Protein AF-0000000072408585 (afdb_homodimer)

Solvent-accessible surface area (backbone atoms only — not comparable to full-atom values): 32363 Å² total; per-residue (Å²): 136,55,61,88,66,55,47,31,34,15,28,35,22,33,48,77,62,17,25,24,42,47,49,37,44,20,70,66,70,30,42,30,23,38,21,30,89,39,69,67,53,44,51,50,18,51,53,49,41,50,54,55,46,48,51,35,35,75,68,68,64,44,51,70,69,53,48,54,51,32,57,70,34,48,43,76,42,63,40,67,52,75,29,29,46,74,19,42,33,34,41,36,36,56,68,99,38,66,70,56,46,32,52,50,49,53,54,45,65,71,40,28,47,92,81,30,36,39,31,33,40,51,84,68,70,54,48,54,70,46,36,67,81,48,92,62,37,34,41,36,35,26,41,23,60,41,88,50,44,58,71,32,37,26,29,45,31,37,48,37,91,62,31,36,68,66,45,52,50,45,50,45,51,37,42,39,74,66,64,33,48,60,27,57,39,75,40,84,51,74,48,60,62,44,56,40,40,52,47,39,26,45,53,49,52,51,48,41,37,76,72,51,28,31,50,56,47,34,54,22,46,34,36,16,42,46,57,14,48,49,23,41,72,40,19,68,65,54,51,36,28,68,72,25,97,62,22,35,43,39,33,51,61,69,51,59,69,66,57,28,65,36,42,64,68,48,87,75,73,44,62,80,66,87,59,44,43,74,60,45,39,62,30,50,53,50,39,34,64,66,42,59,76,87,44,29,66,46,67,71,41,39,48,53,39,47,52,51,52,46,53,52,54,36,41,76,70,65,72,95,137,56,61,88,68,54,47,32,34,14,26,36,23,32,49,78,61,18,25,23,43,46,49,36,44,18,70,66,71,31,42,29,23,38,20,30,89,41,70,68,52,44,52,51,19,51,52,49,41,50,54,54,46,48,52,35,34,75,66,69,65,44,50,69,69,52,48,53,51,32,57,70,34,49,42,75,42,63,41,66,51,75,30,29,45,72,19,41,34,36,41,37,36,56,68,97,39,66,69,55,46,33,50,51,50,54,52,45,64,71,40,29,47,90,81,30,36,37,31,31,39,53,84,69,68,53,47,54,69,47,37,68,82,47,94,62,38,34,40,37,35,27,40,24,59,39,89,51,44,59,72,33,36,27,28,44,31,37,47,39,93,62,30,36,67,67,46,53,50,44,50,44,52,37,41,40,73,64,63,30,50,60,27,58,38,75,40,86,52,76,47,59,61,44,55,41,39,51,47,40,27,44,52,49,53,51,49,41,37,75,71,51,28,31,49,56,48,35,54,23,48,33,35,17,44,44,56,14,50,49,23,41,74,38,19,68,66,55,52,36,28,67,71,24,96,63,22,34,44,40,33,49,61,69,53,59,69,66,58,28,66,37,43,64,70,47,87,75,74,45,61,77,66,89,60,43,43,74,59,45,38,61,29,49,52,50,38,33,64,66,43,58,78,87,44,28,65,45,66,70,41,39,48,53,38,49,52,52,52,45,52,54,52,36,41,75,69,66,72,97

Structure (mmCIF, N/CA/C/O backbone):
data_AF-0000000072408585-model_v1
#
loop_
_entity.id
_entity.type
_entity.pdbx_description
1 polymer '3-hydroxyacyl-CoA dehydrogenase'
#
loop_
_atom_site.group_PDB
_atom_site.id
_atom_site.type_symbol
_atom_site.label_atom_id
_atom_site.label_alt_id
_atom_site.label_comp_id
_atom_site.label_asym_id
_atom_site.label_entity_id
_atom_site.label_seq_id
_atom_site.pdbx_PDB_ins_code
_atom_site.Cartn_x
_atom_site.Cartn_y
_atom_site.Cartn_z
_atom_site.occupancy
_atom_site.B_iso_or_equiv
_atom_site.auth_seq_id
_atom_site.auth_comp_id
_atom_site.auth_asym_id
_atom_site.auth_atom_id
_atom_site.pdbx_PDB_model_num
ATOM 1 N N . MET A 1 1 ? -6.719 -27.766 -24.609 1 89.81 1 MET A N 1
ATOM 2 C CA . MET A 1 1 ? -7.141 -27.812 -23.203 1 89.81 1 MET A CA 1
ATOM 3 C C . MET A 1 1 ? -7.73 -26.469 -22.781 1 89.81 1 MET A C 1
ATOM 5 O O . MET A 1 1 ? -7.25 -25.406 -23.203 1 89.81 1 MET A O 1
ATOM 9 N N . ASN A 1 2 ? -8.891 -26.5 -22.109 1 94 2 ASN A N 1
ATOM 10 C CA . ASN A 1 2 ? -9.5 -25.312 -21.516 1 94 2 ASN A CA 1
ATOM 11 C C . ASN A 1 2 ? -9.43 -25.344 -20 1 94 2 ASN A C 1
ATOM 13 O O . ASN A 1 2 ? -9.055 -26.359 -19.406 1 94 2 ASN A O 1
ATOM 17 N N . VAL A 1 3 ? -9.664 -24.25 -19.406 1 97.25 3 VAL A N 1
ATOM 18 C CA . VAL A 1 3 ? -9.578 -24.125 -17.953 1 97.25 3 VAL A CA 1
ATOM 19 C C . VAL A 1 3 ? -10.469 -25.172 -17.281 1 97.25 3 VAL A C 1
ATOM 21 O O . VAL A 1 3 ? -10.07 -25.797 -16.297 1 97.25 3 VAL A O 1
ATOM 24 N N . SER A 1 4 ? -11.633 -25.422 -17.875 1 96.25 4 SER A N 1
ATOM 25 C CA . SER A 1 4 ? -12.602 -26.344 -17.297 1 96.25 4 SER A CA 1
ATOM 26 C C . SER A 1 4 ? -12.078 -27.781 -17.328 1 96.25 4 SER A C 1
ATOM 28 O O . SER A 1 4 ? -12.602 -28.641 -16.609 1 96.25 4 SER A O 1
ATOM 30 N N . ASP A 1 5 ? -11.055 -28 -18.156 1 96.56 5 ASP A N 1
ATOM 31 C CA . ASP A 1 5 ? -10.469 -29.344 -18.25 1 96.56 5 ASP A CA 1
ATOM 32 C C . ASP A 1 5 ? -9.523 -29.625 -17.094 1 96.56 5 ASP A C 1
ATOM 34 O O . ASP A 1 5 ? -9.164 -30.766 -16.844 1 96.56 5 ASP A O 1
ATOM 38 N N . ILE A 1 6 ? -9.055 -28.625 -16.406 1 97.94 6 ILE A N 1
ATOM 39 C CA . ILE A 1 6 ? -8.102 -28.781 -15.312 1 97.94 6 ILE A CA 1
ATOM 40 C C . ILE A 1 6 ? -8.844 -29.141 -14.023 1 97.94 6 ILE A C 1
ATOM 42 O O . ILE A 1 6 ? -9.516 -28.297 -13.43 1 97.94 6 ILE A O 1
ATOM 46 N N . LYS A 1 7 ? -8.719 -30.359 -13.641 1 97.56 7 LYS A N 1
ATOM 47 C CA . LYS A 1 7 ? -9.375 -30.859 -12.445 1 97.56 7 LYS A CA 1
ATOM 48 C C . LYS A 1 7 ? -8.359 -31.406 -11.445 1 97.56 7 LYS A C 1
ATOM 50 O O . LYS A 1 7 ? -8.555 -31.312 -10.234 1 97.56 7 LYS A O 1
ATOM 55 N N . ASN A 1 8 ? -7.328 -32 -12.031 1 98.12 8 ASN A N 1
ATOM 56 C CA . ASN A 1 8 ? -6.242 -32.562 -11.242 1 98.12 8 ASN A CA 1
ATOM 57 C C . ASN A 1 8 ? -4.988 -31.703 -11.305 1 98.12 8 ASN A C 1
ATOM 59 O O . ASN A 1 8 ? -4.43 -31.5 -12.383 1 98.12 8 ASN A O 1
ATOM 63 N N . VAL A 1 9 ? -4.559 -31.281 -10.164 1 98.81 9 VAL A N 1
ATOM 64 C CA . VAL A 1 9 ? -3.363 -30.453 -10.078 1 98.81 9 VAL A CA 1
ATOM 65 C C . VAL A 1 9 ? -2.303 -31.156 -9.234 1 98.81 9 VAL A C 1
ATOM 67 O O . VAL A 1 9 ? -2.617 -31.766 -8.211 1 98.81 9 VAL A O 1
ATOM 70 N N . ALA A 1 10 ? -1.124 -31.172 -9.711 1 98.94 10 ALA A N 1
ATOM 71 C CA . ALA A 1 10 ? 0.006 -31.656 -8.93 1 98.94 10 ALA A CA 1
ATOM 72 C C . ALA A 1 10 ? 0.809 -30.5 -8.344 1 98.94 10 ALA A C 1
ATOM 74 O O . ALA A 1 10 ? 1.199 -29.578 -9.062 1 98.94 10 ALA A O 1
ATOM 75 N N . CYS A 1 11 ? 0.993 -30.5 -7.062 1 98.88 11 CYS A N 1
ATOM 76 C CA . CYS A 1 11 ? 1.944 -29.625 -6.395 1 98.88 11 CYS A CA 1
ATOM 77 C C . CYS A 1 11 ? 3.25 -30.344 -6.102 1 98.88 11 CYS A C 1
ATOM 79 O O . CYS A 1 11 ? 3.27 -31.312 -5.34 1 98.88 11 CYS A O 1
ATOM 81 N N . VAL A 1 12 ? 4.277 -29.906 -6.715 1 98.88 12 VAL A N 1
ATOM 82 C CA . VAL A 1 12 ? 5.586 -30.547 -6.547 1 98.88 12 VAL A CA 1
ATOM 83 C C . VAL A 1 12 ? 6.445 -29.703 -5.605 1 98.88 12 VAL A C 1
ATOM 85 O O . VAL A 1 12 ? 6.902 -28.625 -5.965 1 98.88 12 VAL A O 1
ATOM 88 N N . GLY A 1 13 ? 6.797 -30.234 -4.48 1 98.38 13 GLY A N 1
ATOM 89 C CA . GLY A 1 13 ? 7.398 -29.484 -3.389 1 98.38 13 GLY A CA 1
ATOM 90 C C . GLY A 1 13 ? 6.387 -29 -2.363 1 98.38 13 GLY A C 1
ATOM 91 O O . GLY A 1 13 ? 5.52 -28.188 -2.674 1 98.38 13 GLY A O 1
ATOM 92 N N . GLY A 1 14 ? 6.523 -29.484 -1.146 1 97.75 14 GLY A N 1
ATOM 93 C CA . GLY A 1 14 ? 5.52 -29.219 -0.13 1 97.75 14 GLY A CA 1
ATOM 94 C C . GLY A 1 14 ? 6.004 -28.266 0.947 1 97.75 14 GLY A C 1
ATOM 95 O O . GLY A 1 14 ? 5.562 -28.344 2.096 1 97.75 14 GLY A O 1
ATOM 96 N N . GLY A 1 15 ? 6.992 -27.438 0.619 1 96.06 15 GLY A N 1
ATOM 97 C CA . GLY A 1 15 ? 7.418 -26.422 1.554 1 96.06 15 GLY A CA 1
ATOM 98 C C . GLY A 1 15 ? 6.371 -25.344 1.779 1 96.06 15 GLY A C 1
ATOM 99 O O . GLY A 1 15 ? 5.184 -25.562 1.536 1 96.06 15 GLY A O 1
ATOM 100 N N . VAL A 1 16 ? 6.754 -24.172 2.283 1 93.62 16 VAL A N 1
ATOM 101 C CA . VAL A 1 16 ? 5.859 -23.094 2.652 1 93.62 16 VAL A CA 1
ATOM 102 C C . VAL A 1 16 ? 5.004 -22.688 1.45 1 93.62 16 VAL A C 1
ATOM 104 O O . VAL A 1 16 ? 3.777 -22.609 1.551 1 93.62 16 VAL A O 1
ATOM 107 N N . ILE A 1 17 ? 5.629 -22.516 0.297 1 96.94 17 ILE A N 1
ATOM 108 C CA . ILE A 1 17 ? 4.922 -22.094 -0.907 1 96.94 17 ILE A CA 1
ATOM 109 C C . ILE A 1 17 ? 4.062 -23.234 -1.434 1 96.94 17 ILE A C 1
ATOM 111 O O . ILE A 1 17 ? 2.871 -23.047 -1.706 1 96.94 17 ILE A O 1
ATOM 115 N N . GLY A 1 18 ? 4.66 -24.406 -1.531 1 98.19 18 GLY A N 1
ATOM 116 C CA . GLY A 1 18 ? 3.967 -25.547 -2.098 1 98.19 18 GLY A CA 1
ATOM 117 C C . GLY A 1 18 ? 2.742 -25.953 -1.301 1 98.19 18 GLY A C 1
ATOM 118 O O . GLY A 1 18 ? 1.692 -26.25 -1.875 1 98.19 18 GLY A O 1
ATOM 119 N N . SER A 1 19 ? 2.873 -26 0.029 1 98.12 19 SER A N 1
ATOM 120 C CA . SER A 1 19 ? 1.74 -26.344 0.879 1 98.12 19 SER A CA 1
ATOM 121 C C . SER A 1 19 ? 0.627 -25.312 0.771 1 98.12 19 SER A C 1
ATOM 123 O O . SER A 1 19 ? -0.556 -25.656 0.815 1 98.12 19 SER A O 1
ATOM 125 N N . SER A 1 20 ? 1.03 -24.078 0.649 1 98 20 SER A N 1
ATOM 126 C CA . SER A 1 20 ? 0.052 -23 0.517 1 98 20 SER A CA 1
ATOM 127 C C . SER A 1 20 ? -0.675 -23.078 -0.822 1 98 20 SER A C 1
ATOM 129 O O . SER A 1 20 ? -1.882 -22.828 -0.893 1 98 20 SER A O 1
ATOM 131 N N . TRP A 1 21 ? 0.017 -23.406 -1.913 1 98.69 21 TRP A N 1
ATOM 132 C CA . TRP A 1 21 ? -0.625 -23.641 -3.201 1 98.69 21 TRP A CA 1
ATOM 133 C C . TRP A 1 21 ? -1.626 -24.797 -3.104 1 98.69 21 TRP A C 1
ATOM 135 O O . TRP A 1 21 ? -2.73 -24.703 -3.645 1 98.69 21 TRP A O 1
ATOM 145 N N . ALA A 1 22 ? -1.169 -25.828 -2.445 1 98.75 22 ALA A N 1
ATOM 146 C CA . ALA A 1 22 ? -2.051 -26.984 -2.283 1 98.75 22 ALA A CA 1
ATOM 147 C C . ALA A 1 22 ? -3.369 -26.578 -1.627 1 98.75 22 ALA A C 1
ATOM 149 O O . ALA A 1 22 ? -4.441 -26.984 -2.076 1 98.75 22 ALA A O 1
ATOM 150 N N . ILE A 1 23 ? -3.256 -25.781 -0.558 1 98.38 23 ILE A N 1
ATOM 151 C CA . ILE A 1 23 ? -4.449 -25.25 0.101 1 98.38 23 ILE A CA 1
ATOM 152 C C . ILE A 1 23 ? -5.301 -24.484 -0.906 1 98.38 23 ILE A C 1
ATOM 154 O O . ILE A 1 23 ? -6.508 -24.703 -1.004 1 98.38 23 ILE A O 1
ATOM 158 N N . GLN A 1 24 ? -4.723 -23.609 -1.694 1 97.81 24 GLN A N 1
ATOM 159 C CA . GLN A 1 24 ? -5.434 -22.75 -2.639 1 97.81 24 GLN A CA 1
ATOM 160 C C . GLN A 1 24 ? -6.207 -23.578 -3.66 1 97.81 24 GLN A C 1
ATOM 162 O O . GLN A 1 24 ? -7.379 -23.312 -3.928 1 97.81 24 GLN A O 1
ATOM 167 N N . TYR A 1 25 ? -5.535 -24.547 -4.234 1 98.44 25 TYR A N 1
ATOM 168 C CA . TYR A 1 25 ? -6.176 -25.391 -5.238 1 98.44 25 TYR A CA 1
ATOM 169 C C . TYR A 1 25 ? -7.312 -26.203 -4.629 1 98.44 25 TYR A C 1
ATOM 171 O O . TYR A 1 25 ? -8.391 -26.312 -5.211 1 98.44 25 TYR A O 1
ATOM 179 N N . ALA A 1 26 ? -7.066 -26.734 -3.467 1 98.06 26 ALA A N 1
ATOM 180 C CA . ALA A 1 26 ? -8.094 -27.531 -2.787 1 98.06 26 ALA A CA 1
ATOM 181 C C . ALA A 1 26 ? -9.289 -26.656 -2.408 1 98.06 26 ALA A C 1
ATOM 183 O O . ALA A 1 26 ? -10.438 -27.109 -2.506 1 98.06 26 ALA A O 1
ATOM 184 N N . LEU A 1 27 ? -9.008 -25.469 -1.927 1 96.25 27 LEU A N 1
ATOM 185 C CA . LEU A 1 27 ? -10.047 -24.5 -1.58 1 96.25 27 LEU A CA 1
ATOM 186 C C . LEU A 1 27 ? -10.992 -24.281 -2.758 1 96.25 27 LEU A C 1
ATOM 188 O O . LEU A 1 27 ? -12.172 -23.984 -2.564 1 96.25 27 LEU A O 1
ATOM 192 N N . LYS A 1 28 ? -10.5 -24.438 -3.928 1 95.38 28 LYS A N 1
ATOM 193 C CA . LYS A 1 28 ? -11.281 -24.141 -5.125 1 95.38 28 LYS A CA 1
ATOM 194 C C . LYS A 1 28 ? -11.867 -25.406 -5.734 1 95.38 28 LYS A C 1
ATOM 196 O O . LYS A 1 28 ? -12.359 -25.391 -6.863 1 95.38 28 LYS A O 1
ATOM 201 N N . GLY A 1 29 ? -11.719 -26.516 -5.055 1 95.06 29 GLY A N 1
ATOM 202 C CA . GLY A 1 29 ? -12.414 -27.75 -5.398 1 95.06 29 GLY A CA 1
ATOM 203 C C . GLY A 1 29 ? -11.633 -28.641 -6.344 1 95.06 29 GLY A C 1
ATOM 204 O O . GLY A 1 29 ? -12.18 -29.578 -6.922 1 95.06 29 GLY A O 1
ATOM 205 N N . LEU A 1 30 ? -10.398 -28.344 -6.551 1 97.75 30 LEU A N 1
ATOM 206 C CA . LEU A 1 30 ? -9.57 -29.188 -7.418 1 97.75 30 LEU A CA 1
ATOM 207 C C . LEU A 1 30 ? -9.008 -30.375 -6.656 1 97.75 30 LEU A C 1
ATOM 209 O O . LEU A 1 30 ? -8.867 -30.328 -5.43 1 97.75 30 LEU A O 1
ATOM 213 N N . HIS A 1 31 ? -8.727 -31.438 -7.375 1 97.69 31 HIS A N 1
ATOM 214 C CA . HIS A 1 31 ? -8.016 -32.562 -6.801 1 97.69 31 HIS A CA 1
ATOM 215 C C . HIS A 1 31 ? -6.512 -32.344 -6.793 1 97.69 31 HIS A C 1
ATOM 217 O O . HIS A 1 31 ? -5.906 -32.125 -7.852 1 97.69 31 HIS A O 1
ATOM 223 N N . VAL A 1 32 ? -5.945 -32.375 -5.621 1 98.81 32 VAL A N 1
ATOM 224 C CA . VAL A 1 32 ? -4.543 -32 -5.496 1 98.81 32 VAL A CA 1
ATOM 225 C C . VAL A 1 32 ? -3.703 -33.219 -5.102 1 98.81 32 VAL A C 1
ATOM 227 O O . VAL A 1 32 ? -4.039 -33.938 -4.152 1 98.81 32 VAL A O 1
ATOM 230 N N . THR A 1 33 ? -2.711 -33.531 -5.828 1 98.88 33 THR A N 1
ATOM 231 C CA . THR A 1 33 ? -1.658 -34.438 -5.395 1 98.88 33 THR A CA 1
ATOM 232 C C . THR A 1 33 ? -0.399 -33.688 -5.008 1 98.88 33 THR A C 1
ATOM 234 O O . THR A 1 33 ? 0.122 -32.875 -5.801 1 98.88 33 THR A O 1
ATOM 237 N N . LEU A 1 34 ? 0.038 -33.812 -3.764 1 98.88 34 LEU A N 1
ATOM 238 C CA . LEU A 1 34 ? 1.205 -33.125 -3.238 1 98.88 34 LEU A CA 1
ATOM 239 C C . LEU A 1 34 ? 2.408 -34.062 -3.156 1 98.88 34 LEU A C 1
ATOM 241 O O . LEU A 1 34 ? 2.377 -35.062 -2.43 1 98.88 34 LEU A O 1
ATOM 245 N N . TYR A 1 35 ? 3.414 -33.719 -3.898 1 98.88 35 TYR A N 1
ATOM 246 C CA . TYR A 1 35 ? 4.645 -34.531 -3.92 1 98.88 35 TYR A CA 1
ATOM 247 C C . TYR A 1 35 ? 5.734 -33.844 -3.092 1 98.88 35 TYR A C 1
ATOM 249 O O . TYR A 1 35 ? 5.926 -32.625 -3.174 1 98.88 35 TYR A O 1
ATOM 257 N N . ASP A 1 36 ? 6.418 -34.625 -2.34 1 98.69 36 ASP A N 1
ATOM 258 C CA . ASP A 1 36 ? 7.723 -34.281 -1.791 1 98.69 36 ASP A CA 1
ATOM 259 C C . ASP A 1 36 ? 8.641 -35.5 -1.725 1 98.69 36 ASP A C 1
ATOM 261 O O . ASP A 1 36 ? 8.227 -36.594 -2.055 1 98.69 36 ASP A O 1
ATOM 265 N N . ILE A 1 37 ? 9.875 -35.312 -1.372 1 97.81 37 ILE A N 1
ATOM 266 C CA . ILE A 1 37 ? 10.938 -36.281 -1.608 1 97.81 37 ILE A CA 1
ATOM 267 C C . ILE A 1 37 ? 10.836 -37.406 -0.587 1 97.81 37 ILE A C 1
ATOM 269 O O . ILE A 1 37 ? 11.359 -38.5 -0.811 1 97.81 37 ILE A O 1
ATOM 273 N N . ASN A 1 38 ? 10.227 -37.219 0.557 1 98 38 ASN A N 1
ATOM 274 C CA . ASN A 1 38 ? 10.078 -38.25 1.571 1 98 38 ASN A CA 1
ATOM 275 C C . ASN A 1 38 ? 8.914 -37.938 2.512 1 98 38 ASN A C 1
ATOM 277 O O . ASN A 1 38 ? 8.32 -36.875 2.451 1 98 38 ASN A O 1
ATOM 281 N N . ASP A 1 39 ? 8.609 -38.906 3.334 1 98.19 39 ASP A N 1
ATOM 282 C CA . ASP A 1 39 ? 7.438 -38.812 4.203 1 98.19 39 ASP A CA 1
ATOM 283 C C . ASP A 1 39 ? 7.617 -37.719 5.266 1 98.19 39 ASP A C 1
ATOM 285 O O . ASP A 1 39 ? 6.645 -37.094 5.695 1 98.19 39 ASP A O 1
ATOM 289 N N . GLN A 1 40 ? 8.805 -37.531 5.629 1 98.31 40 GLN A N 1
ATOM 290 C CA . GLN A 1 40 ? 9.078 -36.5 6.637 1 98.31 40 GLN A CA 1
ATOM 291 C C . GLN A 1 40 ? 8.688 -35.094 6.129 1 98.31 40 GLN A C 1
ATOM 293 O O . GLN A 1 40 ? 8.062 -34.344 6.855 1 98.31 40 GLN A O 1
ATOM 298 N N . GLN A 1 41 ? 9.078 -34.812 4.918 1 98.12 41 GLN A N 1
ATOM 299 C CA . GLN A 1 41 ? 8.727 -33.531 4.32 1 98.12 41 GLN A CA 1
ATOM 300 C C . GLN A 1 41 ? 7.215 -33.406 4.148 1 98.12 41 GLN A C 1
ATOM 302 O O . GLN A 1 41 ? 6.648 -32.344 4.344 1 98.12 41 GLN A O 1
ATOM 307 N N . LEU A 1 42 ? 6.57 -34.469 3.775 1 98.56 42 LEU A N 1
ATOM 308 C CA . LEU A 1 42 ? 5.121 -34.469 3.604 1 98.56 42 LEU A CA 1
ATOM 309 C C . LEU A 1 42 ? 4.418 -34.219 4.938 1 98.56 42 LEU A C 1
ATOM 311 O O . LEU A 1 42 ? 3.396 -33.531 4.988 1 98.56 42 LEU A O 1
ATOM 315 N N . ALA A 1 43 ? 4.961 -34.781 5.988 1 98.31 43 ALA A N 1
ATOM 316 C CA . ALA A 1 43 ? 4.402 -34.531 7.316 1 98.31 43 ALA A CA 1
ATOM 317 C C . ALA A 1 43 ? 4.52 -33.062 7.703 1 98.31 43 ALA A C 1
ATOM 319 O O . ALA A 1 43 ? 3.588 -32.5 8.266 1 98.31 43 ALA A O 1
ATOM 320 N N . LYS A 1 44 ? 5.637 -32.531 7.395 1 98 44 LYS A N 1
ATOM 321 C CA . LYS A 1 44 ? 5.836 -31.109 7.645 1 98 44 LYS A CA 1
ATOM 322 C C . LYS A 1 44 ? 4.848 -30.266 6.844 1 98 44 LYS A C 1
ATOM 324 O O . LYS A 1 44 ? 4.309 -29.281 7.352 1 98 44 LYS A O 1
ATOM 329 N N . SER A 1 45 ? 4.68 -30.625 5.594 1 98.31 45 SER A N 1
ATOM 330 C CA . SER A 1 45 ? 3.721 -29.922 4.746 1 98.31 45 SER A CA 1
ATOM 331 C C . SER A 1 45 ? 2.316 -29.984 5.336 1 98.31 45 SER A C 1
ATOM 333 O O . SER A 1 45 ? 1.591 -28.984 5.328 1 98.31 45 SER A O 1
ATOM 335 N N . HIS A 1 46 ? 1.969 -31.156 5.766 1 98.31 46 HIS A N 1
ATOM 336 C CA . HIS A 1 46 ? 0.656 -31.359 6.367 1 98.31 46 HIS A CA 1
ATOM 337 C C . HIS A 1 46 ? 0.465 -30.453 7.582 1 98.31 46 HIS A C 1
ATOM 339 O O . HIS A 1 46 ? -0.578 -29.812 7.723 1 98.31 46 HIS A O 1
ATOM 345 N N . ASP A 1 47 ? 1.438 -30.406 8.438 1 97.94 47 ASP A N 1
ATOM 346 C CA . ASP A 1 47 ? 1.384 -29.562 9.625 1 97.94 47 ASP A CA 1
ATOM 347 C C . ASP A 1 47 ? 1.259 -28.094 9.25 1 97.94 47 ASP A C 1
ATOM 349 O O . ASP A 1 47 ? 0.518 -27.344 9.891 1 97.94 47 ASP A O 1
ATOM 353 N N . GLN A 1 48 ? 1.986 -27.734 8.273 1 96.69 48 GLN A N 1
ATOM 354 C CA . GLN A 1 48 ? 1.925 -26.359 7.797 1 96.69 48 GLN A CA 1
ATOM 355 C C . GLN A 1 48 ? 0.531 -26.016 7.277 1 96.69 48 GLN A C 1
ATOM 357 O O . GLN A 1 48 ? 0.007 -24.938 7.551 1 96.69 48 GLN A O 1
ATOM 362 N N . MET A 1 49 ? -0.023 -26.875 6.5 1 98.19 49 MET A N 1
ATOM 363 C CA . MET A 1 49 ? -1.364 -26.656 5.969 1 98.19 49 MET A CA 1
ATOM 364 C C . MET A 1 49 ? -2.383 -26.531 7.094 1 98.19 49 MET A C 1
ATOM 366 O O . MET A 1 49 ? -3.24 -25.641 7.062 1 98.19 49 MET A O 1
ATOM 370 N N . LEU A 1 50 ? -2.23 -27.375 8.125 1 97.75 50 LEU A N 1
ATOM 371 C CA . LEU A 1 50 ? -3.15 -27.328 9.258 1 97.75 50 LEU A CA 1
ATOM 372 C C . LEU A 1 50 ? -3.064 -25.984 9.969 1 97.75 50 LEU A C 1
ATOM 374 O O . LEU A 1 50 ? -4.09 -25.391 10.305 1 97.75 50 LEU A O 1
ATOM 378 N N . ARG A 1 51 ? -1.889 -25.531 10.188 1 95.12 51 ARG A N 1
ATOM 379 C CA . ARG A 1 51 ? -1.691 -24.25 10.859 1 95.12 51 ARG A CA 1
ATOM 380 C C . ARG A 1 51 ? -2.301 -23.109 10.055 1 95.12 51 ARG A C 1
ATOM 382 O O . ARG A 1 51 ? -2.959 -22.219 10.609 1 95.12 51 ARG A O 1
ATOM 389 N N . SER A 1 52 ? -2.016 -23.094 8.773 1 96.31 52 SER A N 1
ATOM 390 C CA . SER A 1 52 ? -2.562 -22.078 7.895 1 96.31 52 SER A CA 1
ATOM 391 C C . SER A 1 52 ? -4.086 -22.094 7.906 1 96.31 52 SER A C 1
ATOM 393 O O . SER A 1 52 ? -4.723 -21.031 7.996 1 96.31 52 SER A O 1
ATOM 395 N N . LEU A 1 53 ? -4.645 -23.25 7.844 1 97.56 53 LEU A N 1
ATOM 396 C CA . LEU A 1 53 ? -6.094 -23.391 7.809 1 97.56 53 LEU A CA 1
ATOM 397 C C . LEU A 1 53 ? -6.711 -23.031 9.148 1 97.56 53 LEU A C 1
ATOM 399 O O . LEU A 1 53 ? -7.812 -22.469 9.203 1 97.56 53 LEU A O 1
ATOM 403 N N . ASP A 1 54 ? -6.059 -23.344 10.234 1 97 54 ASP A N 1
ATOM 404 C CA . ASP A 1 54 ? -6.516 -22.938 11.562 1 97 54 ASP A CA 1
ATOM 405 C C . ASP A 1 54 ? -6.645 -21.422 11.664 1 97 54 ASP A C 1
ATOM 407 O O . ASP A 1 54 ? -7.586 -20.906 12.273 1 97 54 ASP A O 1
ATOM 411 N N . THR A 1 55 ? -5.684 -20.766 11.094 1 94.06 55 THR A N 1
ATOM 412 C CA . THR A 1 55 ? -5.727 -19.297 11.086 1 94.06 55 THR A CA 1
ATOM 413 C C . THR A 1 55 ? -6.949 -18.797 10.32 1 94.06 55 THR A C 1
ATOM 415 O O . THR A 1 55 ? -7.613 -17.859 10.758 1 94.06 55 THR A O 1
ATOM 418 N N . LEU A 1 56 ? -7.238 -19.391 9.18 1 95.81 56 LEU A N 1
ATOM 419 C CA . LEU A 1 56 ? -8.406 -19 8.398 1 95.81 56 LEU A CA 1
ATOM 420 C C . LEU A 1 56 ? -9.688 -19.234 9.188 1 95.81 56 LEU A C 1
ATOM 422 O O . LEU A 1 56 ? -10.602 -18.406 9.148 1 95.81 56 LEU A O 1
ATOM 426 N N . VAL A 1 57 ? -9.742 -20.359 9.891 1 96.44 57 VAL A N 1
ATOM 427 C CA . VAL A 1 57 ? -10.906 -20.672 10.711 1 96.44 57 VAL A CA 1
ATOM 428 C C . VAL A 1 57 ? -11.031 -19.672 11.844 1 96.44 57 VAL A C 1
ATOM 430 O O . VAL A 1 57 ? -12.117 -19.141 12.102 1 96.44 57 VAL A O 1
ATOM 433 N N . ALA A 1 58 ? -9.914 -19.406 12.453 1 94.06 58 ALA A N 1
ATOM 434 C CA . ALA A 1 58 ? -9.883 -18.5 13.602 1 94.06 58 ALA A CA 1
ATOM 435 C C . ALA A 1 58 ? -10.398 -17.109 13.219 1 94.06 58 ALA A C 1
ATOM 437 O O . ALA A 1 58 ? -10.969 -16.406 14.055 1 94.06 58 ALA A O 1
ATOM 438 N N . HIS A 1 59 ? -10.266 -16.75 12.008 1 91.81 59 HIS A N 1
ATOM 439 C CA . HIS A 1 59 ? -10.664 -15.414 11.562 1 91.81 59 HIS A CA 1
ATOM 440 C C . HIS A 1 59 ? -11.914 -15.477 10.688 1 91.81 59 HIS A C 1
ATOM 442 O O . HIS A 1 59 ? -12.195 -14.547 9.93 1 91.81 59 HIS A O 1
ATOM 448 N N . ASN A 1 60 ? -12.609 -16.547 10.727 1 93 60 ASN A N 1
ATOM 449 C CA . ASN A 1 60 ? -13.914 -16.766 10.109 1 93 60 ASN A CA 1
ATOM 450 C C . ASN A 1 60 ? -13.844 -16.625 8.594 1 93 60 ASN A C 1
ATOM 452 O O . ASN A 1 60 ? -14.766 -16.078 7.973 1 93 60 ASN A O 1
ATOM 456 N N . ALA A 1 61 ? -12.68 -16.984 8.062 1 93.94 61 ALA A N 1
ATOM 457 C CA . ALA A 1 61 ? -12.562 -17 6.605 1 93.94 61 ALA A CA 1
ATOM 458 C C . ALA A 1 61 ? -13.125 -18.281 6.023 1 93.94 61 ALA A C 1
ATOM 460 O O . ALA A 1 61 ? -13.609 -18.312 4.891 1 93.94 61 ALA A O 1
ATOM 461 N N . ILE A 1 62 ? -12.984 -19.375 6.77 1 95.31 62 ILE A N 1
ATOM 462 C CA . ILE A 1 62 ? -13.602 -20.656 6.426 1 95.31 62 ILE A CA 1
ATOM 463 C C . ILE A 1 62 ? -14.156 -21.297 7.688 1 95.31 62 ILE A C 1
ATOM 465 O O . ILE A 1 62 ? -13.836 -20.891 8.805 1 95.31 62 ILE A O 1
ATOM 469 N N . THR A 1 63 ? -14.984 -22.266 7.496 1 96.62 63 THR A N 1
ATOM 470 C CA . THR A 1 63 ? -15.516 -23.031 8.625 1 96.62 63 THR A CA 1
ATOM 471 C C . THR A 1 63 ? -14.602 -24.203 8.961 1 96.62 63 THR A C 1
ATOM 473 O O . THR A 1 63 ? -13.766 -24.609 8.148 1 96.62 63 THR A O 1
ATOM 476 N N . ALA A 1 64 ? -14.75 -24.734 10.102 1 96.62 64 ALA A N 1
ATOM 477 C CA . ALA A 1 64 ? -14.008 -25.938 10.5 1 96.62 64 ALA A CA 1
ATOM 478 C C . ALA A 1 64 ? -14.305 -27.094 9.562 1 96.62 64 ALA A C 1
ATOM 480 O O . ALA A 1 64 ? -13.406 -27.875 9.234 1 96.62 64 ALA A O 1
ATOM 481 N N . ALA A 1 65 ? -15.508 -27.234 9.203 1 97.25 65 ALA A N 1
ATOM 482 C CA . ALA A 1 65 ? -15.906 -28.281 8.273 1 97.25 65 ALA A CA 1
ATOM 483 C C . ALA A 1 65 ? -15.188 -28.125 6.938 1 97.25 65 ALA A C 1
ATOM 485 O O . ALA A 1 65 ? -14.727 -29.109 6.359 1 97.25 65 ALA A O 1
ATOM 486 N N . ARG A 1 66 ? -15.125 -26.906 6.477 1 96.5 66 ARG A N 1
ATOM 487 C CA . ARG A 1 66 ? -14.438 -26.641 5.219 1 96.5 66 ARG A CA 1
ATOM 488 C C . ARG A 1 66 ? -12.953 -26.969 5.32 1 96.5 66 ARG A C 1
ATOM 490 O O . ARG A 1 66 ? -12.359 -27.469 4.367 1 96.5 66 ARG A O 1
ATOM 497 N N . LYS A 1 67 ? -12.328 -26.672 6.449 1 97.12 67 LYS A N 1
ATOM 498 C CA . LYS A 1 67 ? -10.938 -27.047 6.699 1 97.12 67 LYS A CA 1
ATOM 499 C C . LYS A 1 67 ? -10.711 -28.531 6.492 1 97.12 67 LYS A C 1
ATOM 501 O O . LYS A 1 67 ? -9.773 -28.938 5.805 1 97.12 67 LYS A O 1
ATOM 506 N N . ASP A 1 68 ? -11.609 -29.328 7.012 1 96.5 68 ASP A N 1
ATOM 507 C CA . ASP A 1 68 ? -11.484 -30.781 6.906 1 96.5 68 ASP A CA 1
ATOM 508 C C . ASP A 1 68 ? -11.609 -31.234 5.453 1 96.5 68 ASP A C 1
ATOM 510 O O . ASP A 1 68 ? -10.883 -32.125 5.016 1 96.5 68 ASP A O 1
ATOM 514 N N . GLU A 1 69 ? -12.461 -30.641 4.762 1 96.38 69 GLU A N 1
ATOM 515 C CA . GLU A 1 69 ? -12.656 -30.969 3.352 1 96.38 69 GLU A CA 1
ATOM 516 C C . GLU A 1 69 ? -11.398 -30.656 2.539 1 96.38 69 GLU A C 1
ATOM 518 O O . GLU A 1 69 ? -11.016 -31.438 1.665 1 96.38 69 GLU A O 1
ATOM 523 N N . ILE A 1 70 ? -10.805 -29.516 2.816 1 96.88 70 ILE A N 1
ATOM 524 C CA . ILE A 1 70 ? -9.617 -29.078 2.096 1 96.88 70 ILE A CA 1
ATOM 525 C C . ILE A 1 70 ? -8.484 -30.078 2.311 1 96.88 70 ILE A C 1
ATOM 527 O O . ILE A 1 70 ? -7.836 -30.516 1.354 1 96.88 70 ILE A O 1
ATOM 531 N N . ILE A 1 71 ? -8.281 -30.469 3.535 1 96.12 71 ILE A N 1
ATOM 532 C CA . ILE A 1 71 ? -7.199 -31.391 3.877 1 96.12 71 ILE A CA 1
ATOM 533 C C . ILE A 1 71 ? -7.434 -32.75 3.195 1 96.12 71 ILE A C 1
ATOM 535 O O . ILE A 1 71 ? -6.492 -33.375 2.699 1 96.12 71 ILE A O 1
ATOM 539 N N . ALA A 1 72 ? -8.656 -33.125 3.109 1 95.06 72 ALA A N 1
ATOM 540 C CA . ALA A 1 72 ? -9.016 -34.406 2.523 1 95.06 72 ALA A CA 1
ATOM 541 C C . ALA A 1 72 ? -8.797 -34.406 1.013 1 95.06 72 ALA A C 1
ATOM 543 O O . ALA A 1 72 ? -8.609 -35.469 0.404 1 95.06 72 ALA A O 1
ATOM 544 N N . CYS A 1 73 ? -8.789 -33.25 0.405 1 96.5 73 CYS A N 1
ATOM 545 C CA . CYS A 1 73 ? -8.664 -33.125 -1.041 1 96.5 73 CYS A CA 1
ATOM 546 C C . CYS A 1 73 ? -7.207 -33.156 -1.47 1 96.5 73 CYS A C 1
ATOM 548 O O . CYS A 1 73 ? -6.906 -33.281 -2.66 1 96.5 73 CYS A O 1
ATOM 550 N N . VAL A 1 74 ? -6.293 -33.125 -0.515 1 98.44 74 VAL A N 1
ATOM 551 C CA . VAL A 1 74 ? -4.867 -33.125 -0.823 1 98.44 74 VAL A CA 1
ATOM 552 C C . VAL A 1 74 ? -4.293 -34.531 -0.567 1 98.44 74 VAL A C 1
ATOM 554 O O . VAL A 1 74 ? -4.277 -35 0.572 1 98.44 74 VAL A O 1
ATOM 557 N N . ARG A 1 75 ? -3.832 -35.188 -1.587 1 98.31 75 ARG A N 1
ATOM 558 C CA . ARG A 1 75 ? -3.242 -36.5 -1.49 1 98.31 75 ARG A CA 1
ATOM 559 C C . ARG A 1 75 ? -1.72 -36.438 -1.533 1 98.31 75 ARG A C 1
ATOM 561 O O . ARG A 1 75 ? -1.139 -36.062 -2.559 1 98.31 75 ARG A O 1
ATOM 568 N N . PRO A 1 76 ? -1.078 -36.844 -0.437 1 98.62 76 PRO A N 1
ATOM 569 C CA . PRO A 1 76 ? 0.386 -36.812 -0.437 1 98.62 76 PRO A CA 1
ATOM 570 C C . PRO A 1 76 ? 1.001 -38.031 -1.096 1 98.62 76 PRO A C 1
ATOM 572 O O . PRO A 1 76 ? 0.416 -39.125 -1.051 1 98.62 76 PRO A O 1
ATOM 575 N N . THR A 1 77 ? 2.129 -37.906 -1.749 1 98.81 77 THR A N 1
ATOM 576 C CA . THR A 1 77 ? 2.863 -39.031 -2.32 1 98.81 77 THR A CA 1
ATOM 577 C C . THR A 1 77 ? 4.348 -38.688 -2.432 1 98.81 77 THR A C 1
ATOM 579 O O . THR A 1 77 ? 4.727 -37.531 -2.537 1 98.81 77 THR A O 1
ATOM 582 N N . THR A 1 78 ? 5.195 -39.656 -2.393 1 98.75 78 THR A N 1
ATOM 583 C CA . THR A 1 78 ? 6.629 -39.5 -2.629 1 98.75 78 THR A CA 1
ATOM 584 C C . THR A 1 78 ? 7.004 -40 -4.02 1 98.75 78 THR A C 1
ATOM 586 O O . THR A 1 78 ? 8.188 -40.062 -4.371 1 98.75 78 THR A O 1
ATOM 589 N N . SER A 1 79 ? 6.023 -40.312 -4.797 1 98.75 79 SER A N 1
ATOM 590 C CA . SER A 1 79 ? 6.223 -40.781 -6.168 1 98.75 79 SER A CA 1
ATOM 591 C C . SER A 1 79 ? 5.879 -39.688 -7.172 1 98.75 79 SER A C 1
ATOM 593 O O . SER A 1 79 ? 4.715 -39.312 -7.301 1 98.75 79 SER A O 1
ATOM 595 N N . MET A 1 80 ? 6.887 -39.312 -7.887 1 98.69 80 MET A N 1
ATOM 596 C CA . MET A 1 80 ? 6.652 -38.281 -8.914 1 98.69 80 MET A CA 1
ATOM 597 C C . MET A 1 80 ? 5.66 -38.781 -9.953 1 98.69 80 MET A C 1
ATOM 599 O O . MET A 1 80 ? 4.766 -38.062 -10.367 1 98.69 80 MET A O 1
ATOM 603 N N . GLU A 1 81 ? 5.801 -40 -10.352 1 98.75 81 GLU A N 1
ATOM 604 C CA . GLU A 1 81 ? 4.902 -40.594 -11.328 1 98.75 81 GLU A CA 1
ATOM 605 C C . GLU A 1 81 ? 3.449 -40.5 -10.867 1 98.75 81 GLU A C 1
ATOM 607 O O . GLU A 1 81 ? 2.582 -40.031 -11.609 1 98.75 81 GLU A O 1
ATOM 612 N N . GLU A 1 82 ? 3.254 -40.875 -9.633 1 98.56 82 GLU A N 1
ATOM 613 C CA . GLU A 1 82 ? 1.905 -40.812 -9.078 1 98.56 82 GLU A CA 1
ATOM 614 C C . GLU A 1 82 ? 1.371 -39.375 -9.039 1 98.56 82 GLU A C 1
ATOM 616 O O . GLU A 1 82 ? 0.178 -39.156 -9.25 1 98.56 82 GLU A O 1
ATOM 621 N N . ALA A 1 83 ? 2.234 -38.5 -8.773 1 98.75 83 ALA A N 1
ATOM 622 C CA . ALA A 1 83 ? 1.829 -37.094 -8.602 1 98.75 83 ALA A CA 1
ATOM 623 C C . ALA A 1 83 ? 1.375 -36.5 -9.922 1 98.75 83 ALA A C 1
ATOM 625 O O . ALA A 1 83 ? 0.386 -35.75 -9.969 1 98.75 83 ALA A O 1
ATOM 626 N N . VAL A 1 84 ? 2.068 -36.875 -11.055 1 98.69 84 VAL A N 1
ATOM 627 C CA . VAL A 1 84 ? 1.904 -36 -12.203 1 98.69 84 VAL A CA 1
ATOM 628 C C . VAL A 1 84 ? 1.229 -36.75 -13.344 1 98.69 84 VAL A C 1
ATOM 630 O O . VAL A 1 84 ? 0.788 -36.156 -14.328 1 98.69 84 VAL A O 1
ATOM 633 N N . GLN A 1 85 ? 1.104 -38.031 -13.281 1 97.81 85 GLN A N 1
ATOM 634 C CA . GLN A 1 85 ? 0.674 -38.875 -14.414 1 97.81 85 GLN A CA 1
ATOM 635 C C . GLN A 1 85 ? -0.712 -38.438 -14.898 1 97.81 85 GLN A C 1
ATOM 637 O O . GLN A 1 85 ? -1 -38.5 -16.094 1 97.81 85 GLN A O 1
ATOM 642 N N . ASP A 1 86 ? -1.583 -37.969 -13.977 1 96.94 86 ASP A N 1
ATOM 643 C CA . ASP A 1 86 ? -2.945 -37.594 -14.359 1 96.94 86 ASP A CA 1
ATOM 644 C C . ASP A 1 86 ? -3.18 -36.094 -14.219 1 96.94 86 ASP A C 1
ATOM 646 O O . ASP A 1 86 ? -4.316 -35.625 -14.328 1 96.94 86 ASP A O 1
ATOM 650 N N . ALA A 1 87 ? -2.184 -35.375 -13.922 1 98.5 87 ALA A N 1
ATOM 651 C CA . ALA A 1 87 ? -2.326 -33.938 -13.68 1 98.5 87 ALA A CA 1
ATOM 652 C C . ALA A 1 87 ? -2.412 -33.156 -14.984 1 98.5 87 ALA A C 1
ATOM 654 O O . ALA A 1 87 ? -1.65 -33.438 -15.922 1 98.5 87 ALA A O 1
ATOM 655 N N . GLN A 1 88 ? -3.363 -32.281 -15.094 1 98.62 88 GLN A N 1
ATOM 656 C CA . GLN A 1 88 ? -3.43 -31.344 -16.219 1 98.62 88 GLN A CA 1
ATOM 657 C C . GLN A 1 88 ? -2.596 -30.094 -15.961 1 98.62 88 GLN A C 1
ATOM 659 O O . GLN A 1 88 ? -2.244 -29.375 -16.891 1 98.62 88 GLN A O 1
ATOM 664 N N . PHE A 1 89 ? -2.389 -29.828 -14.727 1 98.75 89 PHE A N 1
ATOM 665 C CA . PHE A 1 89 ? -1.633 -28.656 -14.289 1 98.75 89 PHE A CA 1
ATOM 666 C C . PHE A 1 89 ? -0.646 -29.031 -13.188 1 98.75 89 PHE A C 1
ATOM 668 O O . PHE A 1 89 ? -1.01 -29.719 -12.227 1 98.75 89 PHE A O 1
ATOM 675 N N . ILE A 1 90 ? 0.578 -28.609 -13.352 1 98.88 90 ILE A N 1
ATOM 676 C CA . ILE A 1 90 ? 1.634 -28.922 -12.391 1 98.88 90 ILE A CA 1
ATOM 677 C C . ILE A 1 90 ? 2.24 -27.641 -11.844 1 98.88 90 ILE A C 1
ATOM 679 O O . ILE A 1 90 ? 2.785 -26.828 -12.602 1 98.88 90 ILE A O 1
ATOM 683 N N . GLN A 1 91 ? 2.123 -27.422 -10.562 1 98.88 91 GLN A N 1
ATOM 684 C CA . GLN A 1 91 ? 2.73 -26.297 -9.852 1 98.88 91 GLN A CA 1
ATOM 685 C C . GLN A 1 91 ? 4.008 -26.734 -9.141 1 98.88 91 GLN A C 1
ATOM 687 O O . GLN A 1 91 ? 3.951 -27.469 -8.156 1 98.88 91 GLN A O 1
ATOM 692 N N . GLU A 1 92 ? 5.117 -26.297 -9.586 1 98.88 92 GLU A N 1
ATOM 693 C CA . GLU A 1 92 ? 6.402 -26.672 -9 1 98.88 92 GLU A CA 1
ATOM 694 C C . GLU A 1 92 ? 6.887 -25.609 -8.016 1 98.88 92 GLU A C 1
ATOM 696 O O . GLU A 1 92 ? 6.957 -24.422 -8.352 1 98.88 92 GLU A O 1
ATOM 701 N N . SER A 1 93 ? 7.148 -26 -6.785 1 98.5 93 SER A N 1
ATOM 702 C CA . SER A 1 93 ? 7.598 -25.094 -5.719 1 98.5 93 SER A CA 1
ATOM 703 C C . SER A 1 93 ? 8.828 -25.656 -5.008 1 98.5 93 SER A C 1
ATOM 705 O O . SER A 1 93 ? 9 -25.453 -3.805 1 98.5 93 SER A O 1
ATOM 707 N N . GLY A 1 94 ? 9.664 -26.391 -5.691 1 97.31 94 GLY A N 1
ATOM 708 C CA . GLY A 1 94 ? 10.883 -26.922 -5.113 1 97.31 94 GLY A CA 1
ATOM 709 C C . GLY A 1 94 ? 11.914 -25.859 -4.781 1 97.31 94 GLY A C 1
ATOM 710 O O . GLY A 1 94 ? 11.672 -24.672 -4.977 1 97.31 94 GLY A O 1
ATOM 711 N N . PRO A 1 95 ? 13.078 -26.297 -4.305 1 95.69 95 PRO A N 1
ATOM 712 C CA . PRO A 1 95 ? 14.133 -25.359 -3.902 1 95.69 95 PRO A CA 1
ATOM 713 C C . PRO A 1 95 ? 14.578 -24.453 -5.043 1 95.69 95 PRO A C 1
ATOM 715 O O . PRO A 1 95 ? 14.625 -24.875 -6.199 1 95.69 95 PRO A O 1
ATOM 718 N N . GLU A 1 96 ? 14.945 -23.25 -4.695 1 93.81 96 GLU A N 1
ATOM 719 C CA . GLU A 1 96 ? 15.32 -22.219 -5.66 1 93.81 96 GLU A CA 1
ATOM 720 C C . GLU A 1 96 ? 16.75 -22.422 -6.156 1 93.81 96 GLU A C 1
ATOM 722 O O . GLU A 1 96 ? 17.594 -21.547 -6 1 93.81 96 GLU A O 1
ATOM 727 N N . ARG A 1 97 ? 17.078 -23.609 -6.633 1 94.88 97 ARG A N 1
ATOM 728 C CA . ARG A 1 97 ? 18.344 -24.016 -7.246 1 94.88 97 ARG A CA 1
ATOM 729 C C . ARG A 1 97 ? 18.125 -24.531 -8.664 1 94.88 97 ARG A C 1
ATOM 731 O O . ARG A 1 97 ? 17.375 -25.484 -8.867 1 94.88 97 ARG A O 1
ATOM 738 N N . ILE A 1 98 ? 18.75 -23.922 -9.57 1 96.31 98 ILE A N 1
ATOM 739 C CA . ILE A 1 98 ? 18.5 -24.172 -10.992 1 96.31 98 ILE A CA 1
ATOM 740 C C . ILE A 1 98 ? 18.609 -25.656 -11.289 1 96.31 98 ILE A C 1
ATOM 742 O O . ILE A 1 98 ? 17.734 -26.219 -11.961 1 96.31 98 ILE A O 1
ATOM 746 N N . GLU A 1 99 ? 19.625 -26.328 -10.727 1 97.19 99 GLU A N 1
ATOM 747 C CA . GLU A 1 99 ? 19.844 -27.734 -11.016 1 97.19 99 GLU A CA 1
ATOM 748 C C . GLU A 1 99 ? 18.719 -28.594 -10.477 1 97.19 99 GLU A C 1
ATOM 750 O O . GLU A 1 99 ? 18.312 -29.578 -11.117 1 97.19 99 GLU A O 1
ATOM 755 N N . ILE A 1 100 ? 18.234 -28.25 -9.359 1 97.5 100 ILE A N 1
ATOM 756 C CA . ILE A 1 100 ? 17.141 -29 -8.758 1 97.5 100 ILE A CA 1
ATOM 757 C C . ILE A 1 100 ? 15.859 -28.797 -9.57 1 97.5 100 ILE A C 1
ATOM 759 O O . ILE A 1 100 ? 15.133 -29.75 -9.852 1 97.5 100 ILE A O 1
ATOM 763 N N . LYS A 1 101 ? 15.578 -27.609 -10 1 97.94 101 LYS A N 1
ATOM 764 C CA . LYS A 1 101 ? 14.375 -27.312 -10.766 1 97.94 101 LYS A CA 1
ATOM 765 C C . LYS A 1 101 ? 14.414 -28 -12.133 1 97.94 101 LYS A C 1
ATOM 767 O O . LYS A 1 101 ? 13.398 -28.5 -12.617 1 97.94 101 LYS A O 1
ATOM 772 N N . ARG A 1 102 ? 15.602 -28.062 -12.711 1 98.25 102 ARG A N 1
ATOM 773 C CA . ARG A 1 102 ? 15.75 -28.781 -13.977 1 98.25 102 ARG A CA 1
ATOM 774 C C . ARG A 1 102 ? 15.516 -30.281 -13.781 1 98.25 102 ARG A C 1
ATOM 776 O O . ARG A 1 102 ? 14.875 -30.922 -14.617 1 98.25 102 ARG A O 1
ATOM 783 N N . SER A 1 103 ? 16.094 -30.75 -12.711 1 98.06 103 SER A N 1
ATOM 784 C CA . SER A 1 103 ? 15.898 -32.156 -12.406 1 98.06 103 SER A CA 1
ATOM 785 C C . SER A 1 103 ? 14.43 -32.5 -12.188 1 98.06 103 SER A C 1
ATOM 787 O O . SER A 1 103 ? 13.93 -33.5 -12.672 1 98.06 103 SER A O 1
ATOM 789 N N . ILE A 1 104 ? 13.703 -31.641 -11.461 1 98.5 104 ILE A N 1
ATOM 790 C CA . ILE A 1 104 ? 12.273 -31.812 -11.227 1 98.5 104 ILE A CA 1
ATOM 791 C C . ILE A 1 104 ? 11.523 -31.797 -12.555 1 98.5 104 ILE A C 1
ATOM 793 O O . ILE A 1 104 ? 10.688 -32.656 -12.812 1 98.5 104 ILE A O 1
ATOM 797 N N . LEU A 1 105 ? 11.805 -30.844 -13.367 1 98.56 105 LEU A N 1
ATOM 798 C CA . LEU A 1 105 ? 11.125 -30.719 -14.648 1 98.56 105 LEU A CA 1
ATOM 799 C C . LEU A 1 105 ? 11.359 -31.953 -15.508 1 98.56 105 LEU A C 1
ATOM 801 O O . LEU A 1 105 ? 10.43 -32.438 -16.172 1 98.56 105 LEU A O 1
ATOM 805 N N . ALA A 1 106 ? 12.578 -32.469 -15.484 1 98.19 106 ALA A N 1
ATOM 806 C CA . ALA A 1 106 ? 12.891 -33.688 -16.234 1 98.19 106 ALA A CA 1
ATOM 807 C C . ALA A 1 106 ? 12.031 -34.875 -15.773 1 98.19 106 ALA A C 1
ATOM 809 O O . ALA A 1 106 ? 11.539 -35.656 -16.594 1 98.19 106 ALA A O 1
ATOM 810 N N . GLN A 1 107 ? 11.922 -34.969 -14.492 1 98.25 107 GLN A N 1
ATOM 811 C CA . GLN A 1 107 ? 11.086 -36.031 -13.938 1 98.25 107 GLN A CA 1
ATOM 812 C C . GLN A 1 107 ? 9.625 -35.844 -14.328 1 98.25 107 GLN A C 1
ATOM 814 O O . GLN A 1 107 ? 8.938 -36.812 -14.68 1 98.25 107 GLN A O 1
ATOM 819 N N . VAL A 1 108 ? 9.141 -34.656 -14.234 1 98.5 108 VAL A N 1
ATOM 820 C CA . VAL A 1 108 ? 7.77 -34.312 -14.617 1 98.5 108 VAL A CA 1
ATOM 821 C C . VAL A 1 108 ? 7.535 -34.719 -16.078 1 98.5 108 VAL A C 1
ATOM 823 O O . VAL A 1 108 ? 6.523 -35.344 -16.406 1 98.5 108 VAL A O 1
ATOM 826 N N . GLU A 1 109 ? 8.445 -34.375 -16.938 1 97.88 109 GLU A N 1
ATOM 827 C CA . GLU A 1 109 ? 8.297 -34.656 -18.375 1 97.88 109 GLU A CA 1
ATOM 828 C C . GLU A 1 109 ? 8.305 -36.156 -18.672 1 97.88 109 GLU A C 1
ATOM 830 O O . GLU A 1 109 ? 7.719 -36.594 -19.656 1 97.88 109 GLU A O 1
ATOM 835 N N . GLN A 1 110 ? 8.984 -36.875 -17.797 1 97.81 110 GLN A N 1
ATOM 836 C CA . GLN A 1 110 ? 9.031 -38.312 -17.953 1 97.81 110 GLN A CA 1
ATOM 837 C C . GLN A 1 110 ? 7.656 -38.938 -17.734 1 97.81 110 GLN A C 1
ATOM 839 O O . GLN A 1 110 ? 7.305 -39.938 -18.375 1 97.81 110 GLN A O 1
ATOM 844 N N . TYR A 1 111 ? 6.863 -38.344 -16.859 1 98.38 111 TYR A N 1
ATOM 845 C CA . TYR A 1 111 ? 5.691 -39.062 -16.391 1 98.38 111 TYR A CA 1
ATOM 846 C C . TYR A 1 111 ? 4.406 -38.312 -16.75 1 98.38 111 TYR A C 1
ATOM 848 O O . TYR A 1 111 ? 3.336 -38.938 -16.828 1 98.38 111 TYR A O 1
ATOM 856 N N . ALA A 1 112 ? 4.438 -37.031 -16.875 1 97.81 112 ALA A N 1
ATOM 857 C CA . ALA A 1 112 ? 3.232 -36.219 -17.094 1 97.81 112 ALA A CA 1
ATOM 858 C C . ALA A 1 112 ? 2.777 -36.312 -18.547 1 97.81 112 ALA A C 1
ATOM 860 O O . ALA A 1 112 ? 3.576 -36.625 -19.438 1 97.81 112 ALA A O 1
ATOM 861 N N . ALA A 1 113 ? 1.497 -36.062 -18.766 1 95.5 113 ALA A N 1
ATOM 862 C CA . ALA A 1 113 ? 0.986 -35.938 -20.125 1 95.5 113 ALA A CA 1
ATOM 863 C C . ALA A 1 113 ? 1.678 -34.812 -20.875 1 95.5 113 ALA A C 1
ATOM 865 O O . ALA A 1 113 ? 2.018 -33.781 -20.281 1 95.5 113 ALA A O 1
ATOM 866 N N . PRO A 1 114 ? 1.87 -34.969 -22.125 1 92 114 PRO A N 1
ATOM 867 C CA . PRO A 1 114 ? 2.602 -33.969 -22.906 1 92 114 PRO A CA 1
ATOM 868 C C . PRO A 1 114 ? 1.879 -32.625 -22.969 1 92 114 PRO A C 1
ATOM 870 O O . PRO A 1 114 ? 2.494 -31.594 -23.281 1 92 114 PRO A O 1
ATOM 873 N N . ASP A 1 115 ? 0.598 -32.625 -22.656 1 93.06 115 ASP A N 1
ATOM 874 C CA . ASP A 1 115 ? -0.141 -31.359 -22.75 1 93.06 115 ASP A CA 1
ATOM 875 C C . ASP A 1 115 ? -0.371 -30.734 -21.375 1 93.06 115 ASP A C 1
ATOM 877 O O . ASP A 1 115 ? -1.021 -29.703 -21.25 1 93.06 115 ASP A O 1
ATOM 881 N N . ALA A 1 116 ? 0.162 -31.391 -20.312 1 97.5 116 ALA A N 1
ATOM 882 C CA . ALA A 1 116 ? 0.04 -30.828 -18.969 1 97.5 116 ALA A CA 1
ATOM 883 C C . ALA A 1 116 ? 0.855 -29.531 -18.844 1 97.5 116 ALA A C 1
ATOM 885 O O . ALA A 1 116 ? 1.979 -29.453 -19.344 1 97.5 116 ALA A O 1
ATOM 886 N N . LEU A 1 117 ? 0.279 -28.531 -18.266 1 98.31 117 LEU A N 1
ATOM 887 C CA . LEU A 1 117 ? 0.975 -27.266 -18.078 1 98.31 117 LEU A CA 1
ATOM 888 C C . LEU A 1 117 ? 1.905 -27.328 -16.859 1 98.31 117 LEU A C 1
ATOM 890 O O . LEU A 1 117 ? 1.548 -27.906 -15.836 1 98.31 117 LEU A O 1
ATOM 894 N N . TYR A 1 118 ? 3.066 -26.844 -17.078 1 98.56 118 TYR A N 1
ATOM 895 C CA . TYR A 1 118 ? 4.059 -26.766 -16 1 98.56 118 TYR A CA 1
ATOM 896 C C . TYR A 1 118 ? 4.301 -25.312 -15.586 1 98.56 118 TYR A C 1
ATOM 898 O O . TYR A 1 118 ? 4.695 -24.484 -16.406 1 98.56 118 TYR A O 1
ATOM 906 N N . ALA A 1 119 ? 4.09 -24.984 -14.328 1 98.69 119 ALA A N 1
ATOM 907 C CA . ALA A 1 119 ? 4.27 -23.641 -13.789 1 98.69 119 ALA A CA 1
ATOM 908 C C . ALA A 1 119 ? 5.238 -23.641 -12.609 1 98.69 119 ALA A C 1
ATOM 910 O O . ALA A 1 119 ? 4.98 -24.281 -11.586 1 98.69 119 ALA A O 1
ATOM 911 N N . SER A 1 120 ? 6.305 -22.922 -12.742 1 98.56 120 SER A N 1
ATOM 912 C CA . SER A 1 120 ? 7.285 -22.828 -11.672 1 98.56 120 SER A CA 1
ATOM 913 C C . SER A 1 120 ? 6.992 -21.625 -10.758 1 98.56 120 SER A C 1
ATOM 915 O O . SER A 1 120 ? 6.742 -20.516 -11.242 1 98.56 120 SER A O 1
ATOM 917 N N . SER A 1 121 ? 7.121 -21.812 -9.461 1 98.06 121 SER A N 1
ATOM 918 C CA . SER A 1 121 ? 6.922 -20.766 -8.469 1 98.06 121 SER A CA 1
ATOM 919 C C . SER A 1 121 ? 8.211 -19.984 -8.219 1 98.06 121 SER A C 1
ATOM 921 O O . SER A 1 121 ? 8.336 -19.297 -7.203 1 98.06 121 SER A O 1
ATOM 923 N N . THR A 1 122 ? 9.148 -20.109 -9.109 1 95 122 THR A N 1
ATOM 924 C CA . THR A 1 122 ? 10.453 -19.484 -8.938 1 95 122 THR A CA 1
ATOM 925 C C . THR A 1 122 ? 10.305 -18.016 -8.539 1 95 122 THR A C 1
ATOM 927 O O . THR A 1 122 ? 9.406 -17.328 -9.023 1 95 122 THR A O 1
ATOM 930 N N . SER A 1 123 ? 11.188 -17.531 -7.641 1 88.88 123 SER A N 1
ATOM 931 C CA . SER A 1 123 ? 11.125 -16.172 -7.117 1 88.88 123 SER A CA 1
ATOM 932 C C . SER A 1 123 ? 12.203 -15.297 -7.742 1 88.88 123 SER A C 1
ATOM 934 O O . SER A 1 123 ? 12.273 -14.094 -7.461 1 88.88 123 SER A O 1
ATOM 936 N N . GLY A 1 124 ? 12.969 -15.891 -8.578 1 84.19 124 GLY A N 1
ATOM 937 C CA . GLY A 1 124 ? 14.031 -15.039 -9.094 1 84.19 124 GLY A CA 1
ATOM 938 C C . GLY A 1 124 ? 14.719 -15.617 -10.32 1 84.19 124 GLY A C 1
ATOM 939 O O . GLY A 1 124 ? 15.367 -14.891 -11.07 1 84.19 124 GLY A O 1
ATOM 940 N N . LEU A 1 125 ? 14.617 -16.938 -10.5 1 88.81 125 LEU A N 1
ATOM 941 C CA . LEU A 1 125 ? 15.219 -17.562 -11.672 1 88.81 125 LEU A CA 1
ATOM 942 C C . LEU A 1 125 ? 14.406 -17.281 -12.93 1 88.81 125 LEU A C 1
ATOM 944 O O . LEU A 1 125 ? 13.172 -17.219 -12.875 1 88.81 125 LEU A O 1
ATOM 948 N N . LEU A 1 126 ? 15.094 -17.109 -13.945 1 90.5 126 LEU A N 1
ATOM 949 C CA . LEU A 1 126 ? 14.406 -16.938 -15.219 1 90.5 126 LEU A CA 1
ATOM 950 C C . LEU A 1 126 ? 13.828 -18.266 -15.711 1 90.5 126 LEU A C 1
ATOM 952 O O . LEU A 1 126 ? 14.469 -19.312 -15.586 1 90.5 126 LEU A O 1
ATOM 956 N N . ILE A 1 127 ? 12.68 -18.219 -16.25 1 94.19 127 ILE A N 1
ATOM 957 C CA . ILE A 1 127 ? 12.055 -19.438 -16.781 1 94.19 127 ILE A CA 1
ATOM 958 C C . ILE A 1 127 ? 12.898 -20 -17.906 1 94.19 127 ILE A C 1
ATOM 960 O O . ILE A 1 127 ? 13.008 -21.219 -18.062 1 94.19 127 ILE A O 1
ATOM 964 N N . SER A 1 128 ? 13.516 -19.094 -18.688 1 95.19 128 SER A N 1
ATOM 965 C CA . SER A 1 128 ? 14.375 -19.531 -19.781 1 95.19 128 SER A CA 1
ATOM 966 C C . SER A 1 128 ? 15.516 -20.422 -19.266 1 95.19 128 SER A C 1
ATOM 968 O O . SER A 1 128 ? 15.922 -21.359 -19.938 1 95.19 128 SER A O 1
ATOM 970 N N . ASP A 1 129 ? 16.031 -20.109 -18.094 1 94.88 129 ASP A N 1
ATOM 971 C CA . ASP A 1 129 ? 17.094 -20.922 -17.469 1 94.88 129 ASP A CA 1
ATOM 972 C C . ASP A 1 129 ? 16.547 -22.266 -17 1 94.88 129 ASP A C 1
ATOM 974 O O . ASP A 1 129 ? 17.203 -23.297 -17.188 1 94.88 129 ASP A O 1
ATOM 978 N N . ILE A 1 130 ? 15.375 -22.297 -16.469 1 96.69 130 ILE A N 1
ATOM 979 C CA . ILE A 1 130 ? 14.773 -23.5 -15.898 1 96.69 130 ILE A CA 1
ATOM 980 C C . ILE A 1 130 ? 14.453 -24.5 -17.016 1 96.69 130 ILE A C 1
ATOM 982 O O . ILE A 1 130 ? 14.664 -25.703 -16.859 1 96.69 130 ILE A O 1
ATOM 986 N N . VAL A 1 131 ? 14.055 -23.969 -18.172 1 97.06 131 VAL A N 1
ATOM 987 C CA . VAL A 1 131 ? 13.516 -24.859 -19.188 1 97.06 131 VAL A CA 1
ATOM 988 C C . VAL A 1 131 ? 14.578 -25.109 -20.266 1 97.06 131 VAL A C 1
ATOM 990 O O . VAL A 1 131 ? 14.273 -25.656 -21.328 1 97.06 131 VAL A O 1
ATOM 993 N N . ALA A 1 132 ? 15.75 -24.688 -20.062 1 96.31 132 ALA A N 1
ATOM 994 C CA . ALA A 1 132 ? 16.812 -24.719 -21.062 1 96.31 132 ALA A CA 1
ATOM 995 C C . ALA A 1 132 ? 16.953 -26.109 -21.672 1 96.31 132 ALA A C 1
ATOM 997 O O . ALA A 1 132 ? 17.234 -26.25 -22.859 1 96.31 132 ALA A O 1
ATOM 998 N N . GLU A 1 133 ? 16.75 -27.188 -20.922 1 95.69 133 GLU A N 1
ATOM 999 C CA . GLU A 1 133 ? 16.938 -28.562 -21.375 1 95.69 133 GLU A CA 1
ATOM 1000 C C . GLU A 1 133 ? 15.602 -29.312 -21.438 1 95.69 133 GLU A C 1
ATOM 1002 O O . GLU A 1 133 ? 15.578 -30.547 -21.5 1 95.69 133 GLU A O 1
ATOM 1007 N N . ALA A 1 134 ? 14.594 -28.625 -21.375 1 96.94 134 ALA A N 1
ATOM 1008 C CA . ALA A 1 134 ? 13.266 -29.25 -21.312 1 96.94 134 ALA A CA 1
ATOM 1009 C C . ALA A 1 134 ? 12.891 -29.844 -22.672 1 96.94 134 ALA A C 1
ATOM 1011 O O . ALA A 1 134 ? 13.234 -29.312 -23.719 1 96.94 134 ALA A O 1
ATOM 1012 N N . LEU A 1 135 ? 12.203 -30.922 -22.672 1 96.38 135 LEU A N 1
ATOM 1013 C CA . LEU A 1 135 ? 11.664 -31.562 -23.875 1 96.38 135 LEU A CA 1
ATOM 1014 C C . LEU A 1 135 ? 10.508 -30.766 -24.438 1 96.38 135 LEU A C 1
ATOM 1016 O O . LEU A 1 135 ? 10.359 -30.656 -25.672 1 96.38 135 LEU A O 1
ATOM 1020 N N . HIS A 1 136 ? 9.703 -30.219 -23.594 1 96.5 136 HIS A N 1
ATOM 1021 C CA . HIS A 1 136 ? 8.523 -29.453 -23.984 1 96.5 136 HIS A CA 1
ATOM 1022 C C . HIS A 1 136 ? 8.508 -28.078 -23.344 1 96.5 136 HIS A C 1
ATOM 1024 O O . HIS A 1 136 ? 7.605 -27.75 -22.562 1 96.5 136 HIS A O 1
ATOM 1030 N N . PRO A 1 137 ? 9.43 -27.203 -23.688 1 97.12 137 PRO A N 1
ATOM 1031 C CA . PRO A 1 137 ? 9.508 -25.875 -23.062 1 97.12 137 PRO A CA 1
ATOM 1032 C C . PRO A 1 137 ? 8.289 -25.016 -23.391 1 97.12 137 PRO A C 1
ATOM 1034 O O . PRO A 1 137 ? 8.023 -24.031 -22.688 1 97.12 137 PRO A O 1
ATOM 1037 N N . GLU A 1 138 ? 7.504 -25.359 -24.438 1 96.94 138 GLU A N 1
ATOM 1038 C CA . GLU A 1 138 ? 6.387 -24.531 -24.891 1 96.94 138 GLU A CA 1
ATOM 1039 C C . GLU A 1 138 ? 5.25 -24.531 -23.875 1 96.94 138 GLU A C 1
ATOM 1041 O O . GLU A 1 138 ? 4.395 -23.641 -23.906 1 96.94 138 GLU A O 1
ATOM 1046 N N . ARG A 1 139 ? 5.207 -25.516 -22.969 1 97.5 139 ARG A N 1
ATOM 1047 C CA . ARG A 1 139 ? 4.113 -25.609 -22 1 97.5 139 ARG A CA 1
ATOM 1048 C C . ARG A 1 139 ? 4.57 -25.172 -20.625 1 97.5 139 ARG A C 1
ATOM 1050 O O . ARG A 1 139 ? 3.885 -25.422 -19.625 1 97.5 139 ARG A O 1
ATOM 1057 N N . CYS A 1 140 ? 5.777 -24.562 -20.547 1 97.94 140 CYS A N 1
ATOM 1058 C CA . CYS A 1 140 ? 6.367 -24.188 -19.266 1 97.94 140 CYS A CA 1
ATOM 1059 C C . CYS A 1 140 ? 6.273 -22.672 -19.047 1 97.94 140 CYS A C 1
ATOM 1061 O O . CYS A 1 140 ? 6.59 -21.891 -19.953 1 97.94 140 CYS A O 1
ATOM 1063 N N . ILE A 1 141 ? 5.828 -22.281 -17.859 1 97.62 141 ILE A N 1
ATOM 1064 C CA . ILE A 1 141 ? 5.73 -20.859 -17.5 1 97.62 141 ILE A CA 1
ATOM 1065 C C . ILE A 1 141 ? 6.242 -20.656 -16.078 1 97.62 141 ILE A C 1
ATOM 1067 O O . ILE A 1 141 ? 6.398 -21.609 -15.32 1 97.62 141 ILE A O 1
ATOM 1071 N N . GLY A 1 142 ? 6.621 -19.453 -15.797 1 97.38 142 GLY A N 1
ATOM 1072 C CA . GLY A 1 142 ? 6.762 -19.047 -14.406 1 97.38 142 GLY A CA 1
ATOM 1073 C C . GLY A 1 142 ? 5.469 -18.531 -13.805 1 97.38 142 GLY A C 1
ATOM 1074 O O . GLY A 1 142 ? 4.691 -17.844 -14.477 1 97.38 142 GLY A O 1
ATOM 1075 N N . ALA A 1 143 ? 5.211 -18.844 -12.586 1 98.25 143 ALA A N 1
ATOM 1076 C CA . ALA A 1 143 ? 4.07 -18.344 -11.82 1 98.25 143 ALA A CA 1
ATOM 1077 C C . ALA A 1 143 ? 4.473 -18.031 -10.383 1 98.25 143 ALA A C 1
ATOM 1079 O O . ALA A 1 143 ? 4.203 -18.812 -9.469 1 98.25 143 ALA A O 1
ATOM 1080 N N . HIS A 1 144 ? 5.051 -16.891 -10.211 1 97.62 144 HIS A N 1
ATOM 1081 C CA . HIS A 1 144 ? 5.582 -16.469 -8.914 1 97.62 144 HIS A CA 1
ATOM 1082 C C . HIS A 1 144 ? 4.473 -15.961 -8.008 1 97.62 144 HIS A C 1
ATOM 1084 O O . HIS A 1 144 ? 3.867 -14.922 -8.273 1 97.62 144 HIS A O 1
ATOM 1090 N N . PRO A 1 145 ? 4.215 -16.672 -6.902 1 97.75 145 PRO A N 1
ATOM 1091 C CA . PRO A 1 145 ? 3.223 -16.188 -5.941 1 97.75 145 PRO A CA 1
ATOM 1092 C C . PRO A 1 145 ? 3.814 -15.227 -4.914 1 97.75 145 PRO A C 1
ATOM 1094 O O . PRO A 1 145 ? 5.023 -14.984 -4.922 1 97.75 145 PRO A O 1
ATOM 1097 N N . TYR A 1 146 ? 3.014 -14.641 -4.191 1 95.38 146 TYR A N 1
ATOM 1098 C CA . TYR A 1 146 ? 3.41 -13.914 -2.988 1 95.38 146 TYR A CA 1
ATOM 1099 C C . TYR A 1 146 ? 2.902 -14.617 -1.734 1 95.38 146 TYR A C 1
ATOM 1101 O O . TYR A 1 146 ? 1.759 -15.07 -1.691 1 95.38 146 TYR A O 1
ATOM 1109 N N . ASN A 1 147 ? 3.699 -14.836 -0.833 1 92.31 147 ASN A N 1
ATOM 1110 C CA . ASN A 1 147 ? 3.449 -15.656 0.346 1 92.31 147 ASN A CA 1
ATOM 1111 C C . ASN A 1 147 ? 2.479 -14.977 1.309 1 92.31 147 ASN A C 1
ATOM 1113 O O . ASN A 1 147 ? 2.656 -13.805 1.65 1 92.31 147 ASN A O 1
ATOM 1117 N N . PRO A 1 148 ? 1.506 -15.695 1.728 1 94.94 148 PRO A N 1
ATOM 1118 C CA . PRO A 1 148 ? 1.19 -17.078 1.375 1 94.94 148 PRO A CA 1
ATOM 1119 C C . PRO A 1 148 ? 0.216 -17.188 0.204 1 94.94 148 PRO A C 1
ATOM 1121 O O . PRO A 1 148 ? -0.812 -16.5 0.189 1 94.94 148 PRO A O 1
ATOM 1124 N N . PRO A 1 149 ? 0.464 -18.078 -0.649 1 96.62 149 PRO A N 1
ATOM 1125 C CA . PRO A 1 149 ? -0.319 -18.172 -1.884 1 96.62 149 PRO A CA 1
ATOM 1126 C C . PRO A 1 149 ? -1.812 -18.359 -1.623 1 96.62 149 PRO A C 1
ATOM 1128 O O . PRO A 1 149 ? -2.641 -17.906 -2.422 1 96.62 149 PRO A O 1
ATOM 1131 N N . HIS A 1 150 ? -2.186 -18.984 -0.509 1 96.38 150 HIS A N 1
ATOM 1132 C CA . HIS A 1 150 ? -3.602 -19.234 -0.28 1 96.38 150 HIS A CA 1
ATOM 1133 C C . HIS A 1 150 ? -4.328 -17.984 0.178 1 96.38 150 HIS A C 1
ATOM 1135 O O . HIS A 1 150 ? -5.559 -17.938 0.189 1 96.38 150 HIS A O 1
ATOM 1141 N N . LEU A 1 151 ? -3.547 -16.922 0.445 1 95.12 151 LEU A N 1
ATOM 1142 C CA . LEU A 1 151 ? -4.152 -15.68 0.915 1 95.12 151 LEU A CA 1
ATOM 1143 C C . LEU A 1 151 ? -3.877 -14.539 -0.058 1 95.12 151 LEU A C 1
ATOM 1145 O O . LEU A 1 151 ? -4.797 -13.82 -0.45 1 95.12 151 LEU A O 1
ATOM 1149 N N . ILE A 1 152 ? -2.609 -14.367 -0.45 1 96.75 152 ILE A N 1
ATOM 1150 C CA . ILE A 1 152 ? -2.23 -13.242 -1.297 1 96.75 152 ILE A CA 1
ATOM 1151 C C . ILE A 1 152 ? -2.652 -13.516 -2.738 1 96.75 152 ILE A C 1
ATOM 1153 O O . ILE A 1 152 ? -2.176 -14.469 -3.361 1 96.75 152 ILE A O 1
ATOM 1157 N N . PRO A 1 153 ? -3.416 -12.727 -3.33 1 97.69 153 PRO A N 1
ATOM 1158 C CA . PRO A 1 153 ? -4.035 -13.031 -4.621 1 97.69 153 PRO A CA 1
ATOM 1159 C C . PRO A 1 153 ? -3.051 -12.938 -5.785 1 97.69 153 PRO A C 1
ATOM 1161 O O . PRO A 1 153 ? -3.256 -13.562 -6.828 1 97.69 153 PRO A O 1
ATOM 1164 N N . LEU A 1 154 ? -1.992 -12.266 -5.684 1 98.56 154 LEU A N 1
ATOM 1165 C CA . LEU A 1 154 ? -1.127 -11.922 -6.809 1 98.56 154 LEU A CA 1
ATOM 1166 C C . LEU A 1 154 ? -0.331 -13.141 -7.273 1 98.56 154 LEU A C 1
ATOM 1168 O O . LEU A 1 154 ? 0.201 -13.891 -6.453 1 98.56 154 LEU A O 1
ATOM 1172 N N . VAL A 1 155 ? -0.27 -13.32 -8.539 1 98.62 155 VAL A N 1
ATOM 1173 C CA . VAL A 1 155 ? 0.662 -14.258 -9.164 1 98.62 155 VAL A CA 1
ATOM 1174 C C . VAL A 1 155 ? 1.28 -13.617 -10.406 1 98.62 155 VAL A C 1
ATOM 1176 O O . VAL A 1 155 ? 0.564 -13.117 -11.273 1 98.62 155 VAL A O 1
ATOM 1179 N N . GLU A 1 156 ? 2.514 -13.57 -10.5 1 98.44 156 GLU A N 1
ATOM 1180 C CA . GLU A 1 156 ? 3.227 -13.008 -11.641 1 98.44 156 GLU A CA 1
ATOM 1181 C C . GLU A 1 156 ? 3.654 -14.094 -12.617 1 98.44 156 GLU A C 1
ATOM 1183 O O . GLU A 1 156 ? 4.5 -14.93 -12.297 1 98.44 156 GLU A O 1
ATOM 1188 N N . LEU A 1 157 ? 3.096 -14.055 -13.781 1 98.31 157 LEU A N 1
ATOM 1189 C CA . LEU A 1 157 ? 3.396 -15.039 -14.82 1 98.31 157 LEU A CA 1
ATOM 1190 C C . LEU A 1 157 ? 4.559 -14.562 -15.688 1 98.31 157 LEU A C 1
ATOM 1192 O O . LEU A 1 157 ? 4.605 -13.398 -16.094 1 98.31 157 LEU A O 1
ATOM 1196 N N . THR A 1 158 ? 5.48 -15.414 -15.852 1 96.94 158 THR A N 1
ATOM 1197 C CA . THR A 1 158 ? 6.602 -15.148 -16.75 1 96.94 158 THR A CA 1
ATOM 1198 C C . THR A 1 158 ? 6.691 -16.219 -17.828 1 96.94 158 THR A C 1
ATOM 1200 O O . THR A 1 158 ? 6.18 -17.328 -17.656 1 96.94 158 THR A O 1
ATOM 1203 N N . ARG A 1 159 ? 7.285 -15.875 -18.906 1 94.69 159 ARG A N 1
ATOM 1204 C CA . ARG A 1 159 ? 7.453 -16.766 -20.062 1 94.69 159 ARG A CA 1
ATOM 1205 C C . ARG A 1 159 ? 8.852 -16.641 -20.656 1 94.69 159 ARG A C 1
ATOM 1207 O O . ARG A 1 159 ? 9.594 -15.719 -20.312 1 94.69 159 ARG A O 1
ATOM 1214 N N . CYS A 1 160 ? 9.227 -17.516 -21.406 1 92.38 160 CYS A N 1
ATOM 1215 C CA . CYS A 1 160 ? 10.398 -17.406 -22.266 1 92.38 160 CYS A CA 1
ATOM 1216 C C . CYS A 1 160 ? 10 -17.438 -23.734 1 92.38 160 CYS A C 1
ATOM 1218 O O . CYS A 1 160 ? 8.812 -17.547 -24.062 1 92.38 160 CYS A O 1
ATOM 1220 N N . ASP A 1 161 ? 10.914 -17.344 -24.594 1 92.69 161 ASP A N 1
ATOM 1221 C CA . ASP A 1 161 ? 10.656 -17.234 -26.016 1 92.69 161 ASP A CA 1
ATOM 1222 C C . ASP A 1 161 ? 10.016 -18.516 -26.562 1 92.69 161 ASP A C 1
ATOM 1224 O O . ASP A 1 161 ? 9.297 -18.484 -27.562 1 92.69 161 ASP A O 1
ATOM 1228 N N . LYS A 1 162 ? 10.188 -19.641 -25.906 1 94.88 162 LYS A N 1
ATOM 1229 C CA . LYS A 1 162 ? 9.711 -20.938 -26.375 1 94.88 162 LYS A CA 1
ATOM 1230 C C . LYS A 1 162 ? 8.305 -21.234 -25.859 1 94.88 162 LYS A C 1
ATOM 1232 O O . LYS A 1 162 ? 7.648 -22.156 -26.328 1 94.88 162 LYS A O 1
ATOM 1237 N N . THR A 1 163 ? 7.875 -20.438 -24.906 1 96.06 163 THR A N 1
ATOM 1238 C CA . THR A 1 163 ? 6.562 -20.672 -24.312 1 96.06 163 THR A CA 1
ATOM 1239 C C . THR A 1 163 ? 5.453 -20.359 -25.328 1 96.06 163 THR A C 1
ATOM 1241 O O . THR A 1 163 ? 5.465 -19.312 -25.969 1 96.06 163 THR A O 1
ATOM 1244 N N . ASP A 1 164 ? 4.543 -21.266 -25.469 1 96.69 164 ASP A N 1
ATOM 1245 C CA . ASP A 1 164 ? 3.412 -21.094 -26.375 1 96.69 164 ASP A CA 1
ATOM 1246 C C . ASP A 1 164 ? 2.416 -20.078 -25.828 1 96.69 164 ASP A C 1
ATOM 1248 O O . ASP A 1 164 ? 2.072 -20.109 -24.641 1 96.69 164 ASP A O 1
ATOM 1252 N N . ASP A 1 165 ? 1.983 -19.203 -26.688 1 96.62 165 ASP A N 1
ATOM 1253 C CA . ASP A 1 165 ? 1.037 -18.156 -26.312 1 96.62 165 ASP A CA 1
ATOM 1254 C C . ASP A 1 165 ? -0.247 -18.766 -25.75 1 96.62 165 ASP A C 1
ATOM 1256 O O . ASP A 1 165 ? -0.84 -18.203 -24.812 1 96.62 165 ASP A O 1
ATOM 1260 N N . ASP A 1 166 ? -0.67 -19.812 -26.281 1 97.25 166 ASP A N 1
ATOM 1261 C CA . ASP A 1 166 ? -1.889 -20.453 -25.812 1 97.25 166 ASP A CA 1
ATOM 1262 C C . ASP A 1 166 ? -1.712 -20.984 -24.391 1 97.25 166 ASP A C 1
ATOM 1264 O O . ASP A 1 166 ? -2.656 -20.984 -23.594 1 97.25 166 ASP A O 1
ATOM 1268 N N . CYS A 1 167 ? -0.523 -21.469 -24.109 1 97.06 167 CYS A N 1
ATOM 1269 C CA . CYS A 1 167 ? -0.233 -21.969 -22.766 1 97.06 167 CYS A CA 1
ATOM 1270 C C . CYS A 1 167 ? -0.217 -20.828 -21.75 1 97.06 167 CYS A C 1
ATOM 1272 O O . CYS A 1 167 ? -0.713 -20.984 -20.641 1 97.06 167 CYS A O 1
ATOM 1274 N N . VAL A 1 168 ? 0.323 -19.703 -22.203 1 97.38 168 VAL A N 1
ATOM 1275 C CA . VAL A 1 168 ? 0.336 -18.516 -21.328 1 97.38 168 VAL A CA 1
ATOM 1276 C C . VAL A 1 168 ? -1.097 -18.094 -21.031 1 97.38 168 VAL A C 1
ATOM 1278 O O . VAL A 1 168 ? -1.441 -17.828 -19.875 1 97.38 168 VAL A O 1
ATOM 1281 N N . GLN A 1 169 ? -1.887 -18.047 -22.062 1 97.81 169 GLN A N 1
ATOM 1282 C CA . GLN A 1 169 ? -3.273 -17.625 -21.891 1 97.81 169 GLN A CA 1
ATOM 1283 C C . GLN A 1 169 ? -4.039 -18.609 -21 1 97.81 169 GLN A C 1
ATOM 1285 O O . GLN A 1 169 ? -4.809 -18.188 -20.141 1 97.81 169 GLN A O 1
ATOM 1290 N N . LEU A 1 170 ? -3.803 -19.859 -21.25 1 98.19 170 LEU A N 1
ATOM 1291 C CA . LEU A 1 170 ? -4.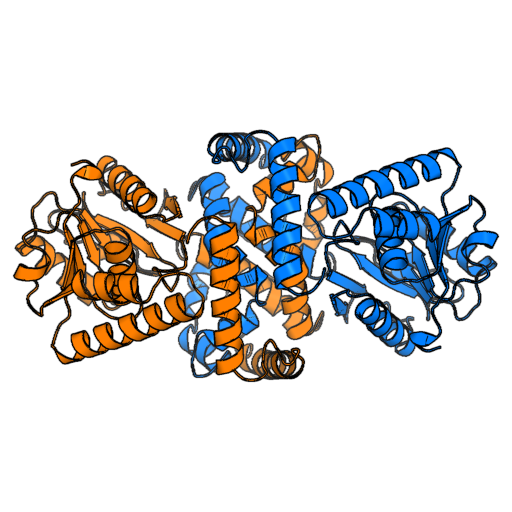457 -20.875 -20.438 1 98.19 170 LEU A CA 1
ATOM 1292 C C . LEU A 1 170 ? -4.066 -20.719 -18.969 1 98.19 170 LEU A C 1
ATOM 1294 O O . LEU A 1 170 ? -4.922 -20.797 -18.078 1 98.19 170 LEU A O 1
ATOM 1298 N N . ALA A 1 171 ? -2.795 -20.531 -18.703 1 98.38 171 ALA A N 1
ATOM 1299 C CA . ALA A 1 171 ? -2.328 -20.328 -17.328 1 98.38 171 ALA A CA 1
ATOM 1300 C C . ALA A 1 171 ? -2.975 -19.094 -16.719 1 98.38 171 ALA A C 1
ATOM 1302 O O . ALA A 1 171 ? -3.441 -19.141 -15.57 1 98.38 171 ALA A O 1
ATOM 1303 N N . TYR A 1 172 ? -2.967 -18.047 -17.469 1 98.25 172 TYR A N 1
ATOM 1304 C CA . TYR A 1 172 ? -3.582 -16.797 -17.016 1 98.25 172 TYR A CA 1
ATOM 1305 C C . TYR A 1 172 ? -5.035 -17.016 -16.609 1 98.25 172 TYR A C 1
ATOM 1307 O O . TYR A 1 172 ? -5.438 -16.656 -15.492 1 98.25 172 TYR A O 1
ATOM 1315 N N . ASP A 1 173 ? -5.785 -17.641 -17.484 1 98.31 173 ASP A N 1
ATOM 1316 C CA . ASP A 1 173 ? -7.203 -17.891 -17.234 1 98.31 173 ASP A CA 1
ATOM 1317 C C . ASP A 1 173 ? -7.395 -18.844 -16.047 1 98.31 173 ASP A C 1
ATOM 1319 O O . ASP A 1 173 ? -8.328 -18.672 -15.266 1 98.31 173 ASP A O 1
ATOM 1323 N N . PHE A 1 174 ? -6.566 -19.781 -16 1 98.69 174 PHE A N 1
ATOM 1324 C CA . PHE A 1 174 ? -6.656 -20.75 -14.922 1 98.69 174 PHE A CA 1
ATOM 1325 C C . PHE A 1 174 ? -6.445 -20.078 -13.57 1 98.69 174 PHE A C 1
ATOM 1327 O O . PHE A 1 174 ? -7.262 -20.234 -12.656 1 98.69 174 PHE A O 1
ATOM 1334 N N . TYR A 1 175 ? -5.336 -19.312 -13.398 1 98.56 175 TYR A N 1
ATOM 1335 C CA . TYR A 1 175 ? -5.07 -18.641 -12.133 1 98.56 175 TYR A CA 1
ATOM 1336 C C . TYR A 1 175 ? -6.195 -17.672 -11.773 1 98.56 175 TYR A C 1
ATOM 1338 O O . TYR A 1 175 ? -6.602 -17.578 -10.617 1 98.56 175 TYR A O 1
ATOM 1346 N N . GLN A 1 176 ? -6.73 -16.984 -12.789 1 97.25 176 GLN A N 1
ATOM 1347 C CA . GLN A 1 176 ? -7.887 -16.125 -12.547 1 97.25 176 GLN A CA 1
ATOM 1348 C C . GLN A 1 176 ? -9.062 -16.938 -12 1 97.25 176 GLN A C 1
ATOM 1350 O O . GLN A 1 176 ? -9.727 -16.5 -11.055 1 97.25 176 GLN A O 1
ATOM 1355 N N . SER A 1 177 ? -9.281 -18.094 -12.555 1 97.31 177 SER A N 1
ATOM 1356 C CA . SER A 1 177 ? -10.445 -18.906 -12.219 1 97.31 177 SER A CA 1
ATOM 1357 C C . SER A 1 177 ? -10.383 -19.406 -10.781 1 97.31 177 SER A C 1
ATOM 1359 O O . SER A 1 177 ? -11.414 -19.719 -10.18 1 97.31 177 SER A O 1
ATOM 1361 N N . ILE A 1 178 ? -9.195 -19.438 -10.234 1 96.81 178 ILE A N 1
ATOM 1362 C CA . ILE A 1 178 ? -9.078 -19.938 -8.867 1 96.81 178 ILE A CA 1
ATOM 1363 C C . ILE A 1 178 ? -8.914 -18.766 -7.898 1 96.81 178 ILE A C 1
ATOM 1365 O O . ILE A 1 178 ? -8.43 -18.938 -6.777 1 96.81 178 ILE A O 1
ATOM 1369 N N . GLY A 1 179 ? -9.195 -17.578 -8.344 1 95.75 179 GLY A N 1
ATOM 1370 C CA . GLY A 1 179 ? -9.32 -16.438 -7.457 1 95.75 179 GLY A CA 1
ATOM 1371 C C . GLY A 1 179 ? -8.055 -15.602 -7.367 1 95.75 179 GLY A C 1
ATOM 1372 O O . GLY A 1 179 ? -7.957 -14.688 -6.547 1 95.75 179 GLY A O 1
ATOM 1373 N N . LYS A 1 180 ? -7.055 -15.93 -8.18 1 97.94 180 LYS A N 1
ATOM 1374 C CA . LYS A 1 180 ? -5.816 -15.148 -8.188 1 97.94 180 LYS A CA 1
ATOM 1375 C C . LYS A 1 180 ? -5.945 -13.93 -9.102 1 97.94 180 LYS A C 1
ATOM 1377 O O . LYS A 1 180 ? -6.875 -13.844 -9.898 1 97.94 180 LYS A O 1
ATOM 1382 N N . GLU A 1 181 ? -5.156 -12.992 -8.859 1 98.06 181 GLU A N 1
ATOM 1383 C CA . GLU A 1 181 ? -4.898 -11.875 -9.766 1 98.06 181 GLU A CA 1
ATOM 1384 C C . GLU A 1 181 ? -3.602 -12.086 -10.539 1 98.06 181 GLU A C 1
ATOM 1386 O O . GLU A 1 181 ? -2.521 -11.727 -10.062 1 98.06 181 GLU A O 1
ATOM 1391 N N . ALA A 1 182 ? -3.773 -12.648 -11.719 1 98.44 182 ALA A N 1
ATOM 1392 C CA . ALA A 1 182 ? -2.605 -12.938 -12.547 1 98.44 182 ALA A CA 1
ATOM 1393 C C . ALA A 1 182 ? -2.152 -11.703 -13.312 1 98.44 182 ALA A C 1
ATOM 1395 O O . ALA A 1 182 ? -2.979 -10.945 -13.828 1 98.44 182 ALA A O 1
ATOM 1396 N N . VAL A 1 183 ? -0.907 -11.445 -13.312 1 98.5 183 VAL A N 1
ATOM 1397 C CA . VAL A 1 183 ? -0.305 -10.414 -14.156 1 98.5 183 VAL A CA 1
ATOM 1398 C C . VAL A 1 183 ? 0.782 -11.039 -15.023 1 98.5 183 VAL A C 1
ATOM 1400 O O . VAL A 1 183 ? 1.407 -12.031 -14.641 1 98.5 183 VAL A O 1
ATOM 1403 N N . LEU A 1 184 ? 0.99 -10.492 -16.188 1 97.75 184 LEU A N 1
ATOM 1404 C CA . LEU A 1 184 ? 1.892 -11.094 -17.156 1 97.75 184 LEU A CA 1
ATOM 1405 C C . LEU A 1 184 ? 3.096 -10.195 -17.422 1 97.75 184 LEU A C 1
ATOM 1407 O O . LEU A 1 184 ? 2.938 -9.023 -17.75 1 97.75 184 LEU A O 1
ATOM 1411 N N . LEU A 1 185 ? 4.27 -10.719 -17.172 1 96.62 185 LEU A N 1
ATOM 1412 C CA . LEU A 1 185 ? 5.484 -10.094 -17.688 1 96.62 185 LEU A CA 1
ATOM 1413 C C . LEU A 1 185 ? 5.707 -10.469 -19.156 1 96.62 185 LEU A C 1
ATOM 1415 O O . LEU A 1 185 ? 5.902 -11.641 -19.484 1 96.62 185 LEU A O 1
ATOM 1419 N N . ARG A 1 186 ? 5.719 -9.547 -19.984 1 93.81 186 ARG A N 1
ATOM 1420 C CA . ARG A 1 186 ? 5.848 -9.766 -21.422 1 93.81 186 ARG A CA 1
ATOM 1421 C C . ARG A 1 186 ? 7.309 -9.969 -21.812 1 93.81 186 ARG A C 1
ATOM 1423 O O . ARG A 1 186 ? 7.602 -10.477 -22.906 1 93.81 186 ARG A O 1
ATOM 1430 N N . LYS A 1 187 ? 8.172 -9.477 -20.953 1 89.81 187 LYS A N 1
ATOM 1431 C CA . LYS A 1 187 ? 9.617 -9.688 -21.047 1 89.81 187 LYS A CA 1
ATOM 1432 C C . LYS A 1 187 ? 10.203 -10.078 -19.703 1 89.81 187 LYS A C 1
ATOM 1434 O O . LYS A 1 187 ? 9.734 -9.625 -18.656 1 89.81 187 LYS A O 1
ATOM 1439 N N . GLU A 1 188 ? 11.211 -11.008 -19.828 1 87.69 188 GLU A N 1
ATOM 1440 C CA . GLU A 1 188 ? 11.898 -11.336 -18.594 1 87.69 188 GLU A CA 1
ATOM 1441 C C . GLU A 1 188 ? 12.516 -10.094 -17.953 1 87.69 188 GLU A C 1
ATOM 1443 O O . GLU A 1 188 ? 13.055 -9.234 -18.672 1 87.69 188 GLU A O 1
ATOM 1448 N N . CYS A 1 189 ? 12.406 -9.891 -16.734 1 90.81 189 CYS A N 1
ATOM 1449 C CA . CYS A 1 189 ? 12.898 -8.758 -15.961 1 90.81 189 CYS A CA 1
ATOM 1450 C C . CYS A 1 189 ? 13.359 -9.211 -14.578 1 90.81 189 CYS A C 1
ATOM 1452 O O . CYS A 1 189 ? 12.594 -9.828 -13.836 1 90.81 189 CYS A O 1
ATOM 1454 N N . PRO A 1 190 ? 14.641 -8.938 -14.242 1 89.94 190 PRO A N 1
ATOM 1455 C CA . PRO A 1 190 ? 15.078 -9.289 -12.891 1 89.94 190 PRO A CA 1
ATOM 1456 C C . PRO A 1 190 ? 14.219 -8.664 -11.805 1 89.94 190 PRO A C 1
ATOM 1458 O O . PRO A 1 190 ? 13.961 -7.453 -11.828 1 89.94 190 PRO A O 1
ATOM 1461 N N . GLY A 1 191 ? 13.758 -9.445 -10.867 1 91.62 191 GLY A N 1
ATOM 1462 C CA . GLY A 1 191 ? 12.953 -8.961 -9.758 1 91.62 191 GLY A CA 1
ATOM 1463 C C . GLY A 1 191 ? 11.477 -8.875 -10.086 1 91.62 191 GLY A C 1
ATOM 1464 O O . GLY A 1 191 ? 10.664 -8.516 -9.234 1 91.62 191 GLY A O 1
ATOM 1465 N N . PHE A 1 192 ? 11.094 -9.117 -11.328 1 95 192 PHE A N 1
ATOM 1466 C CA . PHE A 1 192 ? 9.703 -9.133 -11.773 1 95 192 PHE A CA 1
ATOM 1467 C C . PHE A 1 192 ? 9.062 -7.762 -11.586 1 95 192 PHE A C 1
ATOM 1469 O O . PHE A 1 192 ? 9.641 -6.738 -11.969 1 95 192 PHE A O 1
ATOM 1476 N N . ILE A 1 193 ? 7.785 -7.707 -11.156 1 97.06 193 ILE A N 1
ATOM 1477 C CA . ILE A 1 193 ? 7.105 -6.422 -11.039 1 97.06 193 ILE A CA 1
ATOM 1478 C C . ILE A 1 193 ? 7.031 -6.016 -9.57 1 97.06 193 ILE A C 1
ATOM 1480 O O . ILE A 1 193 ? 7.648 -5.031 -9.156 1 97.06 193 ILE A O 1
ATOM 1484 N N . ALA A 1 194 ? 6.406 -6.824 -8.719 1 97.19 194 ALA A N 1
ATOM 1485 C CA . ALA A 1 194 ? 6.094 -6.449 -7.34 1 97.19 194 ALA A CA 1
ATOM 1486 C C . ALA A 1 194 ? 7.367 -6.305 -6.512 1 97.19 194 ALA A C 1
ATOM 1488 O O . ALA A 1 194 ? 7.484 -5.383 -5.699 1 97.19 194 ALA A O 1
ATOM 1489 N N . ASN A 1 195 ? 8.32 -7.211 -6.715 1 96.12 195 ASN A N 1
ATOM 1490 C CA . ASN A 1 195 ? 9.57 -7.117 -5.977 1 96.12 195 ASN A CA 1
ATOM 1491 C C . ASN A 1 195 ? 10.336 -5.844 -6.328 1 96.12 195 ASN A C 1
ATOM 1493 O O . ASN A 1 195 ? 10.945 -5.219 -5.457 1 96.12 195 ASN A O 1
ATOM 1497 N N . ARG A 1 196 ? 10.289 -5.527 -7.57 1 96.44 196 ARG A N 1
ATOM 1498 C CA . ARG A 1 196 ? 10.969 -4.305 -8 1 96.44 196 ARG A CA 1
ATOM 1499 C C . ARG A 1 196 ? 10.289 -3.07 -7.414 1 96.44 196 ARG A C 1
ATOM 1501 O O . ARG A 1 196 ? 10.961 -2.121 -7.008 1 96.44 196 ARG A O 1
ATOM 1508 N N . LEU A 1 197 ? 8.938 -3.045 -7.418 1 98.19 197 LEU A N 1
ATOM 1509 C CA . LEU A 1 197 ? 8.227 -1.936 -6.789 1 98.19 197 LEU A CA 1
ATOM 1510 C C . LEU A 1 197 ? 8.609 -1.811 -5.32 1 98.19 197 LEU A C 1
ATOM 1512 O O . LEU A 1 197 ? 8.859 -0.706 -4.832 1 98.19 197 LEU A O 1
ATOM 1516 N N . GLN A 1 198 ? 8.672 -2.939 -4.602 1 97.88 198 GLN A N 1
ATOM 1517 C CA . GLN A 1 198 ? 9.047 -2.945 -3.193 1 97.88 198 GLN A CA 1
ATOM 1518 C C . GLN A 1 198 ? 10.453 -2.389 -2.996 1 97.88 198 GLN A C 1
ATOM 1520 O O . GLN A 1 198 ? 10.688 -1.587 -2.092 1 97.88 198 GLN A O 1
ATOM 1525 N N . LEU A 1 199 ? 11.328 -2.82 -3.84 1 96.94 199 LEU A N 1
ATOM 1526 C CA . LEU A 1 199 ? 12.719 -2.406 -3.658 1 96.94 199 LEU A CA 1
ATOM 1527 C C . LEU A 1 199 ? 12.891 -0.925 -3.979 1 96.94 199 LEU A C 1
ATOM 1529 O O . LEU A 1 199 ? 13.648 -0.224 -3.309 1 96.94 199 LEU A O 1
ATOM 1533 N N . ALA A 1 200 ? 12.25 -0.44 -5.039 1 97.5 200 ALA A N 1
ATOM 1534 C CA . ALA A 1 200 ? 12.305 0.982 -5.367 1 97.5 200 ALA A CA 1
ATOM 1535 C C . ALA A 1 200 ? 11.852 1.835 -4.184 1 97.5 200 ALA A C 1
ATOM 1537 O O . ALA A 1 200 ? 12.523 2.805 -3.822 1 97.5 200 ALA A O 1
ATOM 1538 N N . LEU A 1 201 ? 10.719 1.505 -3.605 1 98.31 201 LEU A N 1
ATOM 1539 C CA . LEU A 1 201 ? 10.203 2.217 -2.441 1 98.31 201 LEU A CA 1
ATOM 1540 C C . LEU A 1 201 ? 11.156 2.084 -1.257 1 98.31 201 LEU A C 1
ATOM 1542 O O . LEU A 1 201 ? 11.445 3.068 -0.576 1 98.31 201 LEU A O 1
ATOM 1546 N N . TYR A 1 202 ? 11.656 0.867 -0.998 1 98.06 202 TYR A N 1
ATOM 1547 C CA . TYR A 1 202 ? 12.492 0.611 0.173 1 98.06 202 TYR A CA 1
ATOM 1548 C C . TYR A 1 202 ? 13.812 1.365 0.08 1 98.06 202 TYR A C 1
ATOM 1550 O O . TYR A 1 202 ? 14.344 1.824 1.093 1 98.06 202 TYR A O 1
ATOM 1558 N N . ARG A 1 203 ? 14.359 1.431 -1.135 1 97.81 203 ARG A N 1
ATOM 1559 C CA . ARG A 1 203 ? 15.562 2.24 -1.327 1 97.81 203 ARG A CA 1
ATOM 1560 C C . ARG A 1 203 ? 15.344 3.666 -0.826 1 97.81 203 ARG A C 1
ATOM 1562 O O . ARG A 1 203 ? 16.219 4.234 -0.168 1 97.81 203 ARG A O 1
ATOM 1569 N N . GLU A 1 204 ? 14.203 4.242 -1.147 1 97.88 204 GLU A N 1
ATOM 1570 C CA . GLU A 1 204 ? 13.906 5.594 -0.688 1 97.88 204 GLU A CA 1
ATOM 1571 C C . GLU A 1 204 ? 13.727 5.633 0.827 1 97.88 204 GLU A C 1
ATOM 1573 O O . GLU A 1 204 ? 14.18 6.57 1.487 1 97.88 204 GLU A O 1
ATOM 1578 N N . VAL A 1 205 ? 13.055 4.613 1.411 1 98.62 205 VAL A N 1
ATOM 1579 C CA . VAL A 1 205 ? 12.914 4.492 2.857 1 98.62 205 VAL A CA 1
ATOM 1580 C C . VAL A 1 205 ? 14.289 4.527 3.518 1 98.62 205 VAL A C 1
ATOM 1582 O O . VAL A 1 205 ? 14.523 5.309 4.441 1 98.62 205 VAL A O 1
ATOM 1585 N N . GLN A 1 206 ? 15.156 3.693 3.023 1 98.38 206 GLN A N 1
ATOM 1586 C CA . GLN A 1 206 ? 16.5 3.592 3.584 1 98.38 206 GLN A CA 1
ATOM 1587 C C . GLN A 1 206 ? 17.25 4.918 3.469 1 98.38 206 GLN A C 1
ATOM 1589 O O . GLN A 1 206 ? 17.891 5.359 4.422 1 98.38 206 GLN A O 1
ATOM 1594 N N . ASP A 1 207 ? 17.156 5.508 2.326 1 97.75 207 ASP A N 1
ATOM 1595 C CA . ASP A 1 207 ? 17.875 6.758 2.082 1 97.75 207 ASP A CA 1
ATOM 1596 C C . ASP A 1 207 ? 17.422 7.848 3.051 1 97.75 207 ASP A C 1
ATOM 1598 O O . ASP A 1 207 ? 18.25 8.539 3.652 1 97.75 207 ASP A O 1
ATOM 1602 N N . LEU A 1 208 ? 16.109 8.062 3.213 1 98.12 208 LEU A N 1
ATOM 1603 C CA . LEU A 1 208 ? 15.547 9.086 4.082 1 98.12 208 LEU A CA 1
ATOM 1604 C C . LEU A 1 208 ? 16.016 8.891 5.523 1 98.12 208 LEU A C 1
ATOM 1606 O O . LEU A 1 208 ? 16.391 9.852 6.195 1 98.12 208 LEU A O 1
ATOM 1610 N N . VAL A 1 209 ? 16.016 7.641 5.98 1 98.5 209 VAL A N 1
ATOM 1611 C CA . VAL A 1 209 ? 16.422 7.34 7.352 1 98.5 209 VAL A CA 1
ATOM 1612 C C . VAL A 1 209 ? 17.922 7.555 7.504 1 98.5 209 VAL A C 1
ATOM 1614 O O . VAL A 1 209 ? 18.375 8.18 8.469 1 98.5 209 VAL A O 1
ATOM 1617 N N . MET A 1 210 ? 18.719 7.035 6.555 1 97.5 210 MET A N 1
ATOM 1618 C CA . MET A 1 210 ? 20.172 7.109 6.621 1 97.5 210 MET A CA 1
ATOM 1619 C C . MET A 1 210 ? 20.641 8.562 6.574 1 97.5 210 MET A C 1
ATOM 1621 O O . MET A 1 210 ? 21.656 8.906 7.195 1 97.5 210 MET A O 1
ATOM 1625 N N . ARG A 1 211 ? 19.906 9.469 5.914 1 96.19 211 ARG A N 1
ATOM 1626 C CA . ARG A 1 211 ? 20.25 10.891 5.812 1 96.19 211 ARG A CA 1
ATOM 1627 C C . ARG A 1 211 ? 19.766 11.648 7.043 1 96.19 211 ARG A C 1
ATOM 1629 O O . ARG A 1 211 ? 20.016 12.852 7.176 1 96.19 211 ARG A O 1
ATOM 1636 N N . GLY A 1 212 ? 19.031 10.969 7.871 1 96.62 212 GLY A N 1
ATOM 1637 C CA . GLY A 1 212 ? 18.547 11.594 9.094 1 96.62 212 GLY A CA 1
ATOM 1638 C C . GLY A 1 212 ? 17.312 12.453 8.883 1 96.62 212 GLY A C 1
ATOM 1639 O O . GLY A 1 212 ? 17 13.305 9.711 1 96.62 212 GLY A O 1
ATOM 1640 N N . VAL A 1 213 ? 16.625 12.32 7.773 1 96.81 213 VAL A N 1
ATOM 1641 C CA . VAL A 1 213 ? 15.422 13.094 7.477 1 96.81 213 VAL A CA 1
ATOM 1642 C C . VAL A 1 213 ? 14.289 12.688 8.422 1 96.81 213 VAL A C 1
ATOM 1644 O O . VAL A 1 213 ? 13.547 13.539 8.914 1 96.81 213 VAL A O 1
ATOM 1647 N N . CYS A 1 214 ? 14.148 11.445 8.734 1 98 214 CYS A N 1
ATOM 1648 C CA . CYS A 1 214 ? 13.102 10.938 9.609 1 98 214 CYS A CA 1
ATOM 1649 C C . CYS A 1 214 ? 13.547 9.648 10.289 1 98 214 CYS A C 1
ATOM 1651 O O . CYS A 1 214 ? 14.586 9.078 9.938 1 98 214 CYS A O 1
ATOM 1653 N N . SER A 1 215 ? 12.805 9.203 11.281 1 98.38 215 SER A N 1
ATOM 1654 C CA . SER A 1 215 ? 13.07 7.938 11.961 1 98.38 215 SER A CA 1
ATOM 1655 C C . SER A 1 215 ? 12.492 6.762 11.18 1 98.38 215 SER A C 1
ATOM 1657 O O . SER A 1 215 ? 11.695 6.953 10.258 1 98.38 215 SER A O 1
ATOM 1659 N N . VAL A 1 216 ? 12.891 5.531 11.562 1 98.75 216 VAL A N 1
ATOM 1660 C CA . VAL A 1 216 ? 12.344 4.305 10.992 1 98.75 216 VAL A CA 1
ATOM 1661 C C . VAL A 1 216 ? 10.836 4.258 11.227 1 98.75 216 VAL A C 1
ATOM 1663 O O . VAL A 1 216 ? 10.062 3.98 10.305 1 98.75 216 VAL A O 1
ATOM 1666 N N . GLU A 1 217 ? 10.391 4.59 12.438 1 98.56 217 GLU A N 1
ATOM 1667 C CA . GLU A 1 217 ? 8.969 4.594 12.766 1 98.56 217 GLU A CA 1
ATOM 1668 C C . GLU A 1 217 ? 8.211 5.617 11.93 1 98.56 217 GLU A C 1
ATOM 1670 O O . GLU A 1 217 ? 7.113 5.336 11.438 1 98.56 217 GLU A O 1
ATOM 1675 N N . ASP A 1 218 ? 8.812 6.766 11.719 1 98.62 218 ASP A N 1
ATOM 1676 C CA . ASP A 1 218 ? 8.141 7.836 10.984 1 98.62 218 ASP A CA 1
ATOM 1677 C C . ASP A 1 218 ? 7.926 7.453 9.523 1 98.62 218 ASP A C 1
ATOM 1679 O O . ASP A 1 218 ? 6.844 7.672 8.977 1 98.62 218 ASP A O 1
ATOM 1683 N N . VAL A 1 219 ? 8.93 6.895 8.891 1 98.81 219 VAL A N 1
ATOM 1684 C CA . VAL A 1 219 ? 8.797 6.566 7.473 1 98.81 219 VAL A CA 1
ATOM 1685 C C . VAL A 1 219 ? 7.812 5.41 7.305 1 98.81 219 VAL A C 1
ATOM 1687 O O . VAL A 1 219 ? 7.066 5.359 6.32 1 98.81 219 VAL A O 1
ATOM 1690 N N . ASP A 1 220 ? 7.828 4.445 8.234 1 98.81 220 ASP A N 1
ATOM 1691 C CA . ASP A 1 220 ? 6.855 3.355 8.188 1 98.81 220 ASP A CA 1
ATOM 1692 C C . ASP A 1 220 ? 5.434 3.885 8.344 1 98.81 220 ASP A C 1
ATOM 1694 O O . ASP A 1 220 ? 4.535 3.5 7.586 1 98.81 220 ASP A O 1
ATOM 1698 N N . LYS A 1 221 ? 5.227 4.789 9.242 1 98.5 221 LYS A N 1
ATOM 1699 C CA . LYS A 1 221 ? 3.914 5.395 9.445 1 98.5 221 LYS A CA 1
ATOM 1700 C C . LYS A 1 221 ? 3.477 6.184 8.211 1 98.5 221 LYS A C 1
ATOM 1702 O O . LYS A 1 221 ? 2.314 6.121 7.809 1 98.5 221 LYS A O 1
ATOM 1707 N N . ALA A 1 222 ? 4.414 6.949 7.695 1 98.69 222 ALA A N 1
ATOM 1708 C CA . ALA A 1 222 ? 4.113 7.742 6.508 1 98.69 222 ALA A CA 1
ATOM 1709 C C . ALA A 1 222 ? 3.666 6.852 5.352 1 98.69 222 ALA A C 1
ATOM 1711 O O . ALA A 1 222 ? 2.764 7.215 4.594 1 98.69 222 ALA A O 1
ATOM 1712 N N . LEU A 1 223 ? 4.297 5.715 5.246 1 98.81 223 LEU A N 1
ATOM 1713 C CA . LEU A 1 223 ? 3.924 4.77 4.203 1 98.81 223 LEU A CA 1
ATOM 1714 C C . LEU A 1 223 ? 2.521 4.219 4.441 1 98.81 223 LEU A C 1
ATOM 1716 O O . LEU A 1 223 ? 1.664 4.289 3.557 1 98.81 223 LEU A O 1
ATOM 1720 N N . VAL A 1 224 ? 2.24 3.711 5.629 1 98.81 224 VAL A N 1
ATOM 1721 C CA . VAL A 1 224 ? 0.995 3.02 5.945 1 98.81 224 VAL A CA 1
ATOM 1722 C C . VAL A 1 224 ? -0.185 3.973 5.773 1 98.81 224 VAL A C 1
ATOM 1724 O O . VAL A 1 224 ? -1.132 3.674 5.043 1 98.81 224 VAL A O 1
ATOM 1727 N N . TYR A 1 225 ? -0.046 5.16 6.367 1 98.38 225 TYR A N 1
ATOM 1728 C CA . TYR A 1 225 ? -1.199 6.043 6.496 1 98.38 225 TYR A CA 1
ATOM 1729 C C . TYR A 1 225 ? -1.192 7.113 5.414 1 98.38 225 TYR A C 1
ATOM 1731 O O . TYR A 1 225 ? -2.033 8.016 5.418 1 98.38 225 TYR A O 1
ATOM 1739 N N . GLY A 1 226 ? -0.219 7.059 4.52 1 97.56 226 GLY A N 1
ATOM 1740 C CA . GLY A 1 226 ? -0.206 7.855 3.303 1 97.56 226 GLY A CA 1
ATOM 1741 C C . GLY A 1 226 ? -0.569 7.059 2.064 1 97.56 226 GLY A C 1
ATOM 1742 O O . GLY A 1 226 ? -1.747 6.797 1.812 1 97.56 226 GLY A O 1
ATOM 1743 N N . PRO A 1 227 ? 0.446 6.609 1.373 1 98.19 227 PRO A N 1
ATOM 1744 C CA . PRO A 1 227 ? 0.109 5.922 0.125 1 98.19 227 PRO A CA 1
ATOM 1745 C C . PRO A 1 227 ? -0.335 4.477 0.347 1 98.19 227 PRO A C 1
ATOM 1747 O O . PRO A 1 227 ? -1.051 3.912 -0.484 1 98.19 227 PRO A O 1
ATOM 1750 N N . GLY A 1 228 ? 0.042 3.775 1.429 1 98.62 228 GLY A N 1
ATOM 1751 C CA . GLY A 1 228 ? -0.242 2.367 1.657 1 98.62 228 GLY A CA 1
ATOM 1752 C C . GLY A 1 228 ? -1.727 2.051 1.664 1 98.62 228 GLY A C 1
ATOM 1753 O O . GLY A 1 228 ? -2.186 1.183 0.919 1 98.62 228 GLY A O 1
ATOM 1754 N N . ILE A 1 229 ? -2.551 2.758 2.428 1 98.44 229 ILE A N 1
ATOM 1755 C CA . ILE A 1 229 ? -3.982 2.496 2.551 1 98.44 229 ILE A CA 1
ATOM 1756 C C . ILE A 1 229 ? -4.68 2.807 1.227 1 98.44 229 ILE A C 1
ATOM 1758 O O . ILE A 1 229 ? -5.734 2.248 0.928 1 98.44 229 ILE A O 1
ATOM 1762 N N . ARG A 1 230 ? -4.07 3.686 0.4 1 98.06 230 ARG A N 1
ATOM 1763 C CA . ARG A 1 230 ? -4.621 3.982 -0.919 1 98.06 230 ARG A CA 1
ATOM 1764 C C . ARG A 1 230 ? -4.227 2.912 -1.931 1 98.06 230 ARG A C 1
ATOM 1766 O O . ARG A 1 230 ? -5.047 2.488 -2.746 1 98.06 230 ARG A O 1
ATOM 1773 N N . TRP A 1 231 ? -2.953 2.428 -1.828 1 98.75 231 TRP A N 1
ATOM 1774 C CA . TRP A 1 231 ? -2.438 1.421 -2.75 1 98.75 231 TRP A CA 1
ATOM 1775 C C . TRP A 1 231 ? -3.084 0.064 -2.49 1 98.75 231 TRP A C 1
ATOM 1777 O O . TRP A 1 231 ? -3.047 -0.822 -3.348 1 98.75 231 TRP A O 1
ATOM 1787 N N . ALA A 1 232 ? -3.691 -0.101 -1.312 1 98.62 232 ALA A N 1
ATOM 1788 C CA . ALA A 1 232 ? -4.426 -1.332 -1.031 1 98.62 232 ALA A CA 1
ATOM 1789 C C . ALA A 1 232 ? -5.742 -1.373 -1.8 1 98.62 232 ALA A C 1
ATOM 1791 O O . ALA A 1 232 ? -6.395 -2.418 -1.873 1 98.62 232 ALA A O 1
ATOM 1792 N N . ILE A 1 233 ? -6.18 -0.223 -2.383 1 98.62 233 ILE A N 1
ATOM 1793 C CA . ILE A 1 233 ? -7.465 -0.123 -3.064 1 98.62 233 ILE A CA 1
ATOM 1794 C C . ILE A 1 233 ? -7.246 -0.105 -4.574 1 98.62 233 ILE A C 1
ATOM 1796 O O . ILE A 1 233 ? -7.836 -0.908 -5.305 1 98.62 233 ILE A O 1
ATOM 1800 N N . PHE A 1 234 ? -6.359 0.819 -5.027 1 98.69 234 PHE A N 1
ATOM 1801 C CA . PHE A 1 234 ? -6.086 0.999 -6.449 1 98.69 234 PHE A CA 1
ATOM 1802 C C . PHE A 1 234 ? -4.594 1.183 -6.695 1 98.69 234 PHE A C 1
ATOM 1804 O O . PHE A 1 234 ? -3.873 1.687 -5.828 1 98.69 234 PHE A O 1
ATOM 1811 N N . GLY A 1 235 ? -4.16 0.701 -7.887 1 98.69 235 GLY A N 1
ATOM 1812 C CA . GLY A 1 235 ? -2.797 1.014 -8.281 1 98.69 235 GLY A CA 1
ATOM 1813 C C . GLY A 1 235 ? -2.553 2.502 -8.453 1 98.69 235 GLY A C 1
ATOM 1814 O O . GLY A 1 235 ? -3.494 3.299 -8.422 1 98.69 235 GLY A O 1
ATOM 1815 N N . HIS A 1 236 ? -1.337 2.912 -8.625 1 98.75 236 HIS A N 1
ATOM 1816 C CA . HIS A 1 236 ? -0.985 4.328 -8.578 1 98.75 236 HIS A CA 1
ATOM 1817 C C . HIS A 1 236 ? -1.499 5.062 -9.812 1 98.75 236 HIS A C 1
ATOM 1819 O O . HIS A 1 236 ? -1.817 6.254 -9.742 1 98.75 236 HIS A O 1
ATOM 1825 N N . ASN A 1 237 ? -1.578 4.406 -10.992 1 98.75 237 ASN A N 1
ATOM 1826 C CA . ASN A 1 237 ? -2.145 5.051 -12.172 1 98.75 237 ASN A CA 1
ATOM 1827 C C . ASN A 1 237 ? -3.607 5.43 -11.953 1 98.75 237 ASN A C 1
ATOM 1829 O O . ASN A 1 237 ? -4.055 6.48 -12.422 1 98.75 237 ASN A O 1
ATOM 1833 N N . MET A 1 238 ? -4.332 4.562 -11.312 1 98.56 238 MET A N 1
ATOM 1834 C CA . MET A 1 238 ? -5.723 4.871 -11 1 98.56 238 MET A CA 1
ATOM 1835 C C . MET A 1 238 ? -5.816 6.027 -10.008 1 98.56 238 MET A C 1
ATOM 1837 O O . MET A 1 238 ? -6.738 6.84 -10.086 1 98.56 238 MET A O 1
ATOM 1841 N N . ILE A 1 239 ? -4.875 6.094 -9.047 1 97.69 239 ILE A N 1
ATOM 1842 C CA . ILE A 1 239 ? -4.832 7.219 -8.117 1 97.69 239 ILE A CA 1
ATOM 1843 C C . ILE A 1 239 ? -4.656 8.523 -8.891 1 97.69 239 ILE A C 1
ATOM 1845 O O . ILE A 1 239 ? -5.344 9.508 -8.625 1 97.69 239 ILE A O 1
ATOM 1849 N N . MET A 1 240 ? -3.754 8.492 -9.867 1 97.5 240 MET A N 1
ATOM 1850 C CA . MET A 1 240 ? -3.559 9.656 -10.734 1 97.5 240 MET A CA 1
ATOM 1851 C C . MET A 1 240 ? -4.828 9.969 -11.516 1 97.5 240 MET A C 1
ATOM 1853 O O . MET A 1 240 ? -5.219 11.125 -11.641 1 97.5 240 MET A O 1
ATOM 1857 N N . GLN A 1 241 ? -5.469 8.93 -12.039 1 98.25 241 GLN A N 1
ATOM 1858 C CA . GLN A 1 241 ? -6.684 9.055 -12.844 1 98.25 241 GLN A CA 1
ATOM 1859 C C . GLN A 1 241 ? -7.789 9.758 -12.062 1 98.25 241 GLN A C 1
ATOM 1861 O O . GLN A 1 241 ? -8.516 10.578 -12.625 1 98.25 241 GLN A O 1
ATOM 1866 N N . MET A 1 242 ? -7.867 9.5 -10.805 1 95.88 242 MET A N 1
ATOM 1867 C CA . MET A 1 242 ? -8.977 9.984 -9.984 1 95.88 242 MET A CA 1
ATOM 1868 C C . MET A 1 242 ? -8.625 11.32 -9.336 1 95.88 242 MET A C 1
ATOM 1870 O O . MET A 1 242 ? -9.484 11.961 -8.734 1 95.88 242 MET A O 1
ATOM 1874 N N . GLY A 1 243 ? -7.348 11.711 -9.398 1 92.81 243 GLY A N 1
ATOM 1875 C CA . GLY A 1 243 ? -6.887 12.891 -8.695 1 92.81 243 GLY A CA 1
ATOM 1876 C C . GLY A 1 243 ? -7.168 14.18 -9.438 1 92.81 243 GLY A C 1
ATOM 1877 O O . GLY A 1 243 ? -6.984 15.273 -8.898 1 92.81 243 GLY A O 1
ATOM 1878 N N . ASN A 1 244 ? -7.602 14.047 -10.68 1 93.38 244 ASN A N 1
ATOM 1879 C CA . ASN A 1 244 ? -7.867 15.195 -11.539 1 93.38 244 ASN A CA 1
ATOM 1880 C C . ASN A 1 244 ? -9.062 14.953 -12.453 1 93.38 244 ASN A C 1
ATOM 1882 O O . ASN A 1 244 ? -9.234 13.852 -12.984 1 93.38 244 ASN A O 1
ATOM 1886 N N . PRO A 1 245 ? -9.922 15.938 -12.617 1 93.31 245 PRO A N 1
ATOM 1887 C CA . PRO A 1 245 ? -11.078 15.758 -13.5 1 93.31 245 PRO A CA 1
ATOM 1888 C C . PRO A 1 245 ? -10.672 15.383 -14.93 1 93.31 245 PRO A C 1
ATOM 1890 O O . PRO A 1 245 ? -11.445 14.727 -15.633 1 93.31 245 PRO A O 1
ATOM 1893 N N . GLY A 1 246 ? -9.531 15.789 -15.383 1 96 246 GLY A N 1
ATOM 1894 C CA . GLY A 1 246 ? -9.031 15.445 -16.703 1 96 246 GLY A CA 1
ATOM 1895 C C . GLY A 1 246 ? -8.367 14.078 -16.75 1 96 246 GLY A C 1
ATOM 1896 O O . GLY A 1 246 ? -7.73 13.727 -17.75 1 96 246 GLY A O 1
ATOM 1897 N N . GLY A 1 247 ? -8.508 13.328 -15.641 1 97.31 247 GLY A N 1
ATOM 1898 C CA . GLY A 1 247 ? -7.914 12 -15.586 1 97.31 247 GLY A CA 1
ATOM 1899 C C . GLY A 1 247 ? -6.41 12.031 -15.375 1 97.31 247 GLY A C 1
ATOM 1900 O O . GLY A 1 247 ? -5.879 12.992 -14.812 1 97.31 247 GLY A O 1
ATOM 1901 N N . LEU A 1 248 ? -5.832 10.898 -15.734 1 98.12 248 LEU A N 1
ATOM 1902 C CA . LEU A 1 248 ? -4.387 10.766 -15.586 1 98.12 248 LEU A CA 1
ATOM 1903 C C . LEU A 1 248 ? -3.656 11.805 -16.438 1 98.12 248 LEU A C 1
ATOM 1905 O O . LEU A 1 248 ? -2.684 12.414 -15.977 1 98.12 248 LEU A O 1
ATOM 1909 N N . THR A 1 249 ? -4.137 12.07 -17.672 1 98 249 THR A N 1
ATOM 1910 C CA . THR A 1 249 ? -3.547 13.086 -18.547 1 98 249 THR A CA 1
ATOM 1911 C C . THR A 1 249 ? -3.58 14.453 -17.859 1 98 249 THR A C 1
ATOM 1913 O O . THR A 1 249 ? -2.562 15.148 -17.812 1 98 249 THR A O 1
ATOM 1916 N N . GLY A 1 250 ? -4.723 14.812 -17.359 1 97.19 250 GLY A N 1
ATOM 1917 C CA . GLY A 1 250 ? -4.848 16.078 -16.656 1 97.19 250 GLY A CA 1
ATOM 1918 C C . GLY A 1 250 ? -3.92 16.188 -15.461 1 97.19 250 GLY A C 1
ATOM 1919 O O . GLY A 1 250 ? -3.346 17.25 -15.211 1 97.19 250 GLY A O 1
ATOM 1920 N N . MET A 1 251 ? -3.795 15.133 -14.711 1 96 251 MET A N 1
ATOM 1921 C CA . MET A 1 251 ? -2.92 15.102 -13.547 1 96 251 MET A CA 1
ATOM 1922 C C . MET A 1 251 ? -1.464 15.305 -13.953 1 96 251 MET A C 1
ATOM 1924 O O . MET A 1 251 ? -0.747 16.094 -13.336 1 96 251 MET A O 1
ATOM 1928 N N . VAL A 1 252 ? -1.032 14.523 -14.938 1 96.25 252 VAL A N 1
ATOM 1929 C CA . VAL A 1 252 ? 0.343 14.609 -15.414 1 96.25 252 VAL A CA 1
ATOM 1930 C C . VAL A 1 252 ? 0.637 16.031 -15.875 1 96.25 252 VAL A C 1
ATOM 1932 O O . VAL A 1 252 ? 1.698 16.594 -15.578 1 96.25 252 VAL A O 1
ATOM 1935 N N . GLU A 1 253 ? -0.261 16.656 -16.562 1 95.25 253 GLU A N 1
ATOM 1936 C CA . GLU A 1 253 ? -0.105 18.031 -17.031 1 95.25 253 GLU A CA 1
ATOM 1937 C C . GLU A 1 253 ? -0.029 19 -15.852 1 95.25 253 GLU A C 1
ATOM 1939 O O . GLU A 1 253 ? 0.799 19.922 -15.852 1 95.25 253 GLU A O 1
ATOM 1944 N N . MET A 1 254 ? -0.868 18.797 -14.938 1 91.88 254 MET A N 1
ATOM 1945 C CA . MET A 1 254 ? -0.907 19.656 -13.758 1 91.88 254 MET A CA 1
ATOM 1946 C C . MET A 1 254 ? 0.396 19.562 -12.969 1 91.88 254 MET A C 1
ATOM 1948 O O . MET A 1 254 ? 0.936 20.594 -12.531 1 91.88 254 MET A O 1
ATOM 1952 N N . LEU A 1 255 ? 0.89 18.375 -12.75 1 91.12 255 LEU A N 1
ATOM 1953 C CA . LEU A 1 255 ? 2.107 18.172 -11.977 1 91.12 255 LEU A CA 1
ATOM 1954 C C . LEU A 1 255 ? 3.33 18.672 -12.734 1 91.12 255 LEU A C 1
ATOM 1956 O O . LEU A 1 255 ? 4.281 19.172 -12.125 1 91.12 255 LEU A O 1
ATOM 1960 N N . GLY A 1 256 ? 3.311 18.469 -14.109 1 91.25 256 GLY A N 1
ATOM 1961 C CA . GLY A 1 256 ? 4.43 18.906 -14.93 1 91.25 256 GLY A CA 1
ATOM 1962 C C . GLY A 1 256 ? 5.762 18.344 -14.477 1 91.25 256 GLY A C 1
ATOM 1963 O O . GLY A 1 256 ? 5.883 17.141 -14.242 1 91.25 256 GLY A O 1
ATOM 1964 N N . ASN A 1 257 ? 6.719 19.219 -14.266 1 90.31 257 ASN A N 1
ATOM 1965 C CA . ASN A 1 257 ? 8.062 18.797 -13.898 1 90.31 257 ASN A CA 1
ATOM 1966 C C . ASN A 1 257 ? 8.32 18.984 -12.406 1 90.31 257 ASN A C 1
ATOM 1968 O O . ASN A 1 257 ? 9.477 19.078 -11.977 1 90.31 257 ASN A O 1
ATOM 1972 N N . SER A 1 258 ? 7.289 19.062 -11.602 1 87.12 258 SER A N 1
ATOM 1973 C CA . SER A 1 258 ? 7.406 19.344 -10.172 1 87.12 258 SER A CA 1
ATOM 1974 C C . SER A 1 258 ? 8.188 18.25 -9.453 1 87.12 258 SER A C 1
ATOM 1976 O O . SER A 1 258 ? 8.836 18.5 -8.438 1 87.12 258 SER A O 1
ATOM 1978 N N . GLY A 1 259 ? 8.109 17.062 -9.984 1 91.31 259 GLY A N 1
ATOM 1979 C CA . GLY A 1 259 ? 8.789 15.945 -9.352 1 91.31 259 GLY A CA 1
ATOM 1980 C C . GLY A 1 259 ? 10.273 15.898 -9.664 1 91.31 259 GLY A C 1
ATOM 1981 O O . GLY A 1 259 ? 11.023 15.148 -9.039 1 91.31 259 GLY A O 1
ATOM 1982 N N . ASP A 1 260 ? 10.703 16.734 -10.625 1 93.69 260 ASP A N 1
ATOM 1983 C CA . ASP A 1 260 ? 12.094 16.656 -11.078 1 93.69 260 ASP A CA 1
ATOM 1984 C C . ASP A 1 260 ? 13.062 16.969 -9.938 1 93.69 260 ASP A C 1
ATOM 1986 O O . ASP A 1 260 ? 14.062 16.281 -9.766 1 93.69 260 ASP A O 1
ATOM 1990 N N . ARG A 1 261 ? 12.711 18 -9.141 1 91.38 261 ARG A N 1
ATOM 1991 C CA . ARG A 1 261 ? 13.578 18.359 -8.023 1 91.38 261 ARG A CA 1
ATOM 1992 C C . ARG A 1 261 ? 13.672 17.234 -7.004 1 91.38 261 ARG A C 1
ATOM 1994 O O . ARG A 1 261 ? 14.719 17.031 -6.391 1 91.38 261 ARG A O 1
ATOM 2001 N N . TRP A 1 262 ? 12.57 16.5 -6.777 1 93.62 262 TRP A N 1
ATOM 2002 C CA . TRP A 1 262 ? 12.578 15.367 -5.863 1 93.62 262 TRP A CA 1
ATOM 2003 C C . TRP A 1 262 ? 13.438 14.234 -6.41 1 93.62 262 TRP A C 1
ATOM 2005 O O . TRP A 1 262 ? 14.273 13.68 -5.695 1 93.62 262 TRP A O 1
ATOM 2015 N N . LEU A 1 263 ? 13.234 13.93 -7.707 1 95.25 263 LEU A N 1
ATOM 2016 C CA . LEU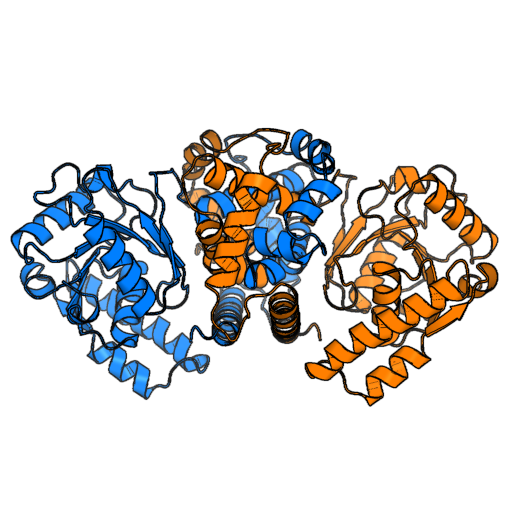 A 1 263 ? 13.961 12.844 -8.359 1 95.25 263 LEU A CA 1
ATOM 2017 C C . LEU A 1 263 ? 15.469 13.102 -8.328 1 95.25 263 LEU A C 1
ATOM 2019 O O . LEU A 1 263 ? 16.25 12.18 -8.102 1 95.25 263 LEU A O 1
ATOM 2023 N N . GLU A 1 264 ? 15.883 14.344 -8.555 1 94.88 264 GLU A N 1
ATOM 2024 C CA . GLU A 1 264 ? 17.297 14.711 -8.547 1 94.88 264 GLU A CA 1
ATOM 2025 C C . GLU A 1 264 ? 17.906 14.523 -7.16 1 94.88 264 GLU A C 1
ATOM 2027 O O . GLU A 1 264 ? 19.094 14.203 -7.035 1 94.88 264 GLU A O 1
ATOM 2032 N N . ASP A 1 265 ? 17.078 14.766 -6.168 1 94.38 265 ASP A N 1
ATOM 2033 C CA . ASP A 1 265 ? 17.547 14.688 -4.793 1 94.38 265 ASP A CA 1
ATOM 2034 C C . ASP A 1 265 ? 17.547 13.242 -4.297 1 94.38 265 ASP A C 1
ATOM 2036 O O . ASP A 1 265 ? 18.219 12.914 -3.314 1 94.38 265 ASP A O 1
ATOM 2040 N N . MET A 1 266 ? 16.844 12.273 -4.945 1 94.69 266 MET A N 1
ATOM 2041 C CA . MET A 1 266 ? 16.688 10.891 -4.52 1 94.69 266 MET A CA 1
ATOM 2042 C C . MET A 1 266 ? 17.984 10.102 -4.75 1 94.69 266 MET A C 1
ATOM 2044 O O . MET A 1 266 ? 18.734 10.391 -5.684 1 94.69 266 MET A O 1
ATOM 2048 N N . ALA A 1 267 ? 18.172 9.109 -3.896 1 89.06 267 ALA A N 1
ATOM 2049 C CA . ALA A 1 267 ? 19.344 8.25 -4.035 1 89.06 267 ALA A CA 1
ATOM 2050 C C . ALA A 1 267 ? 19.281 7.426 -5.32 1 89.06 267 ALA A C 1
ATOM 2052 O O . ALA A 1 267 ? 18.188 7.02 -5.746 1 89.06 267 ALA A O 1
ATOM 2053 N N . SER A 1 268 ? 20.469 7.121 -5.852 1 89.62 268 SER A N 1
ATOM 2054 C CA . SER A 1 268 ? 20.562 6.285 -7.043 1 89.62 268 SER A CA 1
ATOM 2055 C C . SER A 1 268 ? 21.562 5.152 -6.844 1 89.62 268 SER A C 1
ATOM 2057 O O . SER A 1 268 ? 22.094 4.605 -7.812 1 89.62 268 SER A O 1
ATOM 2059 N N . TRP A 1 269 ? 21.875 4.918 -5.559 1 93.06 269 TRP A N 1
ATOM 2060 C CA . TRP A 1 269 ? 22.828 3.848 -5.309 1 93.06 269 TRP A CA 1
ATOM 2061 C C . TRP A 1 269 ? 22.281 2.504 -5.789 1 93.06 269 TRP A C 1
ATOM 2063 O O . TRP A 1 269 ? 21.078 2.285 -5.793 1 93.06 269 TRP A O 1
ATOM 2073 N N . THR A 1 270 ? 23.188 1.588 -6.148 1 94.25 270 THR A N 1
ATOM 2074 C CA . THR A 1 270 ? 22.812 0.281 -6.68 1 94.25 270 THR A CA 1
ATOM 2075 C C . THR A 1 270 ? 23.219 -0.829 -5.711 1 94.25 270 THR A C 1
ATOM 2077 O O . THR A 1 270 ? 23.25 -2.004 -6.086 1 94.25 270 THR A O 1
ATOM 2080 N N . HIS A 1 271 ? 23.609 -0.391 -4.574 1 95 271 HIS A N 1
ATOM 2081 C CA . HIS A 1 271 ? 23.922 -1.288 -3.469 1 95 271 HIS A CA 1
ATOM 2082 C C . HIS A 1 271 ? 23.328 -0.776 -2.16 1 95 271 HIS A C 1
ATOM 2084 O O . HIS A 1 271 ? 23.484 0.396 -1.815 1 95 271 HIS A O 1
ATOM 2090 N N . GLN A 1 272 ? 22.641 -1.626 -1.449 1 93.62 272 GLN A N 1
ATOM 2091 C CA . GLN A 1 272 ? 22.031 -1.215 -0.183 1 93.62 272 GLN A CA 1
ATOM 2092 C C . GLN A 1 272 ? 23.109 -0.921 0.862 1 93.62 272 GLN A C 1
ATOM 2094 O O . GLN A 1 272 ? 24.156 -1.574 0.886 1 93.62 272 GLN A O 1
ATOM 2099 N N . PRO A 1 273 ? 22.859 -0.004 1.723 1 94.5 273 PRO A N 1
ATOM 2100 C CA . PRO A 1 273 ? 23.844 0.292 2.762 1 94.5 273 PRO A CA 1
ATOM 2101 C C . PRO A 1 273 ? 24.188 -0.922 3.625 1 94.5 273 PRO A C 1
ATOM 2103 O O . PRO A 1 273 ? 23.281 -1.556 4.176 1 94.5 273 PRO A O 1
ATOM 2106 N N . ASP A 1 274 ? 25.422 -1.213 3.818 1 93.56 274 ASP A N 1
ATOM 2107 C CA . ASP A 1 274 ? 25.891 -2.396 4.531 1 93.56 274 ASP A CA 1
ATOM 2108 C C . ASP A 1 274 ? 25.453 -2.359 6 1 93.56 274 ASP A C 1
ATOM 2110 O O . ASP A 1 274 ? 25.281 -3.404 6.625 1 93.56 274 ASP A O 1
ATOM 2114 N N . ASN A 1 275 ? 25.312 -1.239 6.535 1 96.56 275 ASN A N 1
ATOM 2115 C CA . ASN A 1 275 ? 25.016 -1.119 7.957 1 96.56 275 ASN A CA 1
ATOM 2116 C C . ASN A 1 275 ? 23.516 -0.893 8.188 1 96.56 275 ASN A C 1
ATOM 2118 O O . ASN A 1 275 ? 23.109 -0.421 9.258 1 96.56 275 ASN A O 1
ATOM 2122 N N . TRP A 1 276 ? 22.656 -1.131 7.219 1 97.62 276 TRP A N 1
ATOM 2123 C CA . TRP A 1 276 ? 21.234 -0.829 7.32 1 97.62 276 TRP A CA 1
ATOM 2124 C C . TRP A 1 276 ? 20.609 -1.555 8.508 1 97.62 276 TRP A C 1
ATOM 2126 O O . TRP A 1 276 ? 19.859 -0.954 9.289 1 97.62 276 TRP A O 1
ATOM 2136 N N . ALA A 1 277 ? 20.922 -2.863 8.625 1 97.75 277 ALA A N 1
ATOM 2137 C CA . ALA A 1 277 ? 20.344 -3.635 9.719 1 97.75 277 ALA A CA 1
ATOM 2138 C C . ALA A 1 277 ? 20.688 -3.012 11.07 1 97.75 277 ALA A C 1
ATOM 2140 O O . ALA A 1 277 ? 19.844 -2.959 11.969 1 97.75 277 ALA A O 1
ATOM 2141 N N . GLN A 1 278 ? 21.875 -2.541 11.227 1 97.75 278 GLN A N 1
ATOM 2142 C CA . GLN A 1 278 ? 22.328 -1.919 12.461 1 97.75 278 GLN A CA 1
ATOM 2143 C C . GLN A 1 278 ? 21.531 -0.655 12.766 1 97.75 278 GLN A C 1
ATOM 2145 O O . GLN A 1 278 ? 21.234 -0.368 13.93 1 97.75 278 GLN A O 1
ATOM 2150 N N . VAL A 1 279 ? 21.234 0.042 11.766 1 97.62 279 VAL A N 1
ATOM 2151 C CA . VAL A 1 279 ? 20.484 1.291 11.914 1 97.62 279 VAL A CA 1
ATOM 2152 C C . VAL A 1 279 ? 19 0.993 12.109 1 97.62 279 VAL A C 1
ATOM 2154 O O . VAL A 1 279 ? 18.359 1.578 12.984 1 97.62 279 VAL A O 1
ATOM 2157 N N . ALA A 1 280 ? 18.438 0.1 11.336 1 98.31 280 ALA A N 1
ATOM 2158 C CA . ALA A 1 280 ? 17 -0.07 11.219 1 98.31 280 ALA A CA 1
ATOM 2159 C C . ALA A 1 280 ? 16.453 -0.932 12.352 1 98.31 280 ALA A C 1
ATOM 2161 O O . ALA A 1 280 ? 15.312 -0.739 12.797 1 98.31 280 ALA A O 1
ATOM 2162 N N . GLN A 1 281 ? 17.219 -1.925 12.852 1 98.69 281 GLN A N 1
ATOM 2163 C CA . GLN A 1 281 ? 16.703 -2.869 13.828 1 98.69 281 GLN A CA 1
ATOM 2164 C C . GLN A 1 281 ? 16.281 -2.154 15.117 1 98.69 281 GLN A C 1
ATOM 2166 O O . GLN A 1 281 ? 15.18 -2.355 15.617 1 98.69 281 GLN A O 1
ATOM 2171 N N . PRO A 1 282 ? 17.156 -1.249 15.68 1 98.5 282 P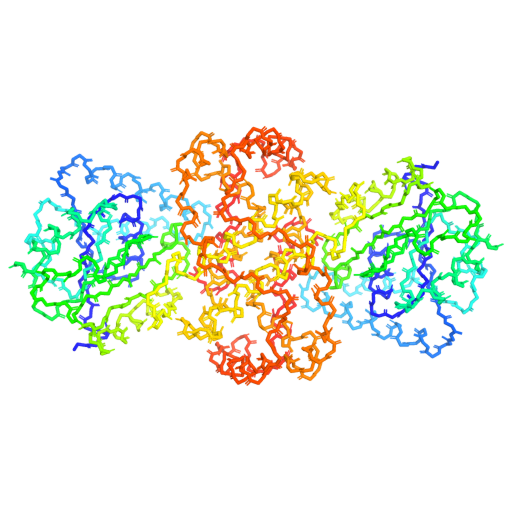RO A N 1
ATOM 2172 C CA . PRO A 1 282 ? 16.719 -0.526 16.875 1 98.5 282 PRO A CA 1
ATOM 2173 C C . PRO A 1 282 ? 15.461 0.309 16.609 1 98.5 282 PRO A C 1
ATOM 2175 O O . PRO A 1 282 ? 14.609 0.438 17.5 1 98.5 282 PRO A O 1
ATOM 2178 N N . GLY A 1 283 ? 15.375 0.908 15.422 1 98.5 283 GLY A N 1
ATOM 2179 C CA . GLY A 1 283 ? 14.211 1.704 15.062 1 98.5 283 GLY A CA 1
ATOM 2180 C C . GLY A 1 283 ? 12.93 0.895 15.008 1 98.5 283 GLY A C 1
ATOM 2181 O O . GLY A 1 283 ? 11.875 1.355 15.461 1 98.5 283 GLY A O 1
ATOM 2182 N N . VAL A 1 284 ? 13.039 -0.305 14.461 1 98.38 284 VAL A N 1
ATOM 2183 C CA . VAL A 1 284 ? 11.867 -1.171 14.375 1 98.38 284 VAL A CA 1
ATOM 2184 C C . VAL A 1 284 ? 11.469 -1.647 15.773 1 98.38 284 VAL A C 1
ATOM 2186 O O . VAL A 1 284 ? 10.281 -1.781 16.078 1 98.38 284 VAL A O 1
ATOM 2189 N N . ASN A 1 285 ? 12.492 -1.945 16.594 1 98.44 285 ASN A N 1
ATOM 2190 C CA . ASN A 1 285 ? 12.203 -2.305 17.969 1 98.44 285 ASN A CA 1
ATOM 2191 C C . ASN A 1 285 ? 11.422 -1.203 18.688 1 98.44 285 ASN A C 1
ATOM 2193 O O . ASN A 1 285 ? 10.461 -1.483 19.406 1 98.44 285 ASN A O 1
ATOM 2197 N N . GLN A 1 286 ? 11.875 -0.011 18.484 1 98.25 286 GLN A N 1
ATOM 2198 C CA . GLN A 1 286 ? 11.195 1.131 19.078 1 98.25 286 GLN A CA 1
ATOM 2199 C C . GLN A 1 286 ? 9.781 1.275 18.531 1 98.25 286 GLN A C 1
ATOM 2201 O O . GLN A 1 286 ? 8.836 1.534 19.281 1 98.25 286 GLN A O 1
ATOM 2206 N N . GLU A 1 287 ? 9.633 1.153 17.234 1 98.19 287 GLU A N 1
ATOM 2207 C CA . GLU A 1 287 ? 8.32 1.203 16.594 1 98.19 287 GLU A CA 1
ATOM 2208 C C . GLU A 1 287 ? 7.363 0.187 17.219 1 98.19 287 GLU A C 1
ATOM 2210 O O . GLU A 1 287 ? 6.238 0.528 17.578 1 98.19 287 GLU A O 1
ATOM 2215 N N . MET A 1 288 ? 7.789 -1.05 17.344 1 98.25 288 MET A N 1
ATOM 2216 C CA . MET A 1 288 ? 6.973 -2.119 17.906 1 98.25 288 MET A CA 1
ATOM 2217 C C . MET A 1 288 ? 6.602 -1.812 19.359 1 98.25 288 MET A C 1
ATOM 2219 O O . MET A 1 288 ? 5.473 -2.066 19.781 1 98.25 288 MET A O 1
ATOM 2223 N N . ALA A 1 289 ? 7.551 -1.257 20.109 1 98.19 289 ALA A N 1
ATOM 2224 C CA . ALA A 1 289 ? 7.305 -0.904 21.5 1 98.19 289 ALA A CA 1
ATOM 2225 C C . ALA A 1 289 ? 6.227 0.17 21.609 1 98.19 289 ALA A C 1
ATOM 2227 O O . ALA A 1 289 ? 5.508 0.235 22.609 1 98.19 289 ALA A O 1
ATOM 2228 N N . ASN A 1 290 ? 6.098 0.987 20.594 1 97.56 290 ASN A N 1
ATOM 2229 C CA . ASN A 1 290 ? 5.184 2.123 20.641 1 97.56 290 ASN A CA 1
ATOM 2230 C C . ASN A 1 290 ? 3.799 1.748 20.109 1 97.56 290 ASN A C 1
ATOM 2232 O O . ASN A 1 290 ? 2.867 2.549 20.188 1 97.56 290 ASN A O 1
ATOM 2236 N N . PHE A 1 291 ? 3.613 0.556 19.562 1 97.75 291 PHE A N 1
ATOM 2237 C CA . PHE A 1 291 ? 2.311 0.144 19.047 1 97.75 291 PHE A CA 1
ATOM 2238 C C . PHE A 1 291 ? 1.278 0.116 20.172 1 97.75 291 PHE A C 1
ATOM 2240 O O . PHE A 1 291 ? 1.607 -0.194 21.312 1 97.75 291 PHE A O 1
ATOM 2247 N N . PRO A 1 292 ? 0.027 0.447 19.844 1 96.44 292 PRO A N 1
ATOM 2248 C CA . PRO A 1 292 ? -1.027 0.156 20.812 1 96.44 292 PRO A CA 1
ATOM 2249 C C . PRO A 1 292 ? -1.073 -1.318 21.203 1 96.44 292 PRO A C 1
ATOM 2251 O O . PRO A 1 292 ? -0.663 -2.184 20.438 1 96.44 292 PRO A O 1
ATOM 2254 N N . ASP A 1 293 ? -1.705 -1.634 22.297 1 97.19 293 ASP A N 1
ATOM 2255 C CA . ASP A 1 293 ? -1.709 -2.979 22.859 1 97.19 293 ASP A CA 1
ATOM 2256 C C . ASP A 1 293 ? -2.441 -3.957 21.953 1 97.19 293 ASP A C 1
ATOM 2258 O O . ASP A 1 293 ? -2.096 -5.141 21.891 1 97.19 293 ASP A O 1
ATOM 2262 N N . TYR A 1 294 ? -3.395 -3.494 21.234 1 96.62 294 TYR A N 1
ATOM 2263 C CA . TYR A 1 294 ? -4.184 -4.406 20.406 1 96.62 294 TYR A CA 1
ATOM 2264 C C . TYR A 1 294 ? -3.393 -4.879 19.203 1 96.62 294 TYR A C 1
ATOM 2266 O O . TYR A 1 294 ? -3.74 -5.883 18.578 1 96.62 294 TYR A O 1
ATOM 2274 N N . ILE A 1 295 ? -2.344 -4.156 18.812 1 97.31 295 ILE A N 1
ATOM 2275 C CA . ILE A 1 295 ? -1.451 -4.605 17.75 1 97.31 295 ILE A CA 1
ATOM 2276 C C . ILE A 1 295 ? -0.425 -5.582 18.328 1 97.31 295 ILE A C 1
ATOM 2278 O O . ILE A 1 295 ? -0.185 -6.648 17.75 1 97.31 295 ILE A O 1
ATOM 2282 N N . GLY A 1 296 ? 0.132 -5.195 19.5 1 97.56 296 GLY A N 1
ATOM 2283 C CA . GLY A 1 296 ? 1.123 -6.023 20.156 1 97.56 296 GLY A CA 1
ATOM 2284 C C . GLY A 1 296 ? 2.523 -5.441 20.109 1 97.56 296 GLY A C 1
ATOM 2285 O O . GLY A 1 296 ? 2.766 -4.465 19.391 1 97.56 296 GLY A O 1
ATOM 2286 N N . HIS A 1 297 ? 3.484 -6.09 20.859 1 97.94 297 HIS A N 1
ATOM 2287 C CA . HIS A 1 297 ? 4.82 -5.531 21.031 1 97.94 297 HIS A CA 1
ATOM 2288 C C . HIS A 1 297 ? 5.895 -6.57 20.734 1 97.94 297 HIS A C 1
ATOM 2290 O O . HIS A 1 297 ? 7.086 -6.305 20.906 1 97.94 297 HIS A O 1
ATOM 2296 N N . THR A 1 298 ? 5.473 -7.766 20.328 1 97.06 298 THR A N 1
ATOM 2297 C CA . THR A 1 298 ? 6.395 -8.82 19.922 1 97.06 298 THR A CA 1
ATOM 2298 C C . THR A 1 298 ? 6.152 -9.219 18.469 1 97.06 298 THR A C 1
ATOM 2300 O O . THR A 1 298 ? 5.086 -8.953 17.906 1 97.06 298 THR A O 1
ATOM 2303 N N . ASN A 1 299 ? 7.121 -9.844 17.875 1 96.69 299 ASN A N 1
ATOM 2304 C CA . ASN A 1 299 ? 6.953 -10.312 16.5 1 96.69 299 ASN A CA 1
ATOM 2305 C C . ASN A 1 299 ? 5.723 -11.203 16.359 1 96.69 299 ASN A C 1
ATOM 2307 O O . ASN A 1 299 ? 4.945 -11.055 15.406 1 96.69 299 ASN A O 1
ATOM 2311 N N . ALA A 1 300 ? 5.586 -12.109 17.266 1 95.12 300 ALA A N 1
ATOM 2312 C CA . ALA A 1 300 ? 4.473 -13.047 17.219 1 95.12 300 ALA A CA 1
ATOM 2313 C C . ALA A 1 300 ? 3.133 -12.312 17.266 1 95.12 300 ALA A C 1
ATOM 2315 O O . ALA A 1 300 ? 2.211 -12.641 16.516 1 95.12 300 ALA A O 1
ATOM 2316 N N . GLU A 1 301 ? 2.992 -11.352 18.141 1 96.81 301 GLU A N 1
ATOM 2317 C CA . GLU A 1 301 ? 1.763 -10.578 18.281 1 96.81 301 GLU A CA 1
ATOM 2318 C C . GLU A 1 301 ? 1.498 -9.742 17.031 1 96.81 301 GLU A C 1
ATOM 2320 O O . GLU A 1 301 ? 0.365 -9.68 16.547 1 96.81 301 GLU A O 1
ATOM 2325 N N . CYS A 1 302 ? 2.545 -9.109 16.484 1 97.75 302 CYS A N 1
ATOM 2326 C CA . CYS A 1 302 ? 2.404 -8.281 15.297 1 97.75 302 CYS A CA 1
ATOM 2327 C C . CYS A 1 302 ? 2.039 -9.133 14.086 1 97.75 302 CYS A C 1
ATOM 2329 O O . CYS A 1 302 ? 1.266 -8.695 13.234 1 97.75 302 CYS A O 1
ATOM 2331 N N . ILE A 1 303 ? 2.57 -10.344 14.023 1 95.44 303 ILE A N 1
ATOM 2332 C CA . ILE A 1 303 ? 2.24 -11.266 12.945 1 95.44 303 ILE A CA 1
ATOM 2333 C C . ILE A 1 303 ? 0.768 -11.656 13.023 1 95.44 303 ILE A C 1
ATOM 2335 O O . ILE A 1 303 ? 0.067 -11.68 12.016 1 95.44 303 ILE A O 1
ATOM 2339 N N . ALA A 1 304 ? 0.307 -11.969 14.219 1 94.38 304 ALA A N 1
ATOM 2340 C CA . ALA A 1 304 ? -1.102 -12.305 14.406 1 94.38 304 ALA A CA 1
ATOM 2341 C C . ALA A 1 304 ? -2.004 -11.148 13.977 1 94.38 304 ALA A C 1
ATOM 2343 O O . ALA A 1 304 ? -3.02 -11.367 13.312 1 94.38 304 ALA A O 1
ATOM 2344 N N . TYR A 1 305 ? -1.637 -9.945 14.359 1 96.88 305 TYR A N 1
ATOM 2345 C CA . TYR A 1 305 ? -2.385 -8.758 13.977 1 96.88 305 TYR A CA 1
ATOM 2346 C C . TYR A 1 305 ? -2.385 -8.586 12.461 1 96.88 305 TYR A C 1
ATOM 2348 O O . TYR A 1 305 ? -3.428 -8.32 11.859 1 96.88 305 TYR A O 1
ATOM 2356 N N . ARG A 1 306 ? -1.212 -8.727 11.852 1 96.62 306 ARG A N 1
ATOM 2357 C CA . ARG A 1 306 ? -1.08 -8.633 10.406 1 96.62 306 ARG A CA 1
ATOM 2358 C C . ARG A 1 306 ? -1.995 -9.633 9.703 1 96.62 306 ARG A C 1
ATOM 2360 O O . ARG A 1 306 ? -2.652 -9.289 8.719 1 96.62 306 ARG A O 1
ATOM 2367 N N . ASP A 1 307 ? -1.993 -10.859 10.148 1 94.25 307 ASP A N 1
ATOM 2368 C CA . ASP A 1 307 ? -2.793 -11.906 9.516 1 94.25 307 ASP A CA 1
ATOM 2369 C C . ASP A 1 307 ? -4.281 -11.578 9.586 1 94.25 307 ASP A C 1
ATOM 2371 O O . ASP A 1 307 ? -5.004 -11.742 8.602 1 94.25 307 ASP A O 1
ATOM 2375 N N . GLN A 1 308 ? -4.711 -11.117 10.727 1 95.69 308 GLN A N 1
ATOM 2376 C CA . GLN A 1 308 ? -6.105 -10.719 10.875 1 95.69 308 GLN A CA 1
ATOM 2377 C C . GLN A 1 308 ? -6.453 -9.562 9.938 1 95.69 308 GLN A C 1
ATOM 2379 O O . GLN A 1 308 ? -7.473 -9.602 9.25 1 95.69 308 GLN A O 1
ATOM 2384 N N . MET A 1 309 ? -5.645 -8.516 9.945 1 97.5 309 MET A N 1
ATOM 2385 C CA . MET A 1 309 ? -5.875 -7.352 9.102 1 97.5 309 MET A CA 1
ATOM 2386 C C . MET A 1 309 ? -5.898 -7.738 7.625 1 97.5 309 MET A C 1
ATOM 2388 O O . MET A 1 309 ? -6.73 -7.246 6.863 1 97.5 309 MET A O 1
ATOM 2392 N N . LEU A 1 310 ? -4.918 -8.609 7.277 1 97.44 310 LEU A N 1
ATOM 2393 C CA . LEU A 1 310 ? -4.836 -9.047 5.891 1 97.44 310 LEU A CA 1
ATOM 2394 C C . LEU A 1 310 ? -6.113 -9.766 5.473 1 97.44 310 LEU A C 1
ATOM 2396 O O . LEU A 1 310 ? -6.66 -9.5 4.402 1 97.44 310 LEU A O 1
ATOM 2400 N N . ILE A 1 311 ? -6.617 -10.68 6.27 1 96.75 311 ILE A N 1
ATOM 2401 C CA . ILE A 1 311 ? -7.844 -11.422 5.992 1 96.75 311 ILE A CA 1
ATOM 2402 C C . ILE A 1 311 ? -9.016 -10.453 5.871 1 96.75 311 ILE A C 1
ATOM 2404 O O . ILE A 1 311 ? -9.828 -10.562 4.953 1 96.75 311 ILE A O 1
ATOM 2408 N N . ASP A 1 312 ? -9.109 -9.43 6.75 1 97.5 312 ASP A N 1
ATOM 2409 C CA . ASP A 1 312 ? -10.188 -8.453 6.719 1 97.5 312 ASP A CA 1
ATOM 2410 C C . ASP A 1 312 ? -10.133 -7.617 5.441 1 97.5 312 ASP A C 1
ATOM 2412 O O . ASP A 1 312 ? -11.164 -7.344 4.828 1 97.5 312 ASP A O 1
ATOM 2416 N N . ILE A 1 313 ? -8.938 -7.191 5.023 1 98 313 ILE A N 1
ATOM 2417 C CA . ILE A 1 313 ? -8.773 -6.402 3.805 1 98 313 ILE A CA 1
ATOM 2418 C C . ILE A 1 313 ? -9.156 -7.242 2.59 1 98 313 ILE A C 1
ATOM 2420 O O . ILE A 1 313 ? -9.805 -6.754 1.664 1 98 313 ILE A O 1
ATOM 2424 N N . LEU A 1 314 ? -8.758 -8.523 2.602 1 97.31 314 LEU A N 1
ATOM 2425 C CA . LEU A 1 314 ? -9.078 -9.414 1.489 1 97.31 314 LEU A CA 1
ATOM 2426 C C . LEU A 1 314 ? -10.578 -9.672 1.411 1 97.31 314 LEU A C 1
ATOM 2428 O O . LEU A 1 314 ? -11.133 -9.82 0.319 1 97.31 314 LEU A O 1
ATOM 2432 N N . LYS A 1 315 ? -11.297 -9.758 2.568 1 96.12 315 LYS A N 1
ATOM 2433 C CA . LYS A 1 315 ? -12.75 -9.836 2.57 1 96.12 315 LYS A CA 1
ATOM 2434 C C . LYS A 1 315 ? -13.367 -8.602 1.914 1 96.12 315 LYS A C 1
ATOM 2436 O O . LYS A 1 315 ? -14.32 -8.719 1.137 1 96.12 315 LYS A O 1
ATOM 2441 N N . LEU A 1 316 ? -12.82 -7.414 2.234 1 96.69 316 LEU A N 1
ATOM 2442 C CA . LEU A 1 316 ? -13.312 -6.191 1.61 1 96.69 316 LEU A CA 1
ATOM 2443 C C . LEU A 1 316 ? -13.164 -6.258 0.094 1 96.69 316 LEU A C 1
ATOM 2445 O O . LEU A 1 316 ? -14.016 -5.75 -0.639 1 96.69 316 LEU A O 1
ATOM 2449 N N . HIS A 1 317 ? -12.086 -6.941 -0.4 1 97.12 317 HIS A N 1
ATOM 2450 C CA . HIS A 1 317 ? -11.82 -7.09 -1.827 1 97.12 317 HIS A CA 1
ATOM 2451 C C . HIS A 1 317 ? -12.641 -8.227 -2.426 1 97.12 317 HIS A C 1
ATOM 2453 O O . HIS A 1 317 ? -12.547 -8.508 -3.623 1 97.12 317 HIS A O 1
ATOM 2459 N N . LYS A 1 318 ? -13.438 -8.969 -1.62 1 94.06 318 LYS A N 1
ATOM 2460 C CA . LYS A 1 318 ? -14.234 -10.117 -2.043 1 94.06 318 LYS A CA 1
ATOM 2461 C C . LYS A 1 318 ? -13.344 -11.234 -2.58 1 94.06 318 LYS A C 1
ATOM 2463 O O . LYS A 1 318 ? -13.664 -11.859 -3.594 1 94.06 318 LYS A O 1
ATOM 2468 N N . LYS A 1 319 ? -12.195 -11.406 -1.956 1 92.81 319 LYS A N 1
ATOM 2469 C CA . LYS A 1 319 ? -11.258 -12.453 -2.348 1 92.81 319 LYS A CA 1
ATOM 2470 C C . LYS A 1 319 ? -11.312 -13.633 -1.383 1 92.81 319 LYS A C 1
ATOM 2472 O O . LYS A 1 319 ? -10.578 -14.609 -1.545 1 92.81 319 LYS A O 1
ATOM 2477 N N . LEU A 1 320 ? -12.086 -13.562 -0.313 1 88.94 320 LEU A N 1
ATOM 2478 C CA . LEU A 1 320 ? -12.289 -14.633 0.66 1 88.94 320 LEU A CA 1
ATOM 2479 C C . LEU A 1 320 ? -13.773 -14.781 0.991 1 88.94 320 LEU A C 1
ATOM 2481 O O . LEU A 1 320 ? -14.539 -13.828 0.867 1 88.94 320 LEU A O 1
ATOM 2485 N N . MET B 1 1 ? 1.922 26.219 27.078 1 89.88 1 MET B N 1
ATOM 2486 C CA . MET B 1 1 ? 0.667 25.688 26.547 1 89.88 1 MET B CA 1
ATOM 2487 C C . MET B 1 1 ? 0.727 24.172 26.391 1 89.88 1 MET B C 1
ATOM 2489 O O . MET B 1 1 ? 1.77 23.625 26.031 1 89.88 1 MET B O 1
ATOM 2493 N N . ASN B 1 2 ? -0.319 23.484 26.844 1 94.06 2 ASN B N 1
ATOM 2494 C CA . ASN B 1 2 ? -0.459 22.047 26.656 1 94.06 2 ASN B CA 1
ATOM 2495 C C . ASN B 1 2 ? -1.579 21.719 25.672 1 94.06 2 ASN B C 1
ATOM 2497 O O . ASN B 1 2 ? -2.354 22.594 25.297 1 94.06 2 ASN B O 1
ATOM 2501 N N . VAL B 1 3 ? -1.605 20.531 25.219 1 97.25 3 VAL B N 1
ATOM 2502 C CA . VAL B 1 3 ? -2.59 20.109 24.234 1 97.25 3 VAL B CA 1
ATOM 2503 C C . VAL B 1 3 ? -3.998 20.391 24.75 1 97.25 3 VAL B C 1
ATOM 2505 O O . VAL B 1 3 ? -4.859 20.859 23.984 1 97.25 3 VAL B O 1
ATOM 2508 N N . SER B 1 4 ? -4.211 20.188 26.047 1 96.19 4 SER B N 1
ATOM 2509 C CA . SER B 1 4 ? -5.531 20.344 26.641 1 96.19 4 SER B CA 1
ATOM 2510 C C . SER B 1 4 ? -5.973 21.812 26.609 1 96.19 4 SER B C 1
ATOM 2512 O O . SER B 1 4 ? -7.156 22.109 26.781 1 96.19 4 SER B O 1
ATOM 2514 N N . ASP B 1 5 ? -4.992 22.703 26.422 1 96.56 5 ASP B N 1
ATOM 2515 C CA . ASP B 1 5 ? -5.293 24.141 26.375 1 96.56 5 ASP B CA 1
ATOM 2516 C C . ASP B 1 5 ? -5.871 24.531 25.016 1 96.56 5 ASP B C 1
ATOM 2518 O O . ASP B 1 5 ? -6.457 25.609 24.875 1 96.56 5 ASP B O 1
ATOM 2522 N N . ILE B 1 6 ? -5.695 23.75 24 1 97.88 6 ILE B N 1
ATOM 2523 C CA . ILE B 1 6 ? -6.152 24.062 22.656 1 97.88 6 ILE B CA 1
ATOM 2524 C C . ILE B 1 6 ? -7.625 23.703 22.5 1 97.88 6 ILE B C 1
ATOM 2526 O O . ILE B 1 6 ? -7.973 22.516 22.438 1 97.88 6 ILE B O 1
ATOM 2530 N N . LYS B 1 7 ? -8.438 24.688 22.484 1 97.5 7 LYS B N 1
ATOM 2531 C CA . LYS B 1 7 ? -9.875 24.484 22.359 1 97.5 7 LYS B CA 1
ATOM 2532 C C . LYS B 1 7 ? -10.422 25.188 21.125 1 97.5 7 LYS B C 1
ATOM 2534 O O . LYS B 1 7 ? -11.367 24.719 20.484 1 97.5 7 LYS B O 1
ATOM 2539 N N . ASN B 1 8 ? -9.797 26.328 20.844 1 98.12 8 ASN B N 1
ATOM 2540 C CA . ASN B 1 8 ? -10.172 27.141 19.688 1 98.12 8 ASN B CA 1
ATOM 2541 C C . ASN B 1 8 ? -9.133 27.031 18.578 1 98.12 8 ASN B C 1
ATOM 2543 O O . ASN B 1 8 ? -7.965 27.391 18.781 1 98.12 8 ASN B O 1
ATOM 2547 N N . VAL B 1 9 ? -9.586 26.594 17.453 1 98.81 9 VAL B N 1
ATOM 2548 C CA . VAL B 1 9 ? -8.703 26.453 16.297 1 98.81 9 VAL B CA 1
ATOM 2549 C C . VAL B 1 9 ? -9.188 27.344 15.156 1 98.81 9 VAL B C 1
ATOM 2551 O O . VAL B 1 9 ? -10.391 27.453 14.914 1 98.81 9 VAL B O 1
ATOM 2554 N N . ALA B 1 10 ? -8.305 28.047 14.578 1 98.94 10 ALA B N 1
ATOM 2555 C CA . ALA B 1 10 ? -8.609 28.812 13.367 1 98.94 10 ALA B CA 1
ATOM 2556 C C . ALA B 1 10 ? -8.125 28.078 12.117 1 98.94 10 ALA B C 1
ATOM 2558 O O . ALA B 1 10 ? -6.961 27.656 12.047 1 98.94 10 ALA B O 1
ATOM 2559 N N . CYS B 1 11 ? -9 27.844 11.188 1 98.88 11 CYS B N 1
ATOM 2560 C CA . CYS B 1 11 ? -8.633 27.391 9.852 1 98.88 11 CYS B CA 1
ATOM 2561 C C . CYS B 1 11 ? -8.609 28.562 8.875 1 98.88 11 CYS B C 1
ATOM 2563 O O . CYS B 1 11 ? -9.641 29.188 8.625 1 98.88 11 CYS B O 1
ATOM 2565 N N . VAL B 1 12 ? -7.469 28.844 8.383 1 98.88 12 VAL B N 1
ATOM 2566 C CA . VAL B 1 12 ? -7.301 29.969 7.457 1 98.88 12 VAL B CA 1
ATOM 2567 C C . VAL B 1 12 ? -7.207 29.438 6.023 1 98.88 12 VAL B C 1
ATOM 2569 O O . VAL B 1 12 ? -6.203 28.828 5.641 1 98.88 12 VAL B O 1
ATOM 2572 N N . GLY B 1 13 ? -8.141 29.766 5.191 1 98.38 13 GLY B N 1
ATOM 2573 C CA . GLY B 1 13 ? -8.312 29.156 3.885 1 98.38 13 GLY B CA 1
ATOM 2574 C C . GLY B 1 13 ? -9.305 28.016 3.887 1 98.38 13 GLY B C 1
ATOM 2575 O O . GLY B 1 13 ? -9.078 26.984 4.52 1 98.38 13 GLY B O 1
ATOM 2576 N N . GLY B 1 14 ? -10.391 28.188 3.16 1 97.75 14 GLY B N 1
ATOM 2577 C CA . GLY B 1 14 ? -11.477 27.219 3.213 1 97.75 14 GLY B CA 1
ATOM 2578 C C . GLY B 1 14 ? -11.602 26.391 1.949 1 97.75 14 GLY B C 1
ATOM 2579 O O . GLY B 1 14 ? -12.695 25.969 1.579 1 97.75 14 GLY B O 1
ATOM 2580 N N . GLY B 1 15 ? -10.5 26.266 1.219 1 96.12 15 GLY B N 1
ATOM 2581 C CA . GLY B 1 15 ? -10.508 25.375 0.069 1 96.12 15 GLY B CA 1
ATOM 2582 C C . GLY B 1 15 ? -10.641 23.922 0.448 1 96.12 15 GLY B C 1
ATOM 2583 O O . GLY B 1 15 ? -11.109 23.594 1.541 1 96.12 15 GLY B O 1
ATOM 2584 N N . VAL B 1 16 ? -10.273 22.984 -0.437 1 93.56 16 VAL B N 1
ATOM 2585 C CA . VAL B 1 16 ? -10.438 21.547 -0.265 1 93.56 16 VAL B CA 1
ATOM 2586 C C . VAL B 1 16 ? -9.734 21.094 1.017 1 93.56 16 VAL B C 1
ATOM 2588 O O . VAL B 1 16 ? -10.328 20.422 1.852 1 93.56 16 VAL B O 1
ATOM 2591 N N . ILE B 1 17 ? -8.508 21.547 1.223 1 97 17 ILE B N 1
ATOM 2592 C CA . ILE B 1 17 ? -7.719 21.141 2.385 1 97 17 ILE B CA 1
ATOM 2593 C C . ILE B 1 17 ? -8.273 21.812 3.639 1 97 17 ILE B C 1
ATOM 2595 O O . ILE B 1 17 ? -8.516 21.156 4.652 1 97 17 ILE B O 1
ATOM 2599 N N . GLY B 1 18 ? -8.492 23.109 3.543 1 98.19 18 GLY B N 1
ATOM 2600 C CA . GLY B 1 18 ? -8.945 23.875 4.695 1 98.19 18 GLY B CA 1
ATOM 2601 C C . GLY B 1 18 ? -10.297 23.438 5.219 1 98.19 18 GLY B C 1
ATOM 2602 O O . GLY B 1 18 ? -10.484 23.328 6.43 1 98.19 18 GLY B O 1
ATOM 2603 N N . SER B 1 19 ? -11.25 23.188 4.309 1 98.12 19 SER B N 1
ATOM 2604 C CA . SER B 1 19 ? -12.57 22.719 4.715 1 98.12 19 SER B CA 1
ATOM 2605 C C . SER B 1 19 ? -12.492 21.344 5.363 1 98.12 19 SER B C 1
ATOM 2607 O O . SER B 1 19 ? -13.227 21.062 6.309 1 98.12 19 SER B O 1
ATOM 2609 N N . SER B 1 20 ? -11.617 20.547 4.832 1 98 20 SER B N 1
ATOM 2610 C CA . SER B 1 20 ? -11.445 19.203 5.379 1 98 20 SER B CA 1
ATOM 2611 C C . SER B 1 20 ? -10.812 19.25 6.766 1 98 20 SER B C 1
ATOM 2613 O O . SER B 1 20 ? -11.188 18.484 7.656 1 98 20 SER B O 1
ATOM 2615 N N . TRP B 1 21 ? -9.836 20.125 7 1 98.69 21 TRP B N 1
ATOM 2616 C CA . TRP B 1 21 ? -9.281 20.344 8.336 1 98.69 21 TRP B CA 1
ATOM 2617 C C . TRP B 1 21 ? -10.367 20.797 9.305 1 98.69 21 TRP B C 1
ATOM 2619 O O . TRP B 1 21 ? -10.43 20.328 10.445 1 98.69 21 TRP B O 1
ATOM 2629 N N . ALA B 1 22 ? -11.164 21.719 8.812 1 98.75 22 ALA B N 1
ATOM 2630 C CA . ALA B 1 22 ? -12.242 22.234 9.656 1 98.75 22 ALA B CA 1
ATOM 2631 C C . ALA B 1 22 ? -13.141 21.094 10.133 1 98.75 22 ALA B C 1
ATOM 2633 O O . ALA B 1 22 ? -13.492 21.016 11.312 1 98.75 22 ALA B O 1
ATOM 2634 N N . ILE B 1 23 ? -13.492 20.203 9.195 1 98.38 23 ILE B N 1
ATOM 2635 C CA . ILE B 1 23 ? -14.281 19.016 9.555 1 98.38 23 ILE B CA 1
ATOM 2636 C C . ILE B 1 23 ? -13.539 18.219 10.617 1 98.38 23 ILE B C 1
ATOM 2638 O O . ILE B 1 23 ? -14.133 17.844 11.641 1 98.38 23 ILE B O 1
ATOM 2642 N N . GLN B 1 24 ? -12.266 17.953 10.461 1 97.81 24 GLN B N 1
ATOM 2643 C CA . GLN B 1 24 ? -11.469 17.125 11.367 1 97.81 24 GLN B CA 1
ATOM 2644 C C . GLN B 1 24 ? -11.461 17.703 12.781 1 97.81 24 GLN B C 1
ATOM 2646 O O . GLN B 1 24 ? -11.664 16.984 13.758 1 97.81 24 GLN B O 1
ATOM 2651 N N . TYR B 1 25 ? -11.195 19 12.875 1 98.44 25 TYR B N 1
ATOM 2652 C CA . TYR B 1 25 ? -11.148 19.641 14.18 1 98.44 25 TYR B CA 1
ATOM 2653 C C . TYR B 1 25 ? -12.516 19.625 14.852 1 98.44 25 TYR B C 1
ATOM 2655 O O . TYR B 1 25 ? -12.625 19.344 16.047 1 98.44 25 TYR B O 1
ATOM 2663 N N . ALA B 1 26 ? -13.539 19.906 14.078 1 98 26 ALA B N 1
ATOM 2664 C CA . ALA B 1 26 ? -14.891 19.906 14.617 1 98 26 ALA B CA 1
ATOM 2665 C C . ALA B 1 26 ? -15.305 18.5 15.07 1 98 26 ALA B C 1
ATOM 2667 O O . ALA B 1 26 ? -15.969 18.344 16.094 1 98 26 ALA B O 1
ATOM 2668 N N . LEU B 1 27 ? -14.945 17.516 14.266 1 96.19 27 LEU B N 1
ATOM 2669 C CA . LEU B 1 27 ? -15.219 16.125 14.594 1 96.19 27 LEU B CA 1
ATOM 2670 C C . LEU B 1 27 ? -14.656 15.766 15.961 1 96.19 27 LEU B C 1
ATOM 2672 O O . LEU B 1 27 ? -15.203 14.898 16.656 1 96.19 27 LEU B O 1
ATOM 2676 N N . LYS B 1 28 ? -13.633 16.422 16.359 1 95.31 28 LYS B N 1
ATOM 2677 C CA . LYS B 1 28 ? -12.953 16.094 17.609 1 95.31 28 LYS B CA 1
ATOM 2678 C C . LYS B 1 28 ? -13.383 17.031 18.734 1 95.31 28 LYS B C 1
ATOM 2680 O O . LYS B 1 28 ? -12.758 17.062 19.797 1 95.31 28 LYS B O 1
ATOM 2685 N N . GLY B 1 29 ? -14.367 17.875 18.469 1 95.06 29 GLY B N 1
ATOM 2686 C CA . GLY B 1 29 ? -15.016 18.656 19.516 1 95.06 29 GLY B CA 1
ATOM 2687 C C . GLY B 1 29 ? -14.391 20.016 19.719 1 95.06 29 GLY B C 1
ATOM 2688 O O . GLY B 1 29 ? -14.664 20.688 20.719 1 95.06 29 GLY B O 1
ATOM 2689 N N . LEU B 1 30 ? -13.523 20.406 18.859 1 97.75 30 LEU B N 1
ATOM 2690 C CA . LEU B 1 30 ? -12.898 21.719 18.984 1 97.75 30 LEU B CA 1
ATOM 2691 C C . LEU B 1 30 ? -13.789 22.812 18.391 1 97.75 30 LEU B C 1
ATOM 2693 O O . LEU B 1 30 ? -14.617 22.531 17.516 1 97.75 30 LEU B O 1
ATOM 2697 N N . HIS B 1 31 ? -13.641 24.016 18.891 1 97.62 31 HIS B N 1
ATOM 2698 C CA . HIS B 1 31 ? -14.289 25.156 18.281 1 97.62 31 HIS B CA 1
ATOM 2699 C C . HIS B 1 31 ? -13.492 25.688 17.094 1 97.62 31 HIS B C 1
ATOM 2701 O O . HIS B 1 31 ? -12.336 26.078 17.234 1 97.62 31 HIS B O 1
ATOM 2707 N N . VAL B 1 32 ? -14.133 25.719 15.953 1 98.81 32 VAL B N 1
ATOM 2708 C CA . VAL B 1 32 ? -13.398 26.031 14.734 1 98.81 32 VAL B CA 1
ATOM 2709 C C . VAL B 1 32 ? -13.898 27.359 14.156 1 98.81 32 VAL B C 1
ATOM 2711 O O . VAL B 1 32 ? -15.109 27.562 14 1 98.81 32 VAL B O 1
ATOM 2714 N N . THR B 1 33 ? -13.062 28.281 13.945 1 98.88 33 THR B N 1
ATOM 2715 C CA . THR B 1 33 ? -13.344 29.453 13.117 1 98.88 33 THR B CA 1
ATOM 2716 C C . THR B 1 33 ? -12.688 29.312 11.75 1 98.88 33 THR B C 1
ATOM 2718 O O . THR B 1 33 ? -11.477 29.109 11.648 1 98.88 33 THR B O 1
ATOM 2721 N N . LEU B 1 34 ? -13.5 29.344 10.695 1 98.88 34 LEU B N 1
ATOM 2722 C CA . LEU B 1 34 ? -13.016 29.188 9.328 1 98.88 34 LEU B CA 1
ATOM 2723 C C . LEU B 1 34 ? -12.984 30.531 8.609 1 98.88 34 LEU B C 1
ATOM 2725 O O . LEU B 1 34 ? -14.023 31.172 8.422 1 98.88 34 LEU B O 1
ATOM 2729 N N . TYR B 1 35 ? -11.812 30.938 8.234 1 98.88 35 TYR B N 1
ATOM 2730 C CA . TYR B 1 35 ? -11.617 32.188 7.523 1 98.88 35 TYR B CA 1
ATOM 2731 C C . TYR B 1 35 ? -11.414 31.953 6.031 1 98.88 35 TYR B C 1
ATOM 2733 O O . TYR B 1 35 ? -10.672 31.047 5.641 1 98.88 35 TYR B O 1
ATOM 2741 N N . ASP B 1 36 ? -12.039 32.75 5.25 1 98.69 36 ASP B N 1
ATOM 2742 C CA . ASP B 1 36 ? -11.68 32.938 3.848 1 98.69 36 ASP B CA 1
ATOM 2743 C C . ASP B 1 36 ? -11.906 34.375 3.42 1 98.69 36 ASP B C 1
ATOM 2745 O O . ASP B 1 36 ? -12.383 35.188 4.207 1 98.69 36 ASP B O 1
ATOM 2749 N N . ILE B 1 37 ? -11.523 34.75 2.244 1 97.81 37 ILE B N 1
ATOM 2750 C CA . ILE B 1 37 ? -11.336 36.125 1.836 1 97.81 37 ILE B CA 1
ATOM 2751 C C . ILE B 1 37 ? -12.688 36.781 1.558 1 97.81 37 ILE B C 1
ATOM 2753 O O . ILE B 1 37 ? -12.82 38 1.583 1 97.81 37 ILE B O 1
ATOM 2757 N N . ASN B 1 38 ? -13.719 36.031 1.253 1 97.94 38 ASN B N 1
ATOM 2758 C CA . ASN B 1 38 ? -15.055 36.562 0.994 1 97.94 38 ASN B CA 1
ATOM 2759 C C . ASN B 1 38 ? -16.141 35.531 1.209 1 97.94 38 ASN B C 1
ATOM 2761 O O . ASN B 1 38 ? -15.836 34.344 1.422 1 97.94 38 ASN B O 1
ATOM 2765 N N . ASP B 1 39 ? -17.344 35.969 1.161 1 98.19 39 ASP B N 1
ATOM 2766 C CA . ASP B 1 39 ? -18.484 35.094 1.479 1 98.19 39 ASP B CA 1
ATOM 2767 C C . ASP B 1 39 ? -18.672 34.031 0.423 1 98.19 39 ASP B C 1
ATOM 2769 O O . ASP B 1 39 ? -19.141 32.906 0.732 1 98.19 39 ASP B O 1
ATOM 2773 N N . GLN B 1 40 ? -18.297 34.312 -0.734 1 98.31 40 GLN B N 1
ATOM 2774 C CA . GLN B 1 40 ? -18.422 33.344 -1.81 1 98.31 40 GLN B CA 1
ATOM 2775 C C . GLN B 1 40 ? -17.562 32.125 -1.545 1 98.31 40 GLN B C 1
ATOM 2777 O O . GLN B 1 40 ? -18.016 30.984 -1.719 1 98.31 40 GLN B O 1
ATOM 2782 N N . GLN B 1 41 ? -16.344 32.375 -1.157 1 98.12 41 GLN B N 1
ATOM 2783 C CA . GLN B 1 41 ? -15.43 31.281 -0.839 1 98.12 41 GLN B CA 1
ATOM 2784 C C . GLN B 1 41 ? -15.93 30.484 0.366 1 98.12 41 GLN B C 1
ATOM 2786 O O . GLN B 1 41 ? -15.812 29.25 0.402 1 98.12 41 GLN B O 1
ATOM 2791 N N . LEU B 1 42 ? -16.469 31.156 1.334 1 98.62 42 LEU B N 1
ATOM 2792 C CA . LEU B 1 42 ? -16.984 30.5 2.52 1 98.62 42 LEU B CA 1
ATOM 2793 C C . LEU B 1 42 ? -18.188 29.625 2.164 1 98.62 42 LEU B C 1
ATOM 2795 O O . LEU B 1 42 ? -18.359 28.531 2.729 1 98.62 42 LEU B O 1
ATOM 2799 N N . ALA B 1 43 ? -19.016 30.078 1.251 1 98.38 43 ALA B N 1
ATOM 2800 C CA . ALA B 1 43 ? -20.141 29.281 0.79 1 98.38 43 ALA B CA 1
ATOM 2801 C C . ALA B 1 43 ? -19.656 28 0.102 1 98.38 43 ALA B C 1
ATOM 2803 O O . ALA B 1 43 ? -20.234 26.938 0.305 1 98.38 43 ALA B O 1
ATOM 2804 N N . LYS B 1 44 ? -18.656 28.172 -0.674 1 98.06 44 LYS B N 1
ATOM 2805 C CA . LYS B 1 44 ? -18.062 27 -1.329 1 98.06 44 LYS B CA 1
ATOM 2806 C C . LYS B 1 44 ? -17.516 26.016 -0.304 1 98.06 44 LYS B C 1
ATOM 2808 O O . LYS B 1 44 ? -17.656 24.812 -0.46 1 98.06 44 LYS B O 1
ATOM 2813 N N . SER B 1 45 ? -16.828 26.547 0.678 1 98.38 45 SER B N 1
ATOM 2814 C CA . SER B 1 45 ? -16.281 25.719 1.748 1 98.38 45 SER B CA 1
ATOM 2815 C C . SER B 1 45 ? -17.406 24.938 2.451 1 98.38 45 SER B C 1
ATOM 2817 O O . SER B 1 45 ? -17.234 23.766 2.758 1 98.38 45 SER B O 1
ATOM 2819 N N . HIS B 1 46 ? -18.438 25.656 2.738 1 98.31 46 HIS B N 1
ATOM 2820 C CA . HIS B 1 46 ? -19.594 25.031 3.398 1 98.31 46 HIS B CA 1
ATOM 2821 C C . HIS B 1 46 ? -20.141 23.891 2.572 1 98.31 46 HIS B C 1
ATOM 2823 O O . HIS B 1 46 ? -20.422 22.812 3.105 1 98.31 46 HIS B O 1
ATOM 2829 N N . ASP B 1 47 ? -20.328 24.109 1.308 1 97.94 47 ASP B N 1
ATOM 2830 C CA . ASP B 1 47 ? -20.828 23.078 0.407 1 97.94 47 ASP B CA 1
ATOM 2831 C C . ASP B 1 47 ? -19.891 21.875 0.367 1 97.94 47 ASP B C 1
ATOM 2833 O O . ASP B 1 47 ? -20.359 20.719 0.343 1 97.94 47 ASP B O 1
ATOM 2837 N N . GLN B 1 48 ? -18.656 22.172 0.333 1 96.75 48 GLN B N 1
ATOM 2838 C CA . GLN B 1 48 ? -17.672 21.094 0.332 1 96.75 48 GLN B CA 1
ATOM 2839 C C . GLN B 1 48 ? -17.75 20.281 1.612 1 96.75 48 GLN B C 1
ATOM 2841 O O . GLN B 1 48 ? -17.672 19.047 1.569 1 96.75 48 GLN B O 1
ATOM 2846 N N . MET B 1 49 ? -17.844 20.922 2.713 1 98.19 49 MET B N 1
ATOM 2847 C CA . MET B 1 49 ? -17.938 20.219 3.99 1 98.19 49 MET B CA 1
ATOM 2848 C C . MET B 1 49 ? -19.188 19.344 4.027 1 98.19 49 MET B C 1
ATOM 2850 O O . MET B 1 49 ? -19.125 18.203 4.477 1 98.19 49 MET B O 1
ATOM 2854 N N . LEU B 1 50 ? -20.297 19.875 3.492 1 97.75 50 LEU B N 1
ATOM 2855 C CA . LEU B 1 50 ? -21.531 19.109 3.475 1 97.75 50 LEU B CA 1
ATOM 2856 C C . LEU B 1 50 ? -21.375 17.844 2.641 1 97.75 50 LEU B C 1
ATOM 2858 O O . LEU B 1 50 ? -21.812 16.766 3.057 1 97.75 50 LEU B O 1
ATOM 2862 N N . ARG B 1 51 ? -20.781 17.969 1.511 1 95.19 51 ARG B N 1
ATOM 2863 C CA . ARG B 1 51 ? -20.578 16.828 0.634 1 95.19 51 ARG B CA 1
ATOM 2864 C C . ARG B 1 51 ? -19.703 15.773 1.306 1 95.19 51 ARG B C 1
ATOM 2866 O O . ARG B 1 51 ? -19.984 14.578 1.237 1 95.19 51 ARG B O 1
ATOM 2873 N N . SER B 1 52 ? -18.625 16.219 1.878 1 96.31 52 SER B N 1
ATOM 2874 C CA . SER B 1 52 ? -17.719 15.312 2.574 1 96.31 52 SER B CA 1
ATOM 2875 C C . SER B 1 52 ? -18.422 14.586 3.711 1 96.31 52 SER B C 1
ATOM 2877 O O . SER B 1 52 ? -18.266 13.375 3.871 1 96.31 52 SER B O 1
ATOM 2879 N N . LEU B 1 53 ? -19.188 15.312 4.457 1 97.56 53 LEU B N 1
ATOM 2880 C CA . LEU B 1 53 ? -19.891 14.742 5.602 1 97.56 53 LEU B CA 1
ATOM 2881 C C . LEU B 1 53 ? -21 13.797 5.141 1 97.56 53 LEU B C 1
ATOM 2883 O O . LEU B 1 53 ? -21.266 12.789 5.801 1 97.56 53 LEU B O 1
ATOM 2887 N N . ASP B 1 54 ? -21.656 14.109 4.059 1 97 54 ASP B N 1
ATOM 2888 C CA . ASP B 1 54 ? -22.672 13.219 3.486 1 97 54 ASP B CA 1
ATOM 2889 C C . ASP B 1 54 ? -22.062 11.859 3.152 1 97 54 ASP B C 1
ATOM 2891 O O . ASP B 1 54 ? -22.703 10.82 3.355 1 97 54 ASP B O 1
ATOM 2895 N N . THR B 1 55 ? -20.891 11.898 2.615 1 94.19 55 THR B N 1
ATOM 2896 C CA . THR B 1 55 ? -20.203 10.656 2.293 1 94.19 55 THR B CA 1
ATOM 2897 C C . THR B 1 55 ? -19.938 9.844 3.555 1 94.19 55 THR B C 1
ATOM 2899 O O . THR B 1 55 ? -20.109 8.617 3.555 1 94.19 55 THR B O 1
ATOM 2902 N N . LEU B 1 56 ? -19.5 10.484 4.617 1 95.88 56 LEU B N 1
ATOM 2903 C CA . LEU B 1 56 ? -19.266 9.789 5.879 1 95.88 56 LEU B CA 1
ATOM 2904 C C . LEU B 1 56 ? -20.547 9.172 6.414 1 95.88 56 LEU B C 1
ATOM 2906 O O . LEU B 1 56 ? -20.531 8.047 6.918 1 95.88 56 LEU B O 1
ATOM 2910 N N . VAL B 1 57 ? -21.656 9.922 6.297 1 96.5 57 VAL B N 1
ATOM 2911 C CA . VAL B 1 57 ? -22.938 9.414 6.746 1 96.5 57 VAL B CA 1
ATOM 2912 C C . VAL B 1 57 ? -23.359 8.219 5.891 1 96.5 57 VAL B C 1
ATOM 2914 O O . VAL B 1 57 ? -23.781 7.191 6.418 1 96.5 57 VAL B O 1
ATOM 2917 N N . ALA B 1 58 ? -23.172 8.383 4.613 1 94.12 58 ALA B N 1
ATOM 2918 C CA . ALA B 1 58 ? -23.594 7.355 3.664 1 94.12 58 ALA B CA 1
ATOM 2919 C C . ALA B 1 58 ? -22.859 6.039 3.939 1 94.12 58 ALA B C 1
ATOM 2921 O O . ALA B 1 58 ? -23.406 4.961 3.686 1 94.12 58 ALA B O 1
ATOM 2922 N N . HIS B 1 59 ? -21.719 6.098 4.504 1 91.94 59 HIS B N 1
ATOM 2923 C CA . HIS B 1 59 ? -20.922 4.898 4.75 1 91.94 59 HIS B CA 1
ATOM 2924 C C . HIS B 1 59 ? -20.875 4.57 6.238 1 91.94 59 HIS B C 1
ATOM 2926 O O . HIS B 1 59 ? -19.984 3.838 6.684 1 91.94 59 HIS B O 1
ATOM 2932 N N . ASN B 1 60 ? -21.734 5.121 6.996 1 93.19 60 ASN B N 1
ATOM 2933 C CA . ASN B 1 60 ? -21.969 4.828 8.406 1 93.19 60 ASN B CA 1
ATOM 2934 C C . ASN B 1 60 ? -20.734 5.121 9.258 1 93.19 60 ASN B C 1
ATOM 2936 O O . ASN B 1 60 ? -20.422 4.387 10.195 1 93.19 60 ASN B O 1
ATOM 2940 N N . ALA B 1 61 ? -19.984 6.117 8.797 1 94.06 61 ALA B N 1
ATOM 2941 C CA . ALA B 1 61 ? -18.844 6.547 9.609 1 94.06 61 ALA B CA 1
ATOM 2942 C C . ALA B 1 61 ? -19.297 7.512 10.703 1 94.06 61 ALA B C 1
ATOM 2944 O O . ALA B 1 61 ? -18.672 7.578 11.773 1 94.06 61 ALA B O 1
ATOM 2945 N N . ILE B 1 62 ? -20.312 8.312 10.406 1 95.38 62 ILE B N 1
ATOM 2946 C CA . ILE B 1 62 ? -20.953 9.172 11.391 1 95.38 62 ILE B CA 1
ATOM 2947 C C . ILE B 1 62 ? -22.469 9.133 11.195 1 95.38 62 ILE B C 1
ATOM 2949 O O . ILE B 1 62 ? -22.953 8.672 10.164 1 95.38 62 ILE B O 1
ATOM 2953 N N . THR B 1 63 ? -23.172 9.594 12.172 1 96.62 63 THR B N 1
ATOM 2954 C CA . THR B 1 63 ? -24.625 9.695 12.055 1 96.62 63 THR B CA 1
ATOM 2955 C C . THR B 1 63 ? -25.031 11.039 11.453 1 96.62 63 THR B C 1
ATOM 2957 O O . THR B 1 63 ? -24.234 11.984 11.438 1 96.62 63 THR B O 1
ATOM 2960 N N . ALA B 1 64 ? -26.219 11.125 11.008 1 96.69 64 ALA B N 1
ATOM 2961 C CA . ALA B 1 64 ? -26.75 12.383 10.5 1 96.69 64 ALA B CA 1
ATOM 2962 C C . ALA B 1 64 ? -26.75 13.461 11.578 1 96.69 64 ALA B C 1
ATOM 2964 O O . ALA B 1 64 ? -26.469 14.633 11.297 1 96.69 64 ALA B O 1
ATOM 2965 N N . ALA B 1 65 ? -27.078 13.086 12.734 1 97.25 65 ALA B N 1
ATOM 2966 C CA . ALA B 1 65 ? -27.078 14.016 13.859 1 97.25 65 ALA B CA 1
ATOM 2967 C C . ALA B 1 65 ? -25.672 14.57 14.109 1 97.25 65 ALA B C 1
ATOM 2969 O O . ALA B 1 65 ? -25.5 15.766 14.367 1 97.25 65 ALA B O 1
ATOM 2970 N N . ARG B 1 66 ? -24.719 13.68 14.039 1 96.5 66 ARG B N 1
ATOM 2971 C CA . ARG B 1 66 ? -23.328 14.094 14.234 1 96.5 66 ARG B CA 1
ATOM 2972 C C . ARG B 1 66 ? -22.891 15.062 13.141 1 96.5 66 ARG B C 1
ATOM 2974 O O . ARG B 1 66 ? -22.141 16.016 13.406 1 96.5 66 ARG B O 1
ATOM 2981 N N . LYS B 1 67 ? -23.312 14.828 11.906 1 97.12 67 LYS B N 1
ATOM 2982 C CA . LYS B 1 67 ? -23.031 15.742 10.805 1 97.12 67 LYS B CA 1
ATOM 2983 C C . LYS B 1 67 ? -23.5 17.156 11.133 1 97.12 67 LYS B C 1
ATOM 2985 O O . LYS B 1 67 ? -22.75 18.125 10.945 1 97.12 67 LYS B O 1
ATOM 2990 N N . ASP B 1 68 ? -24.672 17.266 11.672 1 96.5 68 ASP B N 1
ATOM 2991 C CA . ASP B 1 68 ? -25.25 18.562 12 1 96.5 68 ASP B CA 1
ATOM 2992 C C . ASP B 1 68 ? -24.438 19.25 13.102 1 96.5 68 ASP B C 1
ATOM 2994 O O . ASP B 1 68 ? -24.219 20.469 13.055 1 96.5 68 ASP B O 1
ATOM 2998 N N . GLU B 1 69 ? -24.016 18.516 14.023 1 96.38 69 GLU B N 1
ATOM 2999 C CA . GLU B 1 69 ? -23.203 19.047 15.109 1 96.38 69 GLU B CA 1
ATOM 3000 C C . GLU B 1 69 ? -21.875 19.594 14.594 1 96.38 69 GLU B C 1
ATOM 3002 O O . GLU B 1 69 ? -21.422 20.656 15.039 1 96.38 69 GLU B O 1
ATOM 3007 N N . ILE B 1 70 ? -21.266 18.859 13.703 1 96.88 70 ILE B N 1
ATOM 3008 C CA . ILE B 1 70 ? -19.969 19.234 13.148 1 96.88 70 ILE B CA 1
ATOM 3009 C C . ILE B 1 70 ? -20.109 20.578 12.406 1 96.88 70 ILE B C 1
ATOM 3011 O O . ILE B 1 70 ? -19.297 21.484 12.617 1 96.88 70 ILE B O 1
ATOM 3015 N N . ILE B 1 71 ? -21.109 20.688 11.602 1 96.12 71 ILE B N 1
ATOM 3016 C CA . ILE B 1 71 ? -21.328 21.891 10.805 1 96.12 71 ILE B CA 1
ATOM 3017 C C . ILE B 1 71 ? -21.562 23.078 11.734 1 96.12 71 ILE B C 1
ATOM 3019 O O . ILE B 1 71 ? -21.078 24.188 11.484 1 96.12 71 ILE B O 1
ATOM 3023 N N . ALA B 1 72 ? -22.25 22.844 12.797 1 95 72 ALA B N 1
ATOM 3024 C CA . ALA B 1 72 ? -22.594 23.891 13.742 1 95 72 ALA B CA 1
ATOM 3025 C C . ALA B 1 72 ? -21.359 24.375 14.508 1 95 72 ALA B C 1
ATOM 3027 O O . ALA B 1 72 ? -21.328 25.516 14.992 1 95 72 ALA B O 1
ATOM 3028 N N . CYS B 1 73 ? -20.344 23.562 14.594 1 96.44 73 CYS B N 1
ATOM 3029 C CA . CYS B 1 73 ? -19.141 23.859 15.352 1 96.44 73 CYS B CA 1
ATOM 3030 C C . CYS B 1 73 ? -18.188 24.719 14.531 1 96.44 73 CYS B C 1
ATOM 3032 O O . CYS B 1 73 ? -17.219 25.25 15.07 1 96.44 73 CYS B O 1
ATOM 3034 N N . VAL B 1 74 ? -18.453 24.891 13.25 1 98.44 74 VAL B N 1
ATOM 3035 C CA . VAL B 1 74 ? -17.594 25.672 12.375 1 98.44 74 VAL B CA 1
ATOM 3036 C C . VAL B 1 74 ? -18.188 27.047 12.133 1 98.44 74 VAL B C 1
ATOM 3038 O O . VAL B 1 74 ? -19.266 27.156 11.531 1 98.44 74 VAL B O 1
ATOM 3041 N N . ARG B 1 75 ? -17.547 28.062 12.578 1 98.31 75 ARG B N 1
ATOM 3042 C CA . ARG B 1 75 ? -17.984 29.453 12.406 1 98.31 75 ARG B CA 1
ATOM 3043 C C . ARG B 1 75 ? -17.234 30.125 11.273 1 98.31 75 ARG B C 1
ATOM 3045 O O . ARG B 1 75 ? -16.031 30.359 11.383 1 98.31 75 ARG B O 1
ATOM 3052 N N . PRO B 1 76 ? -17.953 30.5 10.211 1 98.62 76 PRO B N 1
ATOM 3053 C CA . PRO B 1 76 ? -17.266 31.172 9.109 1 98.62 76 PRO B CA 1
ATOM 3054 C C . PRO B 1 76 ? -17.094 32.688 9.367 1 98.62 76 PRO B C 1
AT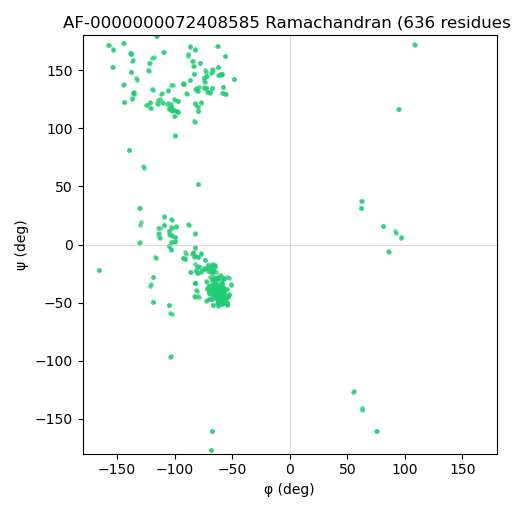OM 3056 O O . PRO B 1 76 ? -17.906 33.281 10.047 1 98.62 76 PRO B O 1
ATOM 3059 N N . THR B 1 77 ? -16.016 33.25 8.891 1 98.81 77 THR B N 1
ATOM 3060 C CA . THR B 1 77 ? -15.805 34.688 8.969 1 98.81 77 THR B CA 1
ATOM 3061 C C . THR B 1 77 ? -14.883 35.156 7.848 1 98.81 77 THR B C 1
ATOM 3063 O O . THR B 1 77 ? -14.07 34.406 7.336 1 98.81 77 THR B O 1
ATOM 3066 N N . THR B 1 78 ? -15 36.375 7.438 1 98.69 78 THR B N 1
ATOM 3067 C CA . THR B 1 78 ? -14.102 37 6.473 1 98.69 78 THR B CA 1
ATOM 3068 C C . THR B 1 78 ? -13.133 37.969 7.172 1 98.69 78 THR B C 1
ATOM 3070 O O . THR B 1 78 ? -12.344 38.656 6.516 1 98.69 78 THR B O 1
ATOM 3073 N N . SER B 1 79 ? -13.141 37.938 8.461 1 98.75 79 SER B N 1
ATOM 3074 C CA . SER B 1 79 ? -12.242 38.75 9.273 1 98.75 79 SER B CA 1
ATOM 3075 C C . SER B 1 79 ? -11.125 37.938 9.875 1 98.75 79 SER B C 1
ATOM 3077 O O . SER B 1 79 ? -11.367 37.094 10.734 1 98.75 79 SER B O 1
ATOM 3079 N N . MET B 1 80 ? -9.945 38.281 9.469 1 98.69 80 MET B N 1
ATOM 3080 C CA . MET B 1 80 ? -8.789 37.562 10.023 1 98.69 80 MET B CA 1
ATOM 3081 C C . MET B 1 80 ? -8.703 37.781 11.531 1 98.69 80 MET B C 1
ATOM 3083 O O . MET B 1 80 ? -8.445 36.812 12.273 1 98.69 80 MET B O 1
ATOM 3087 N N . GLU B 1 81 ? -8.93 38.938 11.953 1 98.75 81 GLU B N 1
ATOM 3088 C CA . GLU B 1 81 ? -8.898 39.281 13.383 1 98.75 81 GLU B CA 1
ATOM 3089 C C . GLU B 1 81 ? -9.859 38.375 14.164 1 98.75 81 GLU B C 1
ATOM 3091 O O . GLU B 1 81 ? -9.477 37.781 15.164 1 98.75 81 GLU B O 1
ATOM 3096 N N . GLU B 1 82 ? -11.047 38.281 13.641 1 98.56 82 GLU B N 1
ATOM 3097 C CA . GLU B 1 82 ? -12.055 37.438 14.297 1 98.56 82 GLU B CA 1
ATOM 3098 C C . GLU B 1 82 ? -11.633 36 14.32 1 98.56 82 GLU B C 1
ATOM 3100 O O . GLU B 1 82 ? -11.914 35.281 15.289 1 98.56 82 GLU B O 1
ATOM 3105 N N . ALA B 1 83 ? -11 35.562 13.289 1 98.75 83 ALA B N 1
ATOM 3106 C CA . ALA B 1 83 ? -10.641 34.156 13.141 1 98.75 83 ALA B CA 1
ATOM 3107 C C . ALA B 1 83 ? -9.562 33.75 14.148 1 98.75 83 ALA B C 1
ATOM 3109 O O . ALA B 1 83 ? -9.625 32.688 14.727 1 98.75 83 ALA B O 1
ATOM 3110 N N . VAL B 1 84 ? -8.594 34.688 14.414 1 98.69 84 VAL B N 1
ATOM 3111 C CA . VAL B 1 84 ? -7.383 34.156 15.031 1 98.69 84 VAL B CA 1
ATOM 3112 C C . VAL B 1 84 ? -7.211 34.781 16.422 1 98.69 84 VAL B C 1
ATOM 3114 O O . VAL B 1 84 ? -6.387 34.281 17.203 1 98.69 84 VAL B O 1
ATOM 3117 N N . GLN B 1 85 ? -7.93 35.781 16.797 1 97.81 85 GLN B N 1
ATOM 3118 C CA . GLN B 1 85 ? -7.676 36.531 18.016 1 97.81 85 GLN B CA 1
ATOM 3119 C C . GLN B 1 85 ? -7.746 35.656 19.25 1 97.81 85 GLN B C 1
ATOM 3121 O O . GLN B 1 85 ? -7.008 35.844 20.219 1 97.81 85 GLN B O 1
ATOM 3126 N N . ASP B 1 86 ? -8.602 34.594 19.219 1 96.88 86 ASP B N 1
ATOM 3127 C CA . ASP B 1 86 ? -8.766 33.719 20.375 1 96.88 86 ASP B CA 1
ATOM 3128 C C . ASP B 1 86 ? -8.258 32.312 20.094 1 96.88 86 ASP B C 1
ATOM 3130 O O . ASP B 1 86 ? -8.461 31.406 20.906 1 96.88 86 ASP B O 1
ATOM 3134 N N . ALA B 1 87 ? -7.668 32.125 19 1 98.5 87 ALA B N 1
ATOM 3135 C CA . ALA B 1 87 ? -7.23 30.781 18.594 1 98.5 87 ALA B CA 1
ATOM 3136 C C . ALA B 1 87 ? -5.914 30.406 19.281 1 98.5 87 ALA B C 1
ATOM 3138 O O . ALA B 1 87 ? -4.992 31.234 19.344 1 98.5 87 ALA B O 1
ATOM 3139 N N . GLN B 1 88 ? -5.84 29.234 19.844 1 98.62 88 GLN B N 1
ATOM 3140 C CA . GLN B 1 88 ? -4.582 28.703 20.359 1 98.62 88 GLN B CA 1
ATOM 3141 C C . GLN B 1 88 ? -3.793 27.984 19.266 1 98.62 88 GLN B C 1
ATOM 3143 O O . GLN B 1 88 ? -2.584 27.781 19.391 1 98.62 88 GLN B O 1
ATOM 3148 N N . PHE B 1 89 ? -4.488 27.547 18.281 1 98.75 89 PHE B N 1
ATOM 3149 C CA . PHE B 1 89 ? -3.904 26.812 17.156 1 98.75 89 PHE B CA 1
ATOM 3150 C C . PHE B 1 89 ? -4.457 27.328 15.828 1 98.75 89 PHE B C 1
ATOM 3152 O O . PHE B 1 89 ? -5.672 27.484 15.672 1 98.75 89 PHE B O 1
ATOM 3159 N N . ILE B 1 90 ? -3.57 27.625 14.906 1 98.88 90 ILE B N 1
ATOM 3160 C CA . ILE B 1 90 ? -3.957 28.172 13.609 1 98.88 90 ILE B CA 1
ATOM 3161 C C . ILE B 1 90 ? -3.465 27.234 12.5 1 98.88 90 ILE B C 1
ATOM 3163 O O . ILE B 1 90 ? -2.26 27.016 12.352 1 98.88 90 ILE B O 1
ATOM 3167 N N . GLN B 1 91 ? -4.371 26.688 11.758 1 98.94 91 GLN B N 1
ATOM 3168 C CA . GLN B 1 91 ? -4.082 25.859 10.586 1 98.94 91 GLN B CA 1
ATOM 3169 C C . GLN B 1 91 ? -4.246 26.656 9.297 1 98.94 91 GLN B C 1
ATOM 3171 O O . GLN B 1 91 ? -5.363 27 8.914 1 98.94 91 GLN B O 1
ATOM 3176 N N . GLU B 1 92 ? -3.189 26.938 8.633 1 98.88 92 GLU B N 1
ATOM 3177 C CA . GLU B 1 92 ? -3.223 27.719 7.406 1 98.88 92 GLU B CA 1
ATOM 3178 C C . GLU B 1 92 ? -3.225 26.828 6.176 1 98.88 92 GLU B C 1
ATOM 3180 O O . GLU B 1 92 ? -2.365 25.953 6.035 1 98.88 92 GLU B O 1
ATOM 3185 N N . SER B 1 93 ? -4.207 26.953 5.316 1 98.5 93 SER B N 1
ATOM 3186 C CA . SER B 1 93 ? -4.359 26.156 4.105 1 98.5 93 SER B CA 1
ATOM 3187 C C . SER B 1 93 ? -4.605 27.047 2.885 1 98.5 93 SER B C 1
ATOM 3189 O O . SER B 1 93 ? -5.32 26.656 1.962 1 98.5 93 SER B O 1
ATOM 3191 N N . GLY B 1 94 ? -4.066 28.234 2.857 1 97.31 94 GLY B N 1
ATOM 3192 C CA . GLY B 1 94 ? -4.207 29.141 1.727 1 97.31 94 GLY B CA 1
ATOM 3193 C C . GLY B 1 94 ? -3.469 28.656 0.489 1 97.31 94 GLY B C 1
ATOM 3194 O O . GLY B 1 94 ? -2.857 27.594 0.499 1 97.31 94 GLY B O 1
ATOM 3195 N N . PRO B 1 95 ? -3.506 29.469 -0.569 1 95.75 95 PRO B N 1
ATOM 3196 C CA . PRO B 1 95 ? -2.873 29.094 -1.836 1 95.75 95 PRO B CA 1
ATOM 3197 C C . PRO B 1 95 ? -1.376 28.828 -1.69 1 95.75 95 PRO B C 1
ATOM 3199 O O . PRO B 1 95 ? -0.7 29.484 -0.903 1 95.75 95 PRO B O 1
ATOM 3202 N N . GLU B 1 96 ? -0.884 27.906 -2.479 1 93.88 96 GLU B N 1
ATOM 3203 C CA . GLU B 1 96 ? 0.507 27.469 -2.42 1 93.88 96 GLU B CA 1
ATOM 3204 C C . GLU B 1 96 ? 1.429 28.453 -3.131 1 93.88 96 GLU B C 1
ATOM 3206 O O . GLU B 1 96 ? 2.135 28.094 -4.07 1 93.88 96 GLU B O 1
ATOM 3211 N N . ARG B 1 97 ? 1.351 29.719 -2.795 1 94.94 97 ARG B N 1
ATOM 3212 C CA . ARG B 1 97 ? 2.189 30.812 -3.26 1 94.94 97 ARG B CA 1
ATOM 3213 C C . ARG B 1 97 ? 2.895 31.5 -2.092 1 94.94 97 ARG B C 1
ATOM 3215 O O . ARG B 1 97 ? 2.242 32 -1.17 1 94.94 97 ARG B O 1
ATOM 3222 N N . ILE B 1 98 ? 4.164 31.531 -2.15 1 96.31 98 ILE B N 1
ATOM 3223 C CA . ILE B 1 98 ? 4.996 31.953 -1.031 1 96.31 98 ILE B CA 1
ATOM 3224 C C . ILE B 1 98 ? 4.543 33.344 -0.554 1 96.31 98 ILE B C 1
ATOM 3226 O O . ILE B 1 98 ? 4.375 33.562 0.647 1 96.31 98 ILE B O 1
ATOM 3230 N N . GLU B 1 99 ? 4.273 34.25 -1.491 1 97.19 99 GLU B N 1
ATOM 3231 C CA . GLU B 1 99 ? 3.91 35.625 -1.134 1 97.19 99 GLU B CA 1
ATOM 3232 C C . GLU B 1 99 ? 2.57 35.656 -0.405 1 97.19 99 GLU B C 1
ATOM 3234 O O . GLU B 1 99 ? 2.391 36.438 0.528 1 97.19 99 GLU B O 1
ATOM 3239 N N . ILE B 1 100 ? 1.681 34.844 -0.827 1 97.5 100 ILE B N 1
ATOM 3240 C CA . ILE B 1 100 ? 0.367 34.812 -0.195 1 97.5 100 ILE B CA 1
ATOM 3241 C C . ILE B 1 100 ? 0.489 34.219 1.208 1 97.5 100 ILE B C 1
ATOM 3243 O O . ILE B 1 100 ? -0.097 34.75 2.16 1 97.5 100 ILE B O 1
ATOM 3247 N N . LYS B 1 101 ? 1.25 33.188 1.389 1 97.94 101 LYS B N 1
ATOM 3248 C CA . LYS B 1 101 ? 1.412 32.531 2.695 1 97.94 101 LYS B CA 1
ATOM 3249 C C . LYS B 1 101 ? 2.123 33.469 3.672 1 97.94 101 LYS B C 1
ATOM 3251 O O . LYS B 1 101 ? 1.789 33.5 4.859 1 97.94 101 LYS B O 1
ATOM 3256 N N . ARG B 1 102 ? 3.07 34.25 3.16 1 98.25 102 ARG B N 1
ATOM 3257 C CA . ARG B 1 102 ? 3.734 35.25 4 1 98.25 102 ARG B CA 1
ATOM 3258 C C . ARG B 1 102 ? 2.764 36.344 4.43 1 98.25 102 ARG B C 1
ATOM 3260 O O . ARG B 1 102 ? 2.787 36.781 5.578 1 98.25 102 ARG B O 1
ATOM 3267 N N . SER B 1 103 ? 1.997 36.75 3.455 1 98.12 103 SER B N 1
ATOM 3268 C CA . SER B 1 103 ? 0.998 37.75 3.758 1 98.12 103 SER B CA 1
ATOM 3269 C C . SER B 1 103 ? 0.006 37.281 4.805 1 98.12 103 SER B C 1
ATOM 3271 O O . SER B 1 103 ? -0.345 38 5.73 1 98.12 103 SER B O 1
ATOM 3273 N N . ILE B 1 104 ? -0.458 36.031 4.691 1 98.5 104 ILE B N 1
ATOM 3274 C CA . ILE B 1 104 ? -1.374 35.438 5.652 1 98.5 104 ILE B CA 1
ATOM 3275 C C . ILE B 1 104 ? -0.715 35.375 7.031 1 98.5 104 ILE B C 1
ATOM 3277 O O . ILE B 1 104 ? -1.321 35.781 8.031 1 98.5 104 ILE B O 1
ATOM 3281 N N . LEU B 1 105 ? 0.487 34.906 7.082 1 98.56 105 LEU B N 1
ATOM 3282 C CA . LEU B 1 105 ? 1.198 34.781 8.352 1 98.56 105 LEU B CA 1
ATOM 3283 C C . LEU B 1 105 ? 1.35 36.156 9.016 1 98.56 105 LEU B C 1
ATOM 3285 O O . LEU B 1 105 ? 1.192 36.281 10.234 1 98.56 105 LEU B O 1
ATOM 3289 N N . ALA B 1 106 ? 1.637 37.188 8.219 1 98.19 106 ALA B N 1
ATOM 3290 C CA . ALA B 1 106 ? 1.761 38.531 8.75 1 98.19 106 ALA B CA 1
ATOM 3291 C C . ALA B 1 106 ? 0.458 39 9.398 1 98.19 106 ALA B C 1
ATOM 3293 O O . ALA B 1 106 ? 0.473 39.625 10.469 1 98.19 106 ALA B O 1
ATOM 3294 N N . GLN B 1 107 ? -0.612 38.719 8.711 1 98.25 107 GLN B N 1
ATOM 3295 C CA . GLN B 1 107 ? -1.918 39.062 9.266 1 98.25 107 GLN B CA 1
ATOM 3296 C C . GLN B 1 107 ? -2.197 38.281 10.547 1 98.25 107 GLN B C 1
ATOM 3298 O O . GLN B 1 107 ? -2.709 38.844 11.523 1 98.25 107 GLN B O 1
ATOM 3303 N N . VAL B 1 108 ? -1.906 37.031 10.555 1 98.5 108 VAL B N 1
ATOM 3304 C CA . VAL B 1 108 ? -2.086 36.188 11.734 1 98.5 108 VAL B CA 1
ATOM 3305 C C . VAL B 1 108 ? -1.287 36.75 12.898 1 98.5 108 VAL B C 1
ATOM 3307 O O . VAL B 1 108 ? -1.799 36.875 14.016 1 98.5 108 VAL B O 1
ATOM 3310 N N . GLU B 1 109 ? -0.067 37.156 12.672 1 97.88 109 GLU B N 1
ATOM 3311 C CA . GLU B 1 109 ? 0.808 37.656 13.727 1 97.88 109 GLU B CA 1
ATOM 3312 C C . GLU B 1 109 ? 0.302 38.969 14.273 1 97.88 109 GLU B C 1
ATOM 3314 O O . GLU B 1 109 ? 0.555 39.312 15.43 1 97.88 109 GLU B O 1
ATOM 3319 N N . GLN B 1 110 ? -0.378 39.719 13.398 1 97.81 110 GLN B N 1
ATOM 3320 C CA . GLN B 1 110 ? -0.941 40.969 13.82 1 97.81 110 GLN B CA 1
ATOM 3321 C C . GLN B 1 110 ? -2.037 40.781 14.867 1 97.81 110 GLN B C 1
ATOM 3323 O O . GLN B 1 110 ? -2.195 41.594 15.773 1 97.81 110 GLN B O 1
ATOM 3328 N N . TYR B 1 111 ? -2.773 39.688 14.773 1 98.38 111 TYR B N 1
ATOM 3329 C CA . TYR B 1 111 ? -4.016 39.625 15.531 1 98.38 111 TYR B CA 1
ATOM 3330 C C . TYR B 1 111 ? -3.98 38.469 16.531 1 98.38 111 TYR B C 1
ATOM 3332 O O . TYR B 1 111 ? -4.703 38.5 17.531 1 98.38 111 TYR B O 1
ATOM 3340 N N . ALA B 1 112 ? -3.246 37.406 16.281 1 97.88 112 ALA B N 1
ATOM 3341 C CA . ALA B 1 112 ? -3.248 36.219 17.125 1 97.88 112 ALA B CA 1
ATOM 3342 C C . ALA B 1 112 ? -2.42 36.438 18.375 1 97.88 112 ALA B C 1
ATOM 3344 O O . ALA B 1 112 ? -1.54 37.312 18.406 1 97.88 112 ALA B O 1
ATOM 3345 N N . ALA B 1 113 ? -2.732 35.656 19.406 1 95.5 113 ALA B N 1
ATOM 3346 C CA . ALA B 1 113 ? -1.894 35.656 20.594 1 95.5 113 ALA B CA 1
ATOM 3347 C C . ALA B 1 113 ? -0.468 35.219 20.266 1 95.5 113 ALA B C 1
ATOM 3349 O O . ALA B 1 113 ? -0.256 34.375 19.391 1 95.5 113 ALA B O 1
ATOM 3350 N N . PRO B 1 114 ? 0.484 35.75 20.938 1 92.06 114 PRO B N 1
ATOM 3351 C CA . PRO B 1 114 ? 1.886 35.469 20.625 1 92.06 114 PRO B CA 1
ATOM 3352 C C . PRO B 1 114 ? 2.254 34 20.859 1 92.06 114 PRO B C 1
ATOM 3354 O O . PRO B 1 114 ? 3.264 33.531 20.344 1 92.06 114 PRO B O 1
ATOM 3357 N N . ASP B 1 115 ? 1.445 33.312 21.641 1 93.06 115 ASP B N 1
ATOM 3358 C CA . ASP B 1 115 ? 1.791 31.938 21.938 1 93.06 115 ASP B CA 1
ATOM 3359 C C . ASP B 1 115 ? 0.959 30.969 21.109 1 93.06 115 ASP B C 1
ATOM 3361 O O . ASP B 1 115 ? 1.08 29.75 21.25 1 93.06 115 ASP B O 1
ATOM 3365 N N . ALA B 1 116 ? 0.08 31.484 20.219 1 97.5 116 ALA B N 1
ATOM 3366 C CA . ALA B 1 116 ? -0.695 30.609 19.344 1 97.5 116 ALA B CA 1
ATOM 3367 C C . ALA B 1 116 ? 0.208 29.906 18.328 1 97.5 116 ALA B C 1
ATOM 3369 O O . ALA B 1 116 ? 1.135 30.5 17.781 1 97.5 116 ALA B O 1
ATOM 3370 N N . LEU B 1 117 ? 0.006 28.641 18.156 1 98.31 117 LEU B N 1
ATOM 3371 C CA . LEU B 1 117 ? 0.792 27.859 17.203 1 98.31 117 LEU B CA 1
ATOM 3372 C C . LEU B 1 117 ? 0.28 28.078 15.773 1 98.31 117 LEU B C 1
ATOM 3374 O O . LEU B 1 117 ? -0.931 28.125 15.547 1 98.31 117 LEU B O 1
ATOM 3378 N N . TYR B 1 118 ? 1.202 28.266 14.906 1 98.56 118 TYR B N 1
ATOM 3379 C CA . TYR B 1 118 ? 0.896 28.406 13.484 1 98.56 118 TYR B CA 1
ATOM 3380 C C . TYR B 1 118 ? 1.391 27.203 12.695 1 98.56 118 TYR B C 1
ATOM 3382 O O . TYR B 1 118 ? 2.584 26.906 12.703 1 98.56 118 TYR B O 1
ATOM 3390 N N . ALA B 1 119 ? 0.523 26.516 11.992 1 98.69 119 ALA B N 1
ATOM 3391 C CA . ALA B 1 119 ? 0.857 25.344 11.195 1 98.69 119 ALA B CA 1
ATOM 3392 C C . ALA B 1 119 ? 0.413 25.516 9.75 1 98.69 119 ALA B C 1
ATOM 3394 O O . ALA B 1 119 ? -0.778 25.672 9.469 1 98.69 119 ALA B O 1
ATOM 3395 N N . SER B 1 120 ? 1.343 25.453 8.859 1 98.56 120 SER B N 1
ATOM 3396 C CA . SER B 1 120 ? 1.034 25.578 7.438 1 98.56 120 SER B CA 1
ATOM 3397 C C . SER B 1 120 ? 0.797 24.203 6.801 1 98.56 120 SER B C 1
ATOM 3399 O O . SER B 1 120 ? 1.578 23.281 7.012 1 98.56 120 SER B O 1
ATOM 3401 N N . 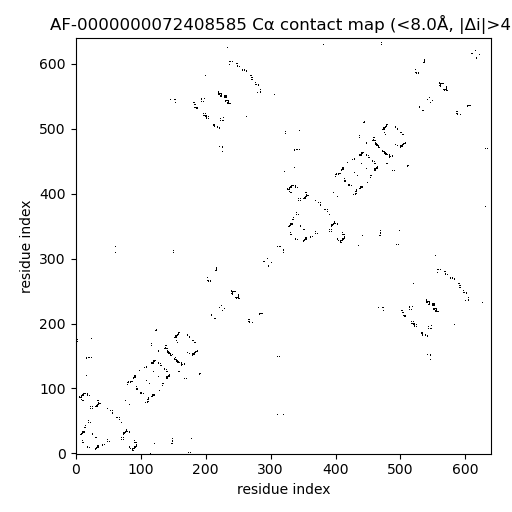SER B 1 121 ? -0.205 24.109 5.961 1 98.12 121 SER B N 1
ATOM 3402 C CA . SER B 1 121 ? -0.525 22.875 5.242 1 98.12 121 SER B CA 1
ATOM 3403 C C . SER B 1 121 ? 0.245 22.781 3.928 1 98.12 121 SER B C 1
ATOM 3405 O O . SER B 1 121 ? -0.119 22.016 3.039 1 98.12 121 SER B O 1
ATOM 3407 N N . THR B 1 122 ? 1.281 23.562 3.805 1 95.06 122 THR B N 1
ATOM 3408 C CA . THR B 1 122 ? 2.051 23.625 2.566 1 95.06 122 THR B CA 1
ATOM 3409 C C . THR B 1 122 ? 2.385 22.219 2.07 1 95.06 122 THR B C 1
ATOM 3411 O O . THR B 1 122 ? 2.676 21.328 2.869 1 95.06 122 THR B O 1
ATOM 3414 N N . SER B 1 123 ? 2.35 22.031 0.73 1 88.88 123 SER B N 1
ATOM 3415 C CA . SER B 1 123 ? 2.59 20.719 0.113 1 88.88 123 SER B CA 1
ATOM 3416 C C . SER B 1 123 ? 3.973 20.656 -0.523 1 88.88 123 SER B C 1
ATOM 3418 O O . SER B 1 123 ? 4.379 19.625 -1.041 1 88.88 123 SER B O 1
ATOM 3420 N N . GLY B 1 124 ? 4.652 21.734 -0.435 1 84.38 124 GLY B N 1
ATOM 3421 C CA . GLY B 1 124 ? 5.93 21.672 -1.124 1 84.38 124 GLY B CA 1
ATOM 3422 C C . GLY B 1 124 ? 6.879 22.797 -0.736 1 84.38 124 GLY B C 1
ATOM 3423 O O . GLY B 1 124 ? 8.094 22.672 -0.928 1 84.38 124 GLY B O 1
ATOM 3424 N N . LEU B 1 125 ? 6.328 23.891 -0.219 1 88.81 125 LEU B N 1
ATOM 3425 C CA . LEU B 1 125 ? 7.172 25 0.208 1 88.81 125 LEU B CA 1
ATOM 3426 C C . LEU B 1 125 ? 7.879 24.672 1.52 1 88.81 125 LEU B C 1
ATOM 3428 O O . LEU B 1 125 ? 7.301 24.031 2.395 1 88.81 125 LEU B O 1
ATOM 3432 N N . LEU B 1 126 ? 9.039 25.125 1.599 1 90.44 126 LEU B N 1
ATOM 3433 C CA . LEU B 1 126 ? 9.758 24.953 2.855 1 90.44 126 LEU B CA 1
ATOM 3434 C C . LEU B 1 126 ? 9.227 25.906 3.918 1 90.44 126 LEU B C 1
ATOM 3436 O O . LEU B 1 126 ? 8.922 27.062 3.623 1 90.44 126 LEU B O 1
ATOM 3440 N N . ILE B 1 127 ? 9.133 25.453 5.098 1 94.12 127 ILE B N 1
ATOM 3441 C CA . ILE B 1 127 ? 8.648 26.297 6.184 1 94.12 127 ILE B CA 1
ATOM 3442 C C . ILE B 1 127 ? 9.609 27.469 6.395 1 94.12 127 ILE B C 1
ATOM 3444 O O . ILE B 1 127 ? 9.188 28.578 6.703 1 94.12 127 ILE B O 1
ATOM 3448 N N . SER B 1 128 ? 10.906 27.203 6.184 1 95.19 128 SER B N 1
ATOM 3449 C CA . SER B 1 128 ? 11.898 28.25 6.324 1 95.19 128 SER B CA 1
ATOM 3450 C C . SER B 1 128 ? 11.609 29.422 5.375 1 95.19 128 SER B C 1
ATOM 3452 O O . SER B 1 128 ? 11.844 30.578 5.715 1 95.19 128 SER B O 1
ATOM 3454 N N . ASP B 1 129 ? 11.109 29.109 4.184 1 94.94 129 ASP B N 1
ATOM 3455 C CA . ASP B 1 129 ? 10.75 30.141 3.217 1 94.94 129 ASP B CA 1
ATOM 3456 C C . ASP B 1 129 ? 9.5 30.891 3.66 1 94.94 129 ASP B C 1
ATOM 3458 O O . ASP B 1 129 ? 9.43 32.125 3.533 1 94.94 129 ASP B O 1
ATOM 3462 N N . ILE B 1 130 ? 8.547 30.219 4.219 1 96.75 130 ILE B N 1
ATOM 3463 C CA . ILE B 1 130 ? 7.27 30.797 4.613 1 96.75 130 ILE B CA 1
ATOM 3464 C C . ILE B 1 130 ? 7.477 31.766 5.785 1 96.75 130 ILE B C 1
ATOM 3466 O O . ILE B 1 130 ? 6.875 32.844 5.828 1 96.75 130 ILE B O 1
ATOM 3470 N N . VAL B 1 131 ? 8.422 31.422 6.66 1 97.06 131 VAL B N 1
ATOM 3471 C CA . VAL B 1 131 ? 8.516 32.156 7.914 1 97.06 131 VAL B CA 1
ATOM 3472 C C . VAL B 1 131 ? 9.68 33.156 7.844 1 97.06 131 VAL B C 1
ATOM 3474 O O . VAL B 1 131 ? 10.07 33.719 8.859 1 97.06 131 VAL B O 1
ATOM 3477 N N . ALA B 1 132 ? 10.266 33.312 6.734 1 96.38 132 ALA B N 1
ATOM 3478 C CA . ALA B 1 132 ? 11.484 34.094 6.559 1 96.38 132 ALA B CA 1
ATOM 3479 C C . ALA B 1 132 ? 11.328 35.5 7.172 1 96.38 132 ALA B C 1
ATOM 3481 O O . ALA B 1 132 ? 12.281 36.031 7.73 1 96.38 132 ALA B O 1
ATOM 3482 N N . GLU B 1 133 ? 10.148 36.094 7.133 1 95.69 133 GLU B N 1
ATOM 3483 C CA . GLU B 1 133 ? 9.922 37.469 7.613 1 95.69 133 GLU B CA 1
ATOM 3484 C C . GLU B 1 133 ? 9 37.469 8.828 1 95.69 133 GLU B C 1
ATOM 3486 O O . GLU B 1 133 ? 8.438 38.5 9.188 1 95.69 133 GLU B O 1
ATOM 3491 N N . ALA B 1 134 ? 8.812 36.375 9.375 1 96.94 134 ALA B N 1
ATOM 3492 C CA . ALA B 1 134 ? 7.871 36.25 10.484 1 96.94 134 ALA B CA 1
ATOM 3493 C C . ALA B 1 134 ? 8.414 36.906 11.742 1 96.94 134 ALA B C 1
ATOM 3495 O O . ALA B 1 134 ? 9.617 36.875 12 1 96.94 134 ALA B O 1
ATOM 3496 N N . LEU B 1 135 ? 7.586 37.5 12.539 1 96.38 135 LEU B N 1
ATOM 3497 C CA . LEU B 1 135 ? 7.93 38.062 13.836 1 96.38 135 LEU B CA 1
ATOM 3498 C C . LEU B 1 135 ? 8.219 36.969 14.859 1 96.38 135 LEU B C 1
ATOM 3500 O O . LEU B 1 135 ? 9.094 37.125 15.711 1 96.38 135 LEU B O 1
ATOM 3504 N N . HIS B 1 136 ? 7.48 35.906 14.797 1 96.56 136 HIS B N 1
ATOM 3505 C CA . HIS B 1 136 ? 7.598 34.812 15.742 1 96.56 136 HIS B CA 1
ATOM 3506 C C . HIS B 1 136 ? 7.777 33.5 15.008 1 96.56 136 HIS B C 1
ATOM 3508 O O . HIS B 1 136 ? 6.938 32.594 15.125 1 96.56 136 HIS B O 1
ATOM 3514 N N . PRO B 1 137 ? 8.875 33.281 14.328 1 97.19 137 PRO B N 1
ATOM 3515 C CA . PRO B 1 137 ? 9.086 32.062 13.562 1 97.19 137 PRO B CA 1
ATOM 3516 C C . PRO B 1 137 ? 9.195 30.812 14.453 1 97.19 137 PRO B C 1
ATOM 3518 O O . PRO B 1 137 ? 9.008 29.688 13.977 1 97.19 137 PRO B O 1
ATOM 3521 N N . GLU B 1 138 ? 9.453 30.984 15.766 1 96.94 138 GLU B N 1
ATOM 3522 C CA . GLU B 1 138 ? 9.688 29.875 16.688 1 96.94 138 GLU B CA 1
ATOM 3523 C C . GLU B 1 138 ? 8.406 29.078 16.906 1 96.94 138 GLU B C 1
ATOM 3525 O O . GLU B 1 138 ? 8.461 27.922 17.344 1 96.94 138 GLU B O 1
ATOM 3530 N N . ARG B 1 139 ? 7.227 29.656 16.625 1 97.56 139 ARG B N 1
ATOM 3531 C CA . ARG B 1 139 ? 5.965 28.969 16.859 1 97.56 139 ARG B CA 1
ATOM 3532 C C . ARG B 1 139 ? 5.348 28.469 15.562 1 97.56 139 ARG B C 1
ATOM 3534 O O . ARG B 1 139 ? 4.168 28.125 15.523 1 97.56 139 ARG B O 1
ATOM 3541 N N . CYS B 1 140 ? 6.141 28.516 14.469 1 97.94 140 CYS B N 1
ATOM 3542 C CA . CYS B 1 140 ? 5.637 28.172 13.148 1 97.94 140 CYS B CA 1
ATOM 3543 C C . CYS B 1 140 ? 6.164 26.812 12.703 1 97.94 140 CYS B C 1
ATOM 3545 O O . CYS B 1 140 ? 7.355 26.531 12.828 1 97.94 140 CYS B O 1
ATOM 3547 N N . ILE B 1 141 ? 5.258 25.953 12.211 1 97.62 141 ILE B N 1
ATOM 3548 C CA . ILE B 1 141 ? 5.637 24.641 11.711 1 97.62 141 ILE B CA 1
ATOM 3549 C C . ILE B 1 141 ? 4.91 24.359 10.398 1 97.62 141 ILE B C 1
ATOM 3551 O O . ILE B 1 141 ? 3.953 25.062 10.047 1 97.62 141 ILE B O 1
ATOM 3555 N N . GLY B 1 142 ? 5.445 23.469 9.641 1 97.31 142 GLY B N 1
ATOM 3556 C CA . GLY B 1 142 ? 4.676 22.844 8.578 1 97.31 142 GLY B CA 1
ATOM 3557 C C . GLY B 1 142 ? 3.883 21.641 9.055 1 97.31 142 GLY B C 1
ATOM 3558 O O . GLY B 1 142 ? 4.363 20.859 9.875 1 97.31 142 GLY B O 1
ATOM 3559 N N . ALA B 1 143 ? 2.705 21.469 8.57 1 98.25 143 ALA B N 1
ATOM 3560 C CA . ALA B 1 143 ? 1.85 20.312 8.828 1 98.25 143 ALA B CA 1
ATOM 3561 C C . ALA B 1 143 ? 1.115 19.875 7.562 1 98.25 143 ALA B C 1
ATOM 3563 O O . ALA B 1 143 ? -0.068 20.188 7.391 1 98.25 143 ALA B O 1
ATOM 3564 N N . HIS B 1 144 ? 1.808 19.141 6.746 1 97.62 144 HIS B N 1
ATOM 3565 C CA . HIS B 1 144 ? 1.287 18.734 5.449 1 97.62 144 HIS B CA 1
ATOM 3566 C C . HIS B 1 144 ? 0.343 17.547 5.594 1 97.62 144 HIS B C 1
ATOM 3568 O O . HIS B 1 144 ? 0.771 16.438 5.957 1 97.62 144 HIS B O 1
ATOM 3574 N N . PRO B 1 145 ? -0.932 17.75 5.273 1 97.81 145 PRO B N 1
ATOM 3575 C CA . PRO B 1 145 ? -1.871 16.625 5.305 1 97.81 145 PRO B CA 1
ATOM 3576 C C . PRO B 1 145 ? -1.902 15.844 3.992 1 97.81 145 PRO B C 1
ATOM 3578 O O . PRO B 1 145 ? -1.228 16.219 3.031 1 97.81 145 PRO B O 1
ATOM 3581 N N . TYR B 1 146 ? -2.531 14.773 4.004 1 95.44 146 TYR B N 1
ATOM 3582 C CA . TYR B 1 146 ? -2.898 14.055 2.787 1 95.44 146 TYR B CA 1
ATOM 3583 C C . TYR B 1 146 ? -4.406 14.094 2.57 1 95.44 146 TYR B C 1
ATOM 3585 O O . TYR B 1 146 ? -5.18 13.914 3.514 1 95.44 146 TYR B O 1
ATOM 3593 N N . ASN B 1 147 ? -4.832 14.438 1.46 1 92.31 147 ASN B N 1
ATOM 3594 C CA . ASN B 1 147 ? -6.223 14.719 1.128 1 92.31 147 ASN B CA 1
ATOM 3595 C C . ASN B 1 147 ? -7.059 13.445 1.088 1 92.31 147 ASN B C 1
ATOM 3597 O O . ASN B 1 147 ? -6.668 12.461 0.457 1 92.31 147 ASN B O 1
ATOM 3601 N N . PRO B 1 148 ? -8.164 13.469 1.729 1 95 148 PRO B N 1
ATOM 3602 C CA . PRO B 1 148 ? -8.711 14.57 2.525 1 95 148 PRO B CA 1
ATOM 3603 C C . PRO B 1 148 ? -8.328 14.484 4 1 95 148 PRO B C 1
ATOM 3605 O O . PRO B 1 148 ? -8.453 13.414 4.609 1 95 148 PRO B O 1
ATOM 3608 N N . PRO B 1 149 ? -8.016 15.562 4.562 1 96.69 149 PRO B N 1
ATOM 3609 C CA . PRO B 1 149 ? -7.492 15.578 5.93 1 96.69 149 PRO B CA 1
ATOM 3610 C C . PRO B 1 149 ? -8.453 14.938 6.934 1 96.69 149 PRO B C 1
ATOM 3612 O O . PRO B 1 149 ? -8.016 14.367 7.934 1 96.69 149 PRO B O 1
ATOM 3615 N N . HIS B 1 150 ? -9.758 15.008 6.684 1 96.44 150 HIS B N 1
ATOM 3616 C CA . HIS B 1 150 ? -10.695 14.484 7.668 1 96.44 150 HIS B CA 1
ATOM 3617 C C . HIS B 1 150 ? -10.758 12.961 7.621 1 96.44 150 HIS B C 1
ATOM 3619 O O . HIS B 1 150 ? -11.305 12.328 8.523 1 96.44 150 HIS B O 1
ATOM 3625 N N . LEU B 1 151 ? -10.094 12.383 6.605 1 95.25 151 LEU B N 1
ATOM 3626 C CA . LEU B 1 151 ? -10.117 10.93 6.465 1 95.25 151 LEU B CA 1
ATOM 3627 C C . LEU B 1 151 ? -8.711 10.352 6.578 1 95.25 151 LEU B C 1
ATOM 3629 O O . LEU B 1 151 ? -8.484 9.406 7.336 1 95.25 151 LEU B O 1
ATOM 3633 N N . ILE B 1 152 ? -7.758 10.914 5.832 1 96.81 152 ILE B N 1
ATOM 3634 C CA . ILE B 1 152 ? -6.406 10.359 5.793 1 96.81 152 ILE B CA 1
ATOM 3635 C C . ILE B 1 152 ? -5.656 10.742 7.066 1 96.81 152 ILE B C 1
ATOM 3637 O O . ILE B 1 152 ? -5.434 11.93 7.332 1 96.81 152 ILE B O 1
ATOM 3641 N N . PRO B 1 153 ? -5.188 9.867 7.805 1 97.69 153 PRO B N 1
ATOM 3642 C CA . PRO B 1 153 ? -4.648 10.141 9.141 1 97.69 153 PRO B CA 1
ATOM 3643 C C . PRO B 1 153 ? -3.283 10.82 9.094 1 97.69 153 PRO B C 1
ATOM 3645 O O . PRO B 1 153 ? -2.904 11.516 10.047 1 97.69 153 PRO B O 1
ATOM 3648 N N . LEU B 1 154 ? -2.553 10.75 8.086 1 98.56 154 LEU B N 1
ATOM 3649 C CA . LEU B 1 154 ? -1.152 11.156 8.047 1 98.56 154 LEU B CA 1
ATOM 3650 C C . LEU B 1 154 ? -1.029 12.672 8.039 1 98.56 154 LEU B C 1
ATOM 3652 O O . LEU B 1 154 ? -1.764 13.359 7.324 1 98.56 154 LEU B O 1
ATOM 3656 N N . VAL B 1 155 ? -0.146 13.188 8.828 1 98.62 155 VAL B N 1
ATOM 3657 C CA . VAL B 1 155 ? 0.292 14.57 8.742 1 98.62 155 VAL B CA 1
ATOM 3658 C C . VAL B 1 155 ? 1.811 14.648 8.891 1 98.62 155 VAL B C 1
ATOM 3660 O O . VAL B 1 155 ? 2.375 14.094 9.844 1 98.62 155 VAL B O 1
ATOM 3663 N N . GLU B 1 156 ? 2.467 15.219 8.008 1 98.44 156 GLU B N 1
ATOM 3664 C CA . GLU B 1 156 ? 3.918 15.367 8.039 1 98.44 156 GLU B CA 1
ATOM 3665 C C . GLU B 1 156 ? 4.32 16.734 8.594 1 98.44 156 GLU B C 1
ATOM 3667 O O . GLU B 1 156 ? 4.059 17.766 7.969 1 98.44 156 GLU B O 1
ATOM 3672 N N . LEU B 1 157 ? 4.945 16.734 9.719 1 98.25 157 LEU B N 1
ATOM 3673 C CA . LEU B 1 157 ? 5.387 17.953 10.375 1 98.25 157 LEU B CA 1
ATOM 3674 C C . LEU B 1 157 ? 6.793 18.344 9.93 1 98.25 157 LEU B C 1
ATOM 3676 O O . LEU B 1 157 ? 7.68 17.484 9.859 1 98.25 157 LEU B O 1
ATOM 3680 N N . THR B 1 158 ? 6.926 19.531 9.547 1 96.94 158 THR B N 1
ATOM 3681 C CA . THR B 1 158 ? 8.234 20.078 9.195 1 96.94 158 THR B CA 1
ATOM 3682 C C . THR B 1 158 ? 8.562 21.281 10.062 1 96.94 158 THR B C 1
ATOM 3684 O O . THR B 1 158 ? 7.668 21.922 10.617 1 96.94 158 THR B O 1
ATOM 3687 N N . ARG B 1 159 ? 9.805 21.547 10.195 1 94.56 159 ARG B N 1
ATOM 3688 C CA . ARG B 1 159 ? 10.305 22.672 11 1 94.56 159 ARG B CA 1
ATOM 3689 C C . ARG B 1 159 ? 11.445 23.391 10.281 1 94.56 159 ARG B C 1
ATOM 3691 O O . ARG B 1 159 ? 11.969 22.891 9.289 1 94.56 159 ARG B O 1
ATOM 3698 N N . CYS B 1 160 ? 11.75 24.5 10.68 1 92.25 160 CYS B N 1
ATOM 3699 C CA . CYS B 1 160 ? 12.984 25.172 10.305 1 92.25 160 CYS B CA 1
ATOM 3700 C C . CYS B 1 160 ? 13.883 25.391 11.516 1 92.25 160 CYS B C 1
ATOM 3702 O O . CYS B 1 160 ? 13.539 24.969 12.625 1 92.25 160 CYS B O 1
ATOM 3704 N N . ASP B 1 161 ? 14.992 25.953 11.336 1 92.56 161 ASP B N 1
ATOM 3705 C CA . ASP B 1 161 ? 16 26.094 12.383 1 92.56 161 ASP B CA 1
ATOM 3706 C C . ASP B 1 161 ? 15.492 26.984 13.516 1 92.56 161 ASP B C 1
ATOM 3708 O O . ASP B 1 161 ? 15.938 26.859 14.656 1 92.56 161 ASP B O 1
ATOM 3712 N N . LYS B 1 162 ? 14.531 27.859 13.25 1 94.81 162 LYS B N 1
ATOM 3713 C CA . LYS B 1 162 ? 14.047 28.828 14.227 1 94.81 162 LYS B CA 1
ATOM 3714 C C . LYS B 1 162 ? 12.875 28.266 15.031 1 94.81 162 LYS B C 1
ATOM 3716 O O . LYS B 1 162 ? 12.477 28.859 16.031 1 94.81 162 LYS B O 1
ATOM 3721 N N . THR B 1 163 ? 12.344 27.156 14.57 1 96.06 163 THR B N 1
ATOM 3722 C CA . THR B 1 163 ? 11.195 26.578 15.242 1 96.06 163 THR B CA 1
ATOM 3723 C C . THR B 1 163 ? 11.586 26.031 16.609 1 96.06 163 THR B C 1
ATOM 3725 O O . THR B 1 163 ? 12.578 25.312 16.75 1 96.06 163 THR B O 1
ATOM 3728 N N . ASP B 1 164 ? 10.852 26.375 17.594 1 96.62 164 ASP B N 1
ATOM 3729 C CA . ASP B 1 164 ? 11.094 25.922 18.969 1 96.62 164 ASP B CA 1
ATOM 3730 C C . ASP B 1 164 ? 10.727 24.453 19.125 1 96.62 164 ASP B C 1
ATOM 3732 O O . ASP B 1 164 ? 9.664 24.016 18.656 1 96.62 164 ASP B O 1
ATOM 3736 N N . ASP B 1 165 ? 11.594 23.719 19.766 1 96.56 165 ASP B N 1
ATOM 3737 C CA . ASP B 1 165 ? 11.375 22.297 19.984 1 96.56 165 ASP B CA 1
ATOM 3738 C C . ASP B 1 165 ? 10.078 22.047 20.75 1 96.56 165 ASP B C 1
ATOM 3740 O O . ASP B 1 165 ? 9.375 21.062 20.484 1 96.56 165 ASP B O 1
ATOM 3744 N N . ASP B 1 166 ? 9.781 22.859 21.656 1 97.19 166 ASP B N 1
ATOM 3745 C CA . ASP B 1 166 ? 8.562 22.688 22.422 1 97.19 166 ASP B CA 1
ATOM 3746 C C . ASP B 1 166 ? 7.324 22.875 21.547 1 97.19 166 ASP B C 1
ATOM 3748 O O . ASP B 1 166 ? 6.301 22.219 21.766 1 97.19 166 ASP B O 1
ATOM 3752 N N . CYS B 1 167 ? 7.418 23.781 20.609 1 97 167 CYS B N 1
ATOM 3753 C CA . CYS B 1 167 ? 6.309 24 19.688 1 97 167 CYS B CA 1
ATOM 3754 C C . CYS B 1 167 ? 6.109 22.797 18.766 1 97 167 CYS B C 1
ATOM 3756 O O . CYS B 1 167 ? 4.973 22.422 18.484 1 97 167 CYS B O 1
ATOM 3758 N N . VAL B 1 168 ? 7.23 22.219 18.375 1 97.38 168 VAL B N 1
ATOM 3759 C CA . VAL B 1 168 ? 7.16 21.016 17.531 1 97.38 168 VAL B CA 1
ATOM 3760 C C . VAL B 1 168 ? 6.488 19.891 18.312 1 97.38 168 VAL B C 1
ATOM 3762 O O . VAL B 1 168 ? 5.594 19.219 17.797 1 97.38 168 VAL B O 1
ATOM 3765 N N . GLN B 1 169 ? 6.926 19.734 19.531 1 97.81 169 GLN B N 1
ATOM 3766 C CA . GLN B 1 169 ? 6.363 18.672 20.359 1 97.81 169 GLN B CA 1
ATOM 3767 C C . GLN B 1 169 ? 4.879 18.906 20.609 1 97.81 169 GLN B C 1
ATOM 3769 O O . GLN B 1 169 ? 4.078 17.969 20.562 1 97.81 169 GLN B O 1
ATOM 3774 N N . LEU B 1 170 ? 4.57 20.141 20.906 1 98.19 170 LEU B N 1
ATOM 3775 C CA . LEU B 1 170 ? 3.168 20.469 21.141 1 98.19 170 LEU B CA 1
ATOM 3776 C C . LEU B 1 170 ? 2.324 20.172 19.906 1 98.19 170 LEU B C 1
ATOM 3778 O O . LEU B 1 170 ? 1.236 19.594 20.016 1 98.19 170 LEU B O 1
ATOM 3782 N N . ALA B 1 171 ? 2.801 20.547 18.75 1 98.38 171 ALA B N 1
ATOM 3783 C CA . ALA B 1 171 ? 2.088 20.266 17.5 1 98.38 171 ALA B CA 1
ATOM 3784 C C . ALA B 1 171 ? 1.924 18.766 17.297 1 98.38 171 ALA B C 1
ATOM 3786 O O . ALA B 1 171 ? 0.837 18.281 16.953 1 98.38 171 ALA B O 1
ATOM 3787 N N . TYR B 1 172 ? 3 18.062 17.484 1 98.25 172 TYR B N 1
ATOM 3788 C CA . TYR B 1 172 ? 2.986 16.609 17.359 1 98.25 172 TYR B CA 1
ATOM 3789 C C . TYR B 1 172 ? 1.909 16 18.25 1 98.25 172 TYR B C 1
ATOM 3791 O O . TYR B 1 172 ? 1.073 15.219 17.781 1 98.25 172 TYR B O 1
ATOM 3799 N N . ASP B 1 173 ? 1.916 16.375 19.516 1 98.31 173 ASP B N 1
ATOM 3800 C CA . ASP B 1 173 ? 0.963 15.836 20.484 1 98.31 173 ASP B CA 1
ATOM 3801 C C . ASP B 1 173 ? -0.465 16.2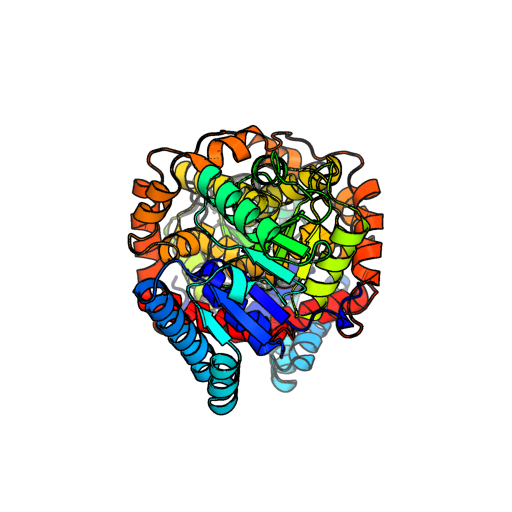5 20.125 1 98.31 173 ASP B C 1
ATOM 3803 O O . ASP B 1 173 ? -1.402 15.469 20.297 1 98.31 173 ASP B O 1
ATOM 3807 N N . PHE B 1 174 ? -0.583 17.422 19.703 1 98.69 174 PHE B N 1
ATOM 3808 C CA . PHE B 1 174 ? -1.901 17.938 19.344 1 98.69 174 PHE B CA 1
ATOM 3809 C C . PHE B 1 174 ? -2.492 17.141 18.188 1 98.69 174 PHE B C 1
ATOM 3811 O O . PHE B 1 174 ? -3.623 16.656 18.281 1 98.69 174 PHE B O 1
ATOM 3818 N N . TYR B 1 175 ? -1.734 16.969 17.062 1 98.56 175 TYR B N 1
ATOM 3819 C CA . TYR B 1 175 ? -2.234 16.219 15.922 1 98.56 175 TYR B CA 1
ATOM 3820 C C . TYR B 1 175 ? -2.543 14.781 16.312 1 98.56 175 TYR B C 1
ATOM 3822 O O . TYR B 1 175 ? -3.549 14.219 15.875 1 98.56 175 TYR B O 1
ATOM 3830 N N . GLN B 1 176 ? -1.691 14.188 17.156 1 97.25 176 GLN B N 1
ATOM 3831 C CA . GLN B 1 176 ? -1.988 12.852 17.656 1 97.25 176 GLN B CA 1
ATOM 3832 C C . GLN B 1 176 ? -3.322 12.828 18.406 1 97.25 176 GLN B C 1
ATOM 3834 O O . GLN B 1 176 ? -4.129 11.914 18.219 1 97.25 176 GLN B O 1
ATOM 3839 N N . SER B 1 177 ? -3.572 13.852 19.188 1 97.31 177 SER B N 1
ATOM 3840 C CA . SER B 1 177 ? -4.75 13.891 20.062 1 97.31 177 SER B CA 1
ATOM 3841 C C . SER B 1 177 ? -6.031 13.977 19.234 1 97.31 177 SER B C 1
ATOM 3843 O O . SER B 1 177 ? -7.102 13.594 19.719 1 97.31 177 SER B O 1
ATOM 3845 N N . ILE B 1 178 ? -5.922 14.438 18.031 1 96.81 178 ILE B N 1
ATOM 3846 C CA . ILE B 1 178 ? -7.133 14.57 17.219 1 96.81 178 ILE B CA 1
ATOM 3847 C C . ILE B 1 178 ? -7.215 13.422 16.219 1 96.81 178 ILE B C 1
ATOM 3849 O O . ILE B 1 178 ? -7.91 13.523 15.203 1 96.81 178 ILE B O 1
ATOM 3853 N N . GLY B 1 179 ? -6.43 12.398 16.406 1 95.75 179 GLY B N 1
ATOM 3854 C CA . GLY B 1 179 ? -6.598 11.156 15.672 1 95.75 179 GLY B CA 1
ATOM 3855 C C . GLY B 1 179 ? -5.684 11.047 14.461 1 95.75 179 GLY B C 1
ATOM 3856 O O . GLY B 1 179 ? -5.812 10.125 13.664 1 95.75 179 GLY B O 1
ATOM 3857 N N . LYS B 1 180 ? -4.781 12.008 14.297 1 97.94 180 LYS B N 1
ATOM 3858 C CA . LYS B 1 180 ? -3.828 11.953 13.188 1 97.94 180 LYS B CA 1
ATOM 3859 C C . LYS B 1 180 ? -2.619 11.094 13.547 1 97.94 180 LYS B C 1
ATOM 3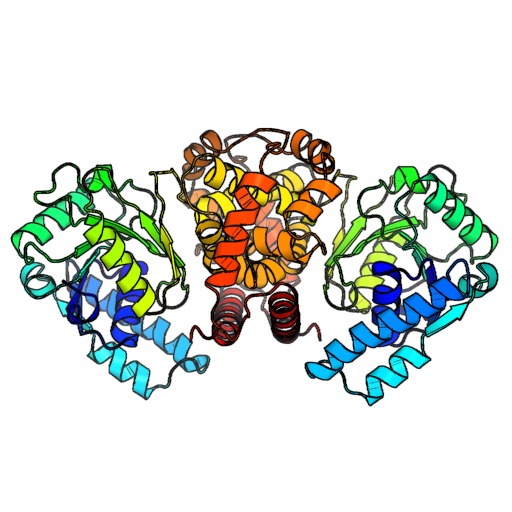861 O O . LYS B 1 180 ? -2.404 10.766 14.719 1 97.94 180 LYS B O 1
ATOM 3866 N N . GLU B 1 181 ? -1.978 10.625 12.57 1 98.06 181 GLU B N 1
ATOM 3867 C CA . GLU B 1 181 ? -0.645 10.031 12.664 1 98.06 181 GLU B CA 1
ATOM 3868 C C . GLU B 1 181 ? 0.428 11.031 12.227 1 98.06 181 GLU B C 1
ATOM 3870 O O . GLU B 1 181 ? 0.744 11.125 11.039 1 98.06 181 GLU B O 1
ATOM 3875 N N . ALA B 1 182 ? 0.947 11.719 13.227 1 98.44 182 ALA B N 1
ATOM 3876 C CA . ALA B 1 182 ? 1.957 12.727 12.938 1 98.44 182 ALA B CA 1
ATOM 3877 C C . ALA B 1 182 ? 3.336 12.102 12.766 1 98.44 182 ALA B C 1
ATOM 3879 O O . ALA B 1 182 ? 3.709 11.195 13.516 1 98.44 182 ALA B O 1
ATOM 3880 N N . VAL B 1 183 ? 4.035 12.477 11.773 1 98.5 183 VAL B N 1
ATOM 3881 C CA . VAL B 1 183 ? 5.438 12.117 11.586 1 98.5 183 VAL B CA 1
ATOM 3882 C C . VAL B 1 183 ? 6.285 13.375 11.469 1 98.5 183 VAL B C 1
ATOM 3884 O O . VAL B 1 183 ? 5.805 14.414 11.016 1 98.5 183 VAL B O 1
ATOM 3887 N N . LEU B 1 184 ? 7.508 13.305 11.906 1 97.75 184 LEU B N 1
ATOM 3888 C CA . LEU B 1 184 ? 8.359 14.492 11.984 1 97.75 184 LEU B CA 1
ATOM 3889 C C . LEU B 1 184 ? 9.531 14.383 11.016 1 97.75 184 LEU B C 1
ATOM 3891 O O . LEU B 1 184 ? 10.273 13.406 11.039 1 97.75 184 LEU B O 1
ATOM 3895 N N . LEU B 1 185 ? 9.633 15.32 10.117 1 96.56 185 LEU B N 1
ATOM 3896 C CA . LEU B 1 185 ? 10.867 15.516 9.367 1 96.56 185 LEU B CA 1
ATOM 3897 C C . LEU B 1 185 ? 11.883 16.297 10.195 1 96.56 185 LEU B C 1
ATOM 3899 O O . LEU B 1 185 ? 11.656 17.469 10.531 1 96.56 185 LEU B O 1
ATOM 3903 N N . ARG B 1 186 ? 12.953 15.742 10.461 1 93.62 186 ARG B N 1
ATOM 3904 C CA . ARG B 1 186 ? 13.984 16.344 11.297 1 93.62 186 ARG B CA 1
ATOM 3905 C C . ARG B 1 186 ? 14.844 17.328 10.5 1 93.62 186 ARG B C 1
ATOM 3907 O O . ARG B 1 186 ? 15.531 18.172 11.07 1 93.62 186 ARG B O 1
ATOM 3914 N N . LYS B 1 187 ? 14.836 17.109 9.188 1 89.5 187 LYS B N 1
ATOM 3915 C CA . LYS B 1 187 ? 15.461 18 8.219 1 89.5 187 LYS B CA 1
ATOM 3916 C C . LYS B 1 187 ? 14.523 18.281 7.051 1 89.5 187 LYS B C 1
ATOM 3918 O O . LYS B 1 187 ? 13.742 17.422 6.648 1 89.5 187 LYS B O 1
ATOM 3923 N N . GLU B 1 188 ? 14.625 19.594 6.629 1 87.56 188 GLU B N 1
ATOM 3924 C CA . GLU B 1 188 ? 13.852 19.891 5.43 1 87.56 188 GLU B CA 1
ATOM 3925 C C . GLU B 1 188 ? 14.266 18.984 4.27 1 87.56 188 GLU B C 1
ATOM 3927 O O . GLU B 1 188 ? 15.453 18.703 4.094 1 87.56 188 GLU B O 1
ATOM 3932 N N . CYS B 1 189 ? 13.406 18.453 3.555 1 90.75 189 CYS B N 1
ATOM 3933 C CA . CYS B 1 189 ? 13.602 17.547 2.428 1 90.75 189 CYS B CA 1
ATOM 3934 C C . CYS B 1 189 ? 12.562 17.812 1.339 1 90.75 189 CYS B C 1
ATOM 3936 O O . CYS B 1 189 ? 11.359 17.781 1.602 1 90.75 189 CYS B O 1
ATOM 3938 N N . PRO B 1 190 ? 13.031 18.109 0.108 1 89.94 190 PRO B N 1
ATOM 3939 C CA . PRO B 1 190 ? 12.062 18.281 -0.973 1 89.94 190 PRO B CA 1
ATOM 3940 C C . PRO B 1 190 ? 11.148 17.062 -1.152 1 89.94 190 PRO B C 1
ATOM 3942 O O . PRO B 1 190 ? 11.633 15.93 -1.242 1 89.94 190 PRO B O 1
ATOM 3945 N N . GLY B 1 191 ? 9.875 17.266 -1.193 1 91.5 191 GLY B N 1
ATOM 3946 C CA . GLY B 1 191 ? 8.914 16.203 -1.396 1 91.5 191 GLY B CA 1
ATOM 3947 C C . GLY B 1 191 ? 8.516 15.5 -0.11 1 91.5 191 GLY B C 1
ATOM 3948 O O . GLY B 1 191 ? 7.676 14.602 -0.119 1 91.5 191 GLY B O 1
ATOM 3949 N N . PHE B 1 192 ? 9.156 15.828 1.005 1 94.94 192 PHE B N 1
ATOM 3950 C CA . PHE B 1 192 ? 8.844 15.281 2.318 1 94.94 192 PHE B CA 1
ATOM 3951 C C . PHE B 1 192 ? 9.07 13.773 2.34 1 94.94 192 PHE B C 1
ATOM 3953 O O . PHE B 1 192 ? 10.109 13.289 1.88 1 94.94 192 PHE B O 1
ATOM 3960 N N . ILE B 1 193 ? 8.203 13.008 3.039 1 97 193 ILE B N 1
ATOM 3961 C CA . ILE B 1 193 ? 8.422 11.57 3.15 1 97 193 ILE B CA 1
ATOM 3962 C C . ILE B 1 193 ? 7.488 10.828 2.201 1 97 193 ILE B C 1
ATOM 3964 O O . ILE B 1 193 ? 7.941 10.195 1.241 1 97 193 ILE B O 1
ATOM 3968 N N . ALA B 1 194 ? 6.184 10.984 2.344 1 97.19 194 ALA B N 1
ATOM 3969 C CA . ALA B 1 194 ? 5.195 10.18 1.637 1 97.19 194 ALA B CA 1
ATOM 3970 C C . ALA B 1 194 ? 5.223 10.461 0.138 1 97.19 194 ALA B C 1
ATOM 3972 O O . ALA B 1 194 ? 5.117 9.547 -0.677 1 97.19 194 ALA B O 1
ATOM 3973 N N . ASN B 1 195 ? 5.363 11.742 -0.224 1 96.06 195 ASN B N 1
ATOM 3974 C CA . ASN B 1 195 ? 5.422 12.086 -1.642 1 96.06 195 ASN B CA 1
ATOM 3975 C C . ASN B 1 195 ? 6.648 11.469 -2.312 1 96.06 195 ASN B C 1
ATOM 3977 O O . ASN B 1 195 ? 6.578 11.023 -3.459 1 96.06 195 ASN B O 1
ATOM 3981 N N . ARG B 1 196 ? 7.711 11.492 -1.593 1 96.38 196 ARG B N 1
ATOM 3982 C CA . ARG B 1 196 ? 8.93 10.906 -2.139 1 96.38 196 ARG B CA 1
ATOM 3983 C C . ARG B 1 196 ? 8.781 9.391 -2.299 1 96.38 196 ARG B C 1
ATOM 3985 O O . ARG B 1 196 ? 9.234 8.82 -3.289 1 96.38 196 ARG B O 1
ATOM 3992 N N . LEU B 1 197 ? 8.18 8.711 -1.293 1 98.12 197 LEU B N 1
ATOM 3993 C CA . LEU B 1 197 ? 7.926 7.285 -1.425 1 98.12 197 LEU B CA 1
ATOM 3994 C C . LEU B 1 197 ? 7.059 6.996 -2.646 1 98.12 197 LEU B C 1
ATOM 3996 O O . LEU B 1 197 ? 7.34 6.07 -3.41 1 98.12 197 LEU B O 1
ATOM 4000 N N . GLN B 1 198 ? 5.996 7.797 -2.846 1 97.81 198 GLN B N 1
ATOM 4001 C CA . GLN B 1 198 ? 5.109 7.629 -3.992 1 97.81 198 GLN B CA 1
ATOM 4002 C C . GLN B 1 198 ? 5.871 7.793 -5.305 1 97.81 198 GLN B C 1
ATOM 4004 O O . GLN B 1 198 ? 5.688 7.012 -6.238 1 97.81 198 GLN B O 1
ATOM 4009 N N . LEU B 1 199 ? 6.695 8.797 -5.336 1 96.94 199 LEU B N 1
ATOM 4010 C CA . LEU B 1 199 ? 7.387 9.07 -6.59 1 96.94 199 LEU B CA 1
ATOM 4011 C C . LEU B 1 199 ? 8.422 7.996 -6.891 1 96.94 199 LEU B C 1
ATOM 4013 O O . LEU B 1 199 ? 8.609 7.613 -8.047 1 96.94 199 LEU B O 1
ATOM 4017 N N . ALA B 1 200 ? 9.156 7.543 -5.879 1 97.44 200 ALA B N 1
ATOM 4018 C CA . ALA B 1 200 ? 10.117 6.453 -6.07 1 97.44 200 ALA B CA 1
ATOM 4019 C C . ALA B 1 200 ? 9.438 5.227 -6.676 1 97.44 200 ALA B C 1
ATOM 4021 O O . ALA B 1 200 ? 9.945 4.645 -7.641 1 97.44 200 ALA B O 1
ATOM 4022 N N . LEU B 1 201 ? 8.336 4.809 -6.102 1 98.31 201 LEU B N 1
ATOM 4023 C CA . LEU B 1 201 ? 7.57 3.672 -6.609 1 98.31 201 LEU B CA 1
ATOM 4024 C C . LEU B 1 201 ? 7.059 3.949 -8.016 1 98.31 201 LEU B C 1
ATOM 4026 O O . LEU B 1 201 ? 7.16 3.094 -8.898 1 98.31 201 LEU B O 1
ATOM 4030 N N . TYR B 1 202 ? 6.504 5.148 -8.25 1 98.06 202 TYR B N 1
ATOM 4031 C CA . TYR B 1 202 ? 5.883 5.477 -9.531 1 98.06 202 TYR B CA 1
ATOM 4032 C C . TYR B 1 202 ? 6.922 5.504 -10.648 1 98.06 202 TYR B C 1
ATOM 4034 O O . TYR B 1 202 ? 6.629 5.125 -11.789 1 98.06 202 TYR B O 1
ATOM 4042 N N . ARG B 1 203 ? 8.109 6.023 -10.328 1 97.81 203 ARG B N 1
ATOM 4043 C CA . ARG B 1 203 ? 9.195 5.969 -11.305 1 97.81 203 ARG B CA 1
ATOM 4044 C C . ARG B 1 203 ? 9.414 4.547 -11.805 1 97.81 203 ARG B C 1
ATOM 4046 O O . ARG B 1 203 ? 9.594 4.324 -13 1 97.81 203 ARG B O 1
ATOM 4053 N N . GLU B 1 204 ? 9.406 3.582 -10.898 1 97.94 204 GLU B N 1
ATOM 4054 C CA . GLU B 1 204 ? 9.578 2.188 -11.297 1 97.94 204 GLU B CA 1
ATOM 4055 C C . GLU B 1 204 ? 8.383 1.692 -12.102 1 97.94 204 GLU B C 1
ATOM 4057 O O . GLU B 1 204 ? 8.555 0.961 -13.086 1 97.94 204 GLU B O 1
ATOM 4062 N N . VAL B 1 205 ? 7.148 2.084 -11.711 1 98.62 205 VAL B N 1
ATOM 4063 C CA . VAL B 1 205 ? 5.945 1.759 -12.469 1 98.62 205 VAL B CA 1
ATOM 4064 C C . VAL B 1 205 ? 6.098 2.229 -13.914 1 98.62 205 VAL B C 1
ATOM 4066 O O . VAL B 1 205 ? 5.891 1.455 -14.852 1 98.62 205 VAL B O 1
ATOM 4069 N N . GLN B 1 206 ? 6.457 3.477 -14.055 1 98.38 206 GLN B N 1
ATOM 4070 C CA . GLN B 1 206 ? 6.602 4.07 -15.375 1 98.38 206 GLN B CA 1
ATOM 4071 C C . GLN B 1 206 ? 7.668 3.346 -16.188 1 98.38 206 GLN B C 1
ATOM 4073 O O . GLN B 1 206 ? 7.465 3.051 -17.375 1 98.38 206 GLN B O 1
ATOM 4078 N N . ASP B 1 207 ? 8.773 3.094 -15.57 1 97.81 207 ASP B N 1
ATOM 4079 C CA . ASP B 1 207 ? 9.883 2.445 -16.266 1 97.81 207 ASP B CA 1
ATOM 4080 C C . ASP B 1 207 ? 9.477 1.07 -16.781 1 97.81 207 ASP B C 1
ATOM 4082 O O . ASP B 1 207 ? 9.742 0.741 -17.953 1 97.81 207 ASP B O 1
ATOM 4086 N N . LEU B 1 208 ? 8.867 0.215 -15.961 1 98.19 208 LEU B N 1
ATOM 4087 C CA . LEU B 1 208 ? 8.453 -1.135 -16.328 1 98.19 208 LEU B CA 1
ATOM 4088 C C . LEU B 1 208 ? 7.496 -1.104 -17.516 1 98.19 208 LEU B C 1
ATOM 4090 O O . LEU B 1 208 ? 7.633 -1.896 -18.453 1 98.19 208 LEU B O 1
ATOM 4094 N N . VAL B 1 209 ? 6.547 -0.166 -17.484 1 98.56 209 VAL B N 1
ATOM 4095 C CA . VAL B 1 209 ? 5.562 -0.06 -18.562 1 98.56 209 VAL B CA 1
ATOM 4096 C C . VAL B 1 209 ? 6.238 0.448 -19.828 1 98.56 209 VAL B C 1
ATOM 4098 O O . VAL B 1 209 ? 6.027 -0.101 -20.922 1 98.56 209 VAL B O 1
ATOM 4101 N N . MET B 1 210 ? 7.047 1.509 -19.719 1 97.56 210 MET B N 1
ATOM 4102 C CA . MET B 1 210 ? 7.695 2.135 -20.859 1 97.56 210 MET B CA 1
ATOM 4103 C C . MET B 1 210 ? 8.648 1.157 -21.547 1 97.56 210 MET B C 1
ATOM 4105 O O . MET B 1 210 ? 8.812 1.199 -22.766 1 97.56 210 MET B O 1
ATOM 4109 N N . ARG B 1 211 ? 9.25 0.184 -20.828 1 96.38 211 ARG B N 1
ATOM 4110 C CA . ARG B 1 211 ? 10.164 -0.819 -21.375 1 96.38 211 ARG B CA 1
ATOM 4111 C C . ARG B 1 211 ? 9.391 -1.996 -21.953 1 96.38 211 ARG B C 1
ATOM 4113 O O . ARG B 1 211 ? 9.992 -2.912 -22.531 1 96.38 211 ARG B O 1
ATOM 4120 N N . GLY B 1 212 ? 8.117 -1.973 -21.75 1 96.69 212 GLY B N 1
ATOM 4121 C CA . GLY B 1 212 ? 7.285 -3.033 -22.297 1 96.69 212 GLY B CA 1
ATOM 4122 C C . GLY B 1 212 ? 7.293 -4.293 -21.453 1 96.69 212 GLY B C 1
ATOM 4123 O O . GLY B 1 212 ? 6.941 -5.371 -21.922 1 96.69 212 GLY B O 1
ATOM 4124 N N . VAL B 1 213 ? 7.734 -4.246 -20.203 1 96.88 213 VAL B N 1
ATOM 4125 C CA . VAL B 1 213 ? 7.785 -5.402 -19.312 1 96.88 213 VAL B CA 1
ATOM 4126 C C . VAL B 1 213 ? 6.367 -5.836 -18.953 1 96.88 213 VAL B C 1
ATOM 4128 O O . VAL B 1 213 ? 6.07 -7.035 -18.906 1 96.88 213 VAL B O 1
ATOM 4131 N N . CYS B 1 214 ? 5.48 -4.945 -18.734 1 98 214 CYS B N 1
ATOM 4132 C CA . CYS B 1 214 ? 4.102 -5.234 -18.359 1 98 214 CYS B CA 1
ATOM 4133 C C . CYS B 1 214 ? 3.172 -4.105 -18.797 1 98 214 CYS B C 1
ATOM 4135 O O . CYS B 1 214 ? 3.633 -3.039 -19.203 1 98 214 CYS B O 1
ATOM 4137 N N . SER B 1 215 ? 1.868 -4.336 -18.75 1 98.38 215 SER B N 1
ATOM 4138 C CA . SER B 1 215 ? 0.877 -3.309 -19.047 1 98.38 215 SER B CA 1
ATOM 4139 C C . SER B 1 215 ? 0.626 -2.41 -17.844 1 98.38 215 SER B C 1
ATOM 4141 O O . SER B 1 215 ? 1.041 -2.73 -16.719 1 98.38 215 SER B O 1
ATOM 4143 N N . VAL B 1 216 ? -0.073 -1.281 -18.062 1 98.75 216 VAL B N 1
ATOM 4144 C CA . VAL B 1 216 ? -0.487 -0.377 -17 1 98.75 216 VAL B CA 1
ATOM 4145 C C . VAL B 1 216 ? -1.373 -1.125 -16 1 98.75 216 VAL B C 1
ATOM 4147 O O . VAL B 1 216 ? -1.168 -1.035 -14.797 1 98.75 216 VAL B O 1
ATOM 4150 N N . GLU B 1 217 ? -2.326 -1.913 -16.5 1 98.56 217 GLU B N 1
ATOM 4151 C CA . GLU B 1 217 ? -3.219 -2.688 -15.648 1 98.56 217 GLU B CA 1
ATOM 4152 C C . GLU B 1 217 ? -2.439 -3.705 -14.812 1 98.56 217 GLU B C 1
ATOM 4154 O O . GLU B 1 217 ? -2.709 -3.879 -13.625 1 98.56 217 GLU B O 1
ATOM 4159 N N . ASP B 1 218 ? -1.449 -4.328 -15.422 1 98.62 218 ASP B N 1
ATOM 4160 C CA . ASP B 1 218 ? -0.688 -5.371 -14.742 1 98.62 218 ASP B CA 1
ATOM 4161 C C . ASP B 1 218 ? 0.118 -4.789 -13.578 1 98.62 218 ASP B C 1
ATOM 4163 O O . ASP B 1 218 ? 0.145 -5.359 -12.492 1 98.62 218 ASP B O 1
ATOM 4167 N N . VAL B 1 219 ? 0.776 -3.686 -13.797 1 98.81 219 VAL B N 1
ATOM 4168 C CA . VAL B 1 219 ? 1.613 -3.125 -12.742 1 98.81 219 VAL B CA 1
ATOM 4169 C C . VAL B 1 219 ? 0.733 -2.58 -11.617 1 98.81 219 VAL B C 1
ATOM 4171 O O . VAL B 1 219 ? 1.102 -2.65 -10.438 1 98.81 219 VAL B O 1
ATOM 4174 N N . ASP B 1 220 ? -0.421 -1.989 -11.969 1 98.81 220 ASP B N 1
ATOM 4175 C CA . ASP B 1 220 ? -1.352 -1.533 -10.938 1 98.81 220 ASP B CA 1
ATOM 4176 C C . ASP B 1 220 ? -1.86 -2.703 -10.102 1 98.81 220 ASP B C 1
ATOM 4178 O O . ASP B 1 220 ? -1.889 -2.627 -8.867 1 98.81 220 ASP B O 1
ATOM 4182 N N . LYS B 1 221 ? -2.184 -3.787 -10.727 1 98.44 221 LYS B N 1
ATOM 4183 C CA . LYS B 1 221 ? -2.639 -4.98 -10.016 1 98.44 221 LYS B CA 1
ATOM 4184 C C . LYS B 1 221 ? -1.536 -5.547 -9.125 1 98.44 221 LYS B C 1
ATOM 4186 O O . LYS B 1 221 ? -1.793 -5.953 -7.992 1 98.44 221 LYS B O 1
ATOM 4191 N N . ALA B 1 222 ? -0.355 -5.605 -9.703 1 98.69 222 ALA B N 1
ATOM 4192 C CA . ALA B 1 222 ? 0.782 -6.121 -8.938 1 98.69 222 ALA B CA 1
ATOM 4193 C C . ALA B 1 222 ? 1.013 -5.301 -7.676 1 98.69 222 ALA B C 1
ATOM 4195 O O . ALA B 1 222 ? 1.347 -5.852 -6.621 1 98.69 222 ALA B O 1
ATOM 4196 N N . LEU B 1 223 ? 0.823 -4.02 -7.801 1 98.81 223 LEU B N 1
ATOM 4197 C CA . LEU B 1 223 ? 0.979 -3.143 -6.645 1 98.81 223 LEU B CA 1
ATOM 4198 C C . LEU B 1 223 ? -0.102 -3.42 -5.605 1 98.81 223 LEU B C 1
ATOM 4200 O O . LEU B 1 223 ? 0.203 -3.672 -4.438 1 98.81 223 LEU B O 1
ATOM 4204 N N . VAL B 1 224 ? -1.367 -3.426 -6 1 98.81 224 VAL B N 1
ATOM 4205 C CA . VAL B 1 224 ? -2.504 -3.523 -5.09 1 98.81 224 VAL B CA 1
ATOM 4206 C C . VAL B 1 224 ? -2.451 -4.852 -4.34 1 98.81 224 VAL B C 1
ATOM 4208 O O . VAL B 1 224 ? -2.473 -4.879 -3.105 1 98.81 224 VAL B O 1
ATOM 4211 N N . TYR B 1 225 ? -2.256 -5.93 -5.105 1 98.38 225 TYR B N 1
ATOM 4212 C CA . TYR B 1 225 ? -2.451 -7.262 -4.543 1 98.38 225 TYR B CA 1
ATOM 4213 C C . TYR B 1 225 ? -1.119 -7.887 -4.145 1 98.38 225 TYR B C 1
ATOM 4215 O O . TYR B 1 225 ? -1.069 -9.047 -3.73 1 98.38 225 TYR B O 1
ATOM 4223 N N . GLY B 1 226 ? -0.03 -7.152 -4.316 1 97.56 226 GLY B N 1
ATOM 4224 C CA . GLY B 1 226 ? 1.271 -7.512 -3.771 1 97.56 226 GLY B CA 1
ATOM 4225 C C . GLY B 1 226 ? 1.642 -6.711 -2.537 1 97.56 226 GLY B C 1
ATOM 4226 O O . GLY B 1 226 ? 1.158 -6.992 -1.439 1 97.56 226 GLY B O 1
ATOM 4227 N N . PRO B 1 227 ? 2.404 -5.66 -2.754 1 98.19 227 PRO B N 1
ATOM 4228 C CA . PRO B 1 227 ? 2.85 -4.938 -1.559 1 98.19 227 PRO B CA 1
ATOM 4229 C C . PRO B 1 227 ? 1.782 -3.996 -1.008 1 98.19 227 PRO B C 1
ATOM 4231 O O . PRO B 1 227 ? 1.8 -3.664 0.18 1 98.19 227 PRO B O 1
ATOM 4234 N N . GLY B 1 228 ? 0.805 -3.49 -1.788 1 98.62 228 GLY B N 1
ATOM 4235 C CA . GLY B 1 228 ? -0.176 -2.502 -1.37 1 98.62 228 GLY B CA 1
ATOM 4236 C C . GLY B 1 228 ? -1.011 -2.953 -0.186 1 98.62 228 GLY B C 1
ATOM 4237 O O . GLY B 1 228 ? -1.09 -2.254 0.826 1 98.62 228 GLY B O 1
ATOM 4238 N N . ILE B 1 229 ? -1.61 -4.133 -0.21 1 98.44 229 ILE B N 1
ATOM 4239 C CA . ILE B 1 229 ? -2.48 -4.633 0.849 1 98.44 229 ILE B CA 1
ATOM 4240 C C . ILE B 1 229 ? -1.661 -4.895 2.109 1 98.44 229 ILE B C 1
ATOM 4242 O O . ILE B 1 229 ? -2.191 -4.848 3.223 1 98.44 229 ILE B O 1
ATOM 4246 N N . ARG B 1 230 ? -0.346 -5.141 1.946 1 98.06 230 ARG B N 1
ATOM 4247 C CA . ARG B 1 230 ? 0.533 -5.324 3.096 1 98.06 230 ARG B CA 1
ATOM 4248 C C . ARG B 1 230 ? 0.95 -3.982 3.688 1 98.06 230 ARG B C 1
ATOM 4250 O O . ARG B 1 230 ? 0.979 -3.818 4.91 1 98.06 230 ARG B O 1
ATOM 4257 N N . TRP B 1 231 ? 1.224 -2.994 2.791 1 98.75 231 TRP B N 1
ATOM 4258 C CA . TRP B 1 231 ? 1.663 -1.671 3.219 1 98.75 231 TRP B CA 1
ATOM 4259 C C . TRP B 1 231 ? 0.521 -0.904 3.877 1 98.75 231 TRP B C 1
ATOM 4261 O O . TRP B 1 231 ? 0.751 0.074 4.594 1 98.75 231 TRP B O 1
ATOM 4271 N N . ALA B 1 232 ? -0.711 -1.353 3.648 1 98.62 232 ALA B N 1
ATOM 4272 C CA . ALA B 1 232 ? -1.852 -0.743 4.328 1 98.62 232 ALA B CA 1
ATOM 4273 C C . ALA B 1 232 ? -1.899 -1.157 5.797 1 98.62 232 ALA B C 1
ATOM 4275 O O . ALA B 1 232 ? -2.646 -0.578 6.586 1 98.62 232 ALA B O 1
ATOM 4276 N N . ILE B 1 233 ? -1.111 -2.184 6.199 1 98.62 233 ILE B N 1
ATOM 4277 C CA . ILE B 1 233 ? -1.139 -2.719 7.559 1 98.62 233 ILE B CA 1
ATOM 4278 C C . ILE B 1 233 ? 0.101 -2.258 8.32 1 98.62 233 ILE B C 1
ATOM 4280 O O . ILE B 1 233 ? -0.008 -1.69 9.406 1 98.62 233 ILE B O 1
ATOM 4284 N N . PHE B 1 234 ? 1.285 -2.49 7.703 1 98.69 234 PHE B N 1
ATOM 4285 C CA . PHE B 1 234 ? 2.561 -2.16 8.328 1 98.69 234 PHE B CA 1
ATOM 4286 C C . PHE B 1 234 ? 3.512 -1.532 7.316 1 98.69 234 PHE B C 1
ATOM 4288 O O . PHE B 1 234 ? 3.432 -1.819 6.121 1 98.69 234 PHE B O 1
ATOM 4295 N N . GLY B 1 235 ? 4.375 -0.625 7.844 1 98.69 235 GLY B N 1
ATOM 4296 C CA . GLY B 1 235 ? 5.441 -0.131 6.988 1 98.69 235 GLY B CA 1
ATOM 4297 C C . GLY B 1 235 ? 6.402 -1.218 6.543 1 98.69 235 GLY B C 1
ATOM 4298 O O . GLY B 1 235 ? 6.332 -2.352 7.023 1 98.69 235 GLY B O 1
ATOM 4299 N N . HIS B 1 236 ? 7.289 -0.934 5.641 1 98.75 236 HIS B N 1
ATOM 4300 C CA . HIS B 1 236 ? 8.094 -1.966 5 1 98.75 236 HIS B CA 1
ATOM 4301 C C . HIS B 1 236 ? 9.141 -2.525 5.961 1 98.75 236 HIS B C 1
ATOM 4303 O O . HIS B 1 236 ? 9.523 -3.695 5.855 1 98.75 236 HIS B O 1
ATOM 4309 N N . ASN B 1 237 ? 9.672 -1.719 6.906 1 98.75 237 ASN B N 1
ATOM 4310 C CA . ASN B 1 237 ? 10.602 -2.242 7.898 1 98.75 237 ASN B CA 1
ATOM 4311 C C . ASN B 1 237 ? 9.953 -3.32 8.766 1 98.75 237 ASN B C 1
ATOM 4313 O O . ASN B 1 237 ? 10.602 -4.305 9.125 1 98.75 237 ASN B O 1
ATOM 4317 N N . MET B 1 238 ? 8.727 -3.102 9.125 1 98.56 238 MET B N 1
ATOM 4318 C CA . MET B 1 238 ? 8 -4.113 9.898 1 98.56 238 MET B CA 1
ATOM 4319 C C . MET B 1 238 ? 7.777 -5.371 9.062 1 98.56 238 MET B C 1
ATOM 4321 O O . MET B 1 238 ? 7.801 -6.484 9.594 1 98.56 238 MET B O 1
ATOM 4325 N N . ILE B 1 239 ? 7.516 -5.215 7.75 1 97.69 239 ILE B N 1
ATOM 4326 C CA . ILE B 1 239 ? 7.387 -6.367 6.867 1 97.69 239 ILE B CA 1
ATOM 4327 C C . ILE B 1 239 ? 8.68 -7.188 6.895 1 97.69 239 ILE B C 1
ATOM 4329 O O . ILE B 1 239 ? 8.641 -8.414 6.996 1 97.69 239 ILE B O 1
ATOM 4333 N N . MET B 1 240 ? 9.812 -6.48 6.824 1 97.5 240 MET B N 1
ATOM 4334 C CA . MET B 1 240 ? 11.102 -7.145 6.93 1 97.5 240 MET B CA 1
ATOM 4335 C C . MET B 1 240 ? 11.258 -7.824 8.281 1 97.5 240 MET B C 1
ATOM 4337 O O . MET B 1 240 ? 11.734 -8.961 8.367 1 97.5 240 MET B O 1
ATOM 4341 N N . GLN B 1 241 ? 10.852 -7.141 9.344 1 98.25 241 GLN B N 1
ATOM 4342 C CA . GLN B 1 241 ? 10.953 -7.629 10.711 1 98.25 241 GLN B CA 1
ATOM 4343 C C . GLN B 1 241 ? 10.211 -8.953 10.883 1 98.25 241 GLN B C 1
ATOM 4345 O O . GLN B 1 241 ? 10.688 -9.852 11.578 1 98.25 241 GLN B O 1
ATOM 4350 N N . MET B 1 242 ? 9.102 -9.086 10.227 1 95.88 242 MET B N 1
ATOM 4351 C CA . MET B 1 242 ? 8.219 -10.227 10.43 1 95.88 242 MET B CA 1
ATOM 4352 C C . MET B 1 242 ? 8.539 -11.344 9.438 1 95.88 242 MET B C 1
ATOM 4354 O O . MET B 1 242 ? 8 -12.445 9.539 1 95.88 242 MET B O 1
ATOM 4358 N N . GLY B 1 243 ? 9.367 -11.039 8.43 1 92.81 243 GLY B N 1
ATOM 4359 C CA . GLY B 1 243 ? 9.617 -11.984 7.355 1 92.81 243 GLY B CA 1
ATOM 4360 C C . GLY B 1 243 ? 10.664 -13.023 7.707 1 92.81 243 GLY B C 1
ATOM 4361 O O . GLY B 1 243 ? 10.867 -13.984 6.965 1 92.81 243 GLY B O 1
ATOM 4362 N N . ASN B 1 244 ? 11.336 -12.82 8.82 1 93.19 244 ASN B N 1
ATOM 4363 C CA . ASN B 1 244 ? 12.406 -13.703 9.266 1 93.19 244 ASN B CA 1
ATOM 4364 C C . ASN B 1 244 ? 12.422 -13.844 10.789 1 93.19 244 ASN B C 1
ATOM 4366 O O . ASN B 1 244 ? 12.219 -12.867 11.508 1 93.19 244 ASN B O 1
ATOM 4370 N N . PRO B 1 245 ? 12.625 -15.031 11.305 1 93.12 245 PRO B N 1
ATOM 4371 C CA . PRO B 1 245 ? 12.672 -15.219 12.758 1 93.12 245 PRO B CA 1
ATOM 4372 C C . PRO B 1 245 ? 13.742 -14.352 13.422 1 93.12 245 PRO B C 1
ATOM 4374 O O . PRO B 1 245 ? 13.602 -14 14.594 1 93.12 245 PRO B O 1
ATOM 4377 N N . GLY B 1 246 ? 14.805 -14.039 12.742 1 95.94 246 GLY B N 1
ATOM 4378 C CA . GLY B 1 246 ? 15.852 -13.172 13.266 1 95.94 246 GLY B CA 1
ATOM 4379 C C . GLY B 1 246 ? 15.531 -11.695 13.133 1 95.94 246 GLY B C 1
ATOM 4380 O O . GLY B 1 246 ? 16.391 -10.844 13.359 1 95.94 246 GLY B O 1
ATOM 4381 N N . GLY B 1 247 ? 14.273 -11.414 12.75 1 97.25 247 GLY B N 1
ATOM 4382 C CA . GLY B 1 247 ? 13.859 -10.023 12.594 1 97.25 247 GLY B CA 1
ATOM 4383 C C . GLY B 1 247 ? 14.406 -9.383 11.336 1 97.25 247 GLY B C 1
ATOM 4384 O O . GLY B 1 247 ? 14.695 -10.07 10.352 1 97.25 247 GLY B O 1
ATOM 4385 N N . LEU B 1 248 ? 14.391 -8.062 11.398 1 98.12 248 LEU B N 1
ATOM 4386 C CA . LEU B 1 248 ? 14.883 -7.289 10.258 1 98.12 248 LEU B CA 1
ATOM 4387 C C . LEU B 1 248 ? 16.344 -7.605 9.977 1 98.12 248 LEU B C 1
ATOM 4389 O O . LEU B 1 248 ? 16.734 -7.758 8.82 1 98.12 248 LEU B O 1
ATOM 4393 N N . THR B 1 249 ? 17.188 -7.742 11.047 1 98 249 THR B N 1
ATOM 4394 C CA . THR B 1 249 ? 18.594 -8.102 10.891 1 98 249 THR B CA 1
ATOM 4395 C C . THR B 1 249 ? 18.719 -9.438 10.156 1 98 249 THR B C 1
ATOM 4397 O O . THR B 1 249 ? 19.484 -9.539 9.195 1 98 249 THR B O 1
ATOM 4400 N N . GLY B 1 250 ? 18 -10.422 10.625 1 97.19 250 GLY B N 1
ATOM 4401 C CA . GLY B 1 250 ? 18.031 -11.719 9.969 1 97.19 250 GLY B CA 1
ATOM 4402 C C . GLY B 1 250 ? 17.609 -11.656 8.508 1 97.19 250 GLY B C 1
ATOM 4403 O O . GLY B 1 250 ? 18.188 -12.336 7.664 1 97.19 250 GLY B O 1
ATOM 4404 N N . MET B 1 251 ? 16.609 -10.891 8.203 1 96 251 MET B N 1
ATOM 4405 C CA . MET B 1 251 ? 16.125 -10.727 6.84 1 96 251 MET B CA 1
ATOM 4406 C C . MET B 1 251 ? 17.188 -10.094 5.953 1 96 251 MET B C 1
ATOM 4408 O O . MET B 1 251 ? 17.438 -10.57 4.844 1 96 251 MET B O 1
ATOM 4412 N N . VAL B 1 252 ? 17.75 -8.992 6.43 1 96.25 252 VAL B N 1
ATOM 4413 C CA . VAL B 1 252 ? 18.781 -8.289 5.676 1 96.25 252 VAL B CA 1
ATOM 4414 C C . VAL B 1 252 ? 19.938 -9.227 5.391 1 96.25 252 VAL B C 1
ATOM 4416 O O . VAL B 1 252 ? 20.469 -9.258 4.273 1 96.25 252 VAL B O 1
ATOM 4419 N N . GLU B 1 253 ? 20.344 -10.016 6.332 1 95.25 253 GLU B N 1
ATOM 4420 C CA . GLU B 1 253 ? 21.422 -10.977 6.164 1 95.25 253 GLU B CA 1
ATOM 4421 C C . GLU B 1 253 ? 21.062 -12.047 5.141 1 95.25 253 GLU B C 1
ATOM 4423 O O . GLU B 1 253 ? 21.875 -12.414 4.297 1 95.25 253 GLU B O 1
ATOM 4428 N N . MET B 1 254 ? 19.891 -12.508 5.254 1 91.88 254 MET B N 1
ATOM 4429 C CA . MET B 1 254 ? 19.406 -13.539 4.34 1 91.88 254 MET B CA 1
ATOM 4430 C C . MET B 1 254 ? 19.375 -13.023 2.906 1 91.88 254 MET B C 1
ATOM 4432 O O . MET B 1 254 ? 19.781 -13.727 1.98 1 91.88 254 MET B O 1
ATOM 4436 N N . LEU B 1 255 ? 18.859 -11.852 2.691 1 91.12 255 LEU B N 1
ATOM 4437 C CA . LEU B 1 255 ? 18.719 -11.281 1.354 1 91.12 255 LEU B CA 1
ATOM 4438 C C . LEU B 1 255 ? 20.094 -10.922 0.785 1 91.12 255 LEU B C 1
ATOM 4440 O O . LEU B 1 255 ? 20.312 -11.031 -0.423 1 91.12 255 LEU B O 1
ATOM 4444 N N . GLY B 1 256 ? 21.016 -10.406 1.69 1 91.25 256 GLY B N 1
ATOM 4445 C CA . GLY B 1 256 ? 22.344 -10.023 1.255 1 91.25 256 GLY B CA 1
ATOM 4446 C C . GLY B 1 256 ? 22.344 -9.023 0.117 1 91.25 256 GLY B C 1
ATOM 4447 O O . GLY B 1 256 ? 21.641 -8.008 0.18 1 91.25 256 GLY B O 1
ATOM 4448 N N . ASN B 1 257 ? 23.047 -9.359 -0.946 1 90.5 257 ASN B N 1
ATOM 4449 C CA . ASN B 1 257 ? 23.172 -8.438 -2.07 1 90.5 257 ASN B CA 1
ATOM 4450 C C . ASN B 1 257 ? 22.266 -8.844 -3.232 1 90.5 257 ASN B C 1
ATOM 4452 O O . ASN B 1 257 ? 22.531 -8.484 -4.383 1 90.5 257 ASN B O 1
ATOM 4456 N N . SER B 1 258 ? 21.234 -9.602 -2.963 1 87.19 258 SER B N 1
ATOM 4457 C CA . SER B 1 258 ? 20.359 -10.141 -4.004 1 87.19 258 SER B CA 1
ATOM 4458 C C . SER B 1 258 ? 19.656 -9.023 -4.758 1 87.19 258 SER B C 1
ATOM 4460 O O . SER B 1 258 ? 19.328 -9.18 -5.934 1 87.19 258 SER B O 1
ATOM 4462 N N . GLY B 1 259 ? 19.438 -7.934 -4.082 1 91.31 259 GLY B N 1
ATOM 4463 C CA . GLY B 1 259 ? 18.734 -6.824 -4.707 1 91.31 259 GLY B CA 1
ATOM 4464 C C . GLY B 1 259 ? 19.625 -5.992 -5.613 1 91.31 259 GLY B C 1
ATOM 4465 O O . GLY B 1 259 ? 19.141 -5.148 -6.371 1 91.31 259 GLY B O 1
ATOM 4466 N N . ASP B 1 260 ? 20.938 -6.242 -5.551 1 93.69 260 ASP B N 1
ATOM 4467 C CA . ASP B 1 260 ? 21.875 -5.398 -6.289 1 93.69 260 ASP B CA 1
ATOM 4468 C C . ASP B 1 260 ? 21.625 -5.477 -7.789 1 93.69 260 ASP B C 1
ATOM 4470 O O . ASP B 1 260 ? 21.609 -4.457 -8.477 1 93.69 260 ASP B O 1
ATOM 4474 N N . ARG B 1 261 ? 21.359 -6.703 -8.273 1 91.31 261 ARG B N 1
ATOM 4475 C CA . ARG B 1 261 ? 21.109 -6.875 -9.703 1 91.31 261 ARG B CA 1
ATOM 4476 C C . ARG B 1 261 ? 19.844 -6.137 -10.125 1 91.31 261 ARG B C 1
ATOM 4478 O O . ARG B 1 261 ? 19.766 -5.609 -11.234 1 91.31 261 ARG B O 1
ATOM 4485 N N . TRP B 1 262 ? 18.812 -6.109 -9.266 1 93.62 262 TRP B N 1
ATOM 4486 C CA . TRP B 1 262 ? 17.578 -5.379 -9.555 1 93.62 262 TRP B CA 1
ATOM 4487 C C . TRP B 1 262 ? 17.844 -3.873 -9.578 1 93.62 262 TRP B C 1
ATOM 4489 O O . TRP B 1 262 ? 17.438 -3.186 -10.523 1 93.62 262 TRP B O 1
ATOM 4499 N N . LEU B 1 263 ? 18.562 -3.385 -8.562 1 95.31 263 LEU B N 1
ATOM 4500 C CA . LEU B 1 263 ? 18.859 -1.962 -8.438 1 95.31 263 LEU B CA 1
ATOM 4501 C C . LEU B 1 263 ? 19.656 -1.467 -9.641 1 95.31 263 LEU B C 1
ATOM 4503 O O . LEU B 1 263 ? 19.406 -0.369 -10.141 1 95.31 263 LEU B O 1
ATOM 4507 N N . GLU B 1 264 ? 20.609 -2.26 -10.109 1 94.88 264 GLU B N 1
ATOM 4508 C CA . GLU B 1 264 ? 21.438 -1.901 -11.266 1 94.88 264 GLU B CA 1
ATOM 4509 C C . GLU B 1 264 ? 20.594 -1.796 -12.531 1 94.88 264 GLU B C 1
ATOM 4511 O O . GLU B 1 264 ? 20.875 -0.99 -13.414 1 94.88 264 GLU B O 1
ATOM 4516 N N . ASP B 1 265 ? 19.594 -2.652 -12.578 1 94.38 265 ASP B N 1
ATOM 4517 C CA . ASP B 1 265 ? 18.734 -2.701 -13.758 1 94.38 265 ASP B CA 1
ATOM 4518 C C . ASP B 1 265 ? 17.688 -1.6 -13.719 1 94.38 265 ASP B C 1
ATOM 4520 O O . ASP B 1 265 ? 17.109 -1.245 -14.75 1 94.38 265 ASP B O 1
ATOM 4524 N N . MET B 1 266 ? 17.359 -0.974 -12.562 1 94.75 266 MET B N 1
ATOM 4525 C CA . MET B 1 266 ? 16.312 0.02 -12.383 1 94.75 266 MET B CA 1
ATOM 4526 C C . MET B 1 266 ? 16.703 1.356 -12.992 1 94.75 266 MET B C 1
ATOM 4528 O O . MET B 1 266 ? 17.891 1.711 -13.008 1 94.75 266 MET B O 1
ATOM 4532 N N . ALA B 1 267 ? 15.711 2.08 -13.461 1 89.31 267 ALA B N 1
ATOM 4533 C CA . ALA B 1 267 ? 15.961 3.4 -14.039 1 89.31 267 ALA B CA 1
ATOM 4534 C C . ALA B 1 267 ? 16.438 4.383 -12.969 1 89.31 267 ALA B C 1
ATOM 4536 O O . ALA B 1 267 ? 16.031 4.297 -11.812 1 89.31 267 ALA B O 1
ATOM 4537 N N . SER B 1 268 ? 17.234 5.352 -13.43 1 89.62 268 SER B N 1
ATOM 4538 C CA . SER B 1 268 ? 17.719 6.402 -12.539 1 89.62 268 SER B CA 1
ATOM 4539 C C . SER B 1 268 ? 17.469 7.785 -13.125 1 89.62 268 SER B C 1
ATOM 4541 O O . SER B 1 268 ? 18.156 8.742 -12.789 1 89.62 268 SER B O 1
ATOM 4543 N N . TRP B 1 269 ? 16.531 7.812 -14.086 1 92.88 269 TRP B N 1
ATOM 4544 C CA . TRP B 1 269 ? 16.266 9.109 -14.695 1 92.88 269 TRP B CA 1
ATOM 4545 C C . TRP B 1 269 ? 15.727 10.094 -13.656 1 92.88 269 TRP B C 1
ATOM 4547 O O . TRP B 1 269 ? 15.07 9.695 -12.688 1 92.88 269 TRP B O 1
ATOM 4557 N N . THR B 1 270 ? 15.953 11.383 -13.883 1 94.19 270 THR B N 1
ATOM 4558 C CA . THR B 1 270 ? 15.555 12.438 -12.953 1 94.19 270 THR B CA 1
ATOM 4559 C C . THR B 1 270 ? 14.484 13.32 -13.57 1 94.19 270 THR B C 1
ATOM 4561 O O . THR B 1 270 ? 14.219 14.422 -13.078 1 94.19 270 THR B O 1
ATOM 4564 N N . HIS B 1 271 ? 14.016 12.859 -14.672 1 94.94 271 HIS B N 1
ATOM 4565 C CA . HIS B 1 271 ? 12.898 13.492 -15.359 1 94.94 271 HIS B CA 1
ATOM 4566 C C . HIS B 1 271 ? 11.898 12.445 -15.859 1 94.94 271 HIS B C 1
ATOM 4568 O O . HIS B 1 271 ? 12.289 11.453 -16.469 1 94.94 271 HIS B O 1
ATOM 4574 N N . GLN B 1 272 ? 10.641 12.648 -15.57 1 93.62 272 GLN B N 1
ATOM 4575 C CA . GLN B 1 272 ? 9.625 11.695 -16.016 1 93.62 272 GLN B CA 1
ATOM 4576 C C . GLN B 1 272 ? 9.477 11.711 -17.531 1 93.62 272 GLN B C 1
ATOM 4578 O O . GLN B 1 272 ? 9.625 12.758 -18.156 1 93.62 272 GLN B O 1
ATOM 4583 N N . PRO B 1 273 ? 9.156 10.609 -18.094 1 94.56 273 PRO B N 1
ATOM 4584 C CA . PRO B 1 273 ? 8.977 10.586 -19.547 1 94.56 273 PRO B CA 1
ATOM 4585 C C . PRO B 1 273 ? 7.898 11.547 -20.031 1 94.56 273 PRO B C 1
ATOM 4587 O O . PRO B 1 273 ? 6.766 11.508 -19.531 1 94.56 273 PRO B O 1
ATOM 4590 N N . ASP B 1 274 ? 8.18 12.344 -21 1 93.69 274 ASP B N 1
ATOM 4591 C CA . ASP B 1 274 ? 7.289 13.391 -21.5 1 93.69 274 ASP B CA 1
ATOM 4592 C C . ASP B 1 274 ? 6.016 12.789 -22.094 1 93.69 274 ASP B C 1
ATOM 4594 O O . ASP B 1 274 ? 4.961 13.422 -22.078 1 93.69 274 ASP B O 1
ATOM 4598 N N . ASN B 1 275 ? 6.09 11.641 -22.594 1 96.56 275 ASN B N 1
ATOM 4599 C CA . ASN B 1 275 ? 4.945 11.039 -23.266 1 96.56 275 ASN B CA 1
ATOM 4600 C C . ASN B 1 275 ? 4.203 10.07 -22.344 1 96.56 275 ASN B C 1
ATOM 4602 O O . ASN B 1 275 ? 3.453 9.211 -22.828 1 96.56 275 ASN B O 1
ATOM 4606 N N . TRP B 1 276 ? 4.43 10.102 -21.047 1 97.62 276 TRP B N 1
ATOM 4607 C CA . TRP B 1 276 ? 3.85 9.133 -20.125 1 97.62 276 TRP B CA 1
ATOM 4608 C C . TRP B 1 276 ? 2.328 9.148 -20.203 1 97.62 276 TRP B C 1
ATOM 4610 O O . TRP B 1 276 ? 1.694 8.094 -20.297 1 97.62 276 TRP B O 1
ATOM 4620 N N . ALA B 1 277 ? 1.747 10.367 -20.188 1 97.75 277 ALA B N 1
ATOM 4621 C CA . ALA B 1 277 ? 0.291 10.469 -20.234 1 97.75 277 ALA B CA 1
ATOM 4622 C C . ALA B 1 277 ? -0.265 9.773 -21.469 1 97.75 277 ALA B C 1
ATOM 4624 O O . ALA B 1 277 ? -1.3 9.109 -21.406 1 97.75 277 ALA B O 1
ATOM 4625 N N . GLN B 1 278 ? 0.393 9.914 -22.578 1 97.75 278 GLN B N 1
ATOM 4626 C CA . GLN B 1 278 ? -0.034 9.305 -23.844 1 97.75 278 GLN B CA 1
ATOM 4627 C C . GLN B 1 278 ? -0.019 7.781 -23.75 1 97.75 278 GLN B C 1
ATOM 4629 O O . GLN B 1 278 ? -0.882 7.109 -24.312 1 97.75 278 GLN B O 1
ATOM 4634 N N . VAL B 1 279 ? 0.924 7.301 -23.062 1 97.62 279 VAL B N 1
ATOM 4635 C CA . VAL B 1 279 ? 1.073 5.859 -22.922 1 97.62 279 VAL B CA 1
ATOM 4636 C C . VAL B 1 279 ? 0.106 5.348 -21.859 1 97.62 279 VAL B C 1
ATOM 4638 O O . VAL B 1 279 ? -0.57 4.336 -22.047 1 97.62 279 VAL B O 1
ATOM 4641 N N . ALA B 1 280 ? 0.003 6.02 -20.734 1 98.31 280 ALA B N 1
ATOM 4642 C CA . ALA B 1 280 ? -0.65 5.496 -19.531 1 98.31 280 ALA B CA 1
ATOM 4643 C C . ALA B 1 280 ? -2.164 5.672 -19.609 1 98.31 280 ALA B C 1
ATOM 4645 O O . ALA B 1 280 ? -2.92 4.855 -19.094 1 98.31 280 ALA B O 1
ATOM 4646 N N . GLN B 1 281 ? -2.656 6.758 -20.25 1 98.69 281 GLN B N 1
ATOM 4647 C CA . GLN B 1 281 ? -4.086 7.051 -20.234 1 98.69 281 GLN B CA 1
ATOM 4648 C C . GLN B 1 281 ? -4.887 5.934 -20.891 1 98.69 281 GLN B C 1
ATOM 4650 O O . GLN B 1 281 ? -5.863 5.441 -20.328 1 98.69 281 GLN B O 1
ATOM 4655 N N . PRO B 1 282 ? -4.477 5.457 -22.125 1 98.5 282 PRO B N 1
ATOM 4656 C CA . PRO B 1 282 ? -5.219 4.336 -22.703 1 98.5 282 PRO B CA 1
ATOM 4657 C C . PRO B 1 282 ? -5.195 3.092 -21.828 1 98.5 282 PRO B C 1
ATOM 4659 O O . PRO B 1 282 ? -6.18 2.352 -21.766 1 98.5 282 PRO B O 1
ATOM 4662 N N . GLY B 1 283 ? -4.051 2.848 -21.156 1 98.5 283 GLY B N 1
ATOM 4663 C CA . GLY B 1 283 ? -3.934 1.708 -20.266 1 98.5 283 GLY B CA 1
ATOM 4664 C C . GLY B 1 283 ? -4.875 1.781 -19.078 1 98.5 283 GLY B C 1
ATOM 4665 O O . GLY B 1 283 ? -5.469 0.774 -18.688 1 98.5 283 GLY B O 1
ATOM 4666 N N . VAL B 1 284 ? -4.992 2.977 -18.531 1 98.44 284 VAL B N 1
ATOM 4667 C CA . VAL B 1 284 ? -5.883 3.16 -17.391 1 98.44 284 VAL B CA 1
ATOM 4668 C C . VAL B 1 284 ? -7.336 3.02 -17.844 1 98.44 284 VAL B C 1
ATOM 4670 O O . VAL B 1 284 ? -8.172 2.482 -17.109 1 98.44 284 VAL B O 1
ATOM 4673 N N . ASN B 1 285 ? -7.625 3.559 -19.031 1 98.44 285 ASN B N 1
ATOM 4674 C CA . ASN B 1 285 ? -8.961 3.375 -19.578 1 98.44 285 ASN B CA 1
ATOM 4675 C C . ASN B 1 285 ? -9.32 1.896 -19.719 1 98.44 285 ASN B C 1
ATOM 4677 O O . ASN B 1 285 ? -10.43 1.488 -19.375 1 98.44 285 ASN B O 1
ATOM 4681 N N . GLN B 1 286 ? -8.391 1.167 -20.219 1 98.25 286 GLN B N 1
ATOM 4682 C CA . GLN B 1 286 ? -8.594 -0.271 -20.359 1 98.25 286 GLN B CA 1
ATOM 4683 C C . GLN B 1 286 ? -8.758 -0.938 -19 1 98.25 286 GLN B C 1
ATOM 4685 O O . GLN B 1 286 ? -9.625 -1.799 -18.828 1 98.25 286 GLN B O 1
ATOM 4690 N N . GLU B 1 287 ? -7.918 -0.585 -18.062 1 98.25 287 GLU B N 1
ATOM 4691 C CA . GLU B 1 287 ? -8.016 -1.102 -16.703 1 98.25 287 GLU B CA 1
ATOM 4692 C C . GLU B 1 287 ? -9.406 -0.863 -16.125 1 98.25 287 GLU B C 1
ATOM 4694 O O . GLU B 1 287 ? -10.031 -1.786 -15.594 1 98.25 287 GLU B O 1
ATOM 4699 N N . MET B 1 288 ? -9.906 0.344 -16.203 1 98.25 288 MET B N 1
ATOM 4700 C CA . MET B 1 288 ? -11.219 0.704 -15.68 1 98.25 288 MET B CA 1
ATOM 4701 C C . MET B 1 288 ? -12.32 -0.092 -16.375 1 98.25 288 MET B C 1
ATOM 4703 O O . MET B 1 288 ? -13.273 -0.528 -15.734 1 98.25 288 MET B O 1
ATOM 4707 N N . ALA B 1 289 ? -12.172 -0.282 -17.688 1 98.19 289 ALA B N 1
ATOM 4708 C CA . ALA B 1 289 ? -13.148 -1.047 -18.453 1 98.19 289 ALA B CA 1
ATOM 4709 C C . ALA B 1 289 ? -13.211 -2.496 -17.969 1 98.19 289 ALA B C 1
ATOM 4711 O O . ALA B 1 289 ? -14.25 -3.148 -18.078 1 98.19 289 ALA B O 1
ATOM 4712 N N . ASN B 1 290 ? -12.125 -2.99 -17.453 1 97.56 290 ASN B N 1
ATOM 4713 C CA . ASN B 1 290 ? -12.016 -4.395 -17.062 1 97.56 290 ASN B CA 1
ATOM 4714 C C . ASN B 1 290 ? -12.438 -4.617 -15.617 1 97.56 290 ASN B C 1
ATOM 4716 O O . ASN B 1 290 ? -12.531 -5.758 -15.164 1 97.56 290 ASN B O 1
ATOM 4720 N N . PHE B 1 291 ? -12.68 -3.568 -14.844 1 97.75 291 PHE B N 1
ATOM 4721 C CA . PHE B 1 291 ? -13.094 -3.727 -13.461 1 97.75 291 PHE B CA 1
ATOM 4722 C C . PHE B 1 291 ? -14.422 -4.477 -13.367 1 97.75 291 PHE B C 1
ATOM 4724 O O . PHE B 1 291 ? -15.273 -4.344 -14.25 1 97.75 291 PHE B O 1
ATOM 4731 N N . PRO B 1 292 ? -14.586 -5.285 -12.312 1 96.44 292 PRO B N 1
ATOM 4732 C CA . PRO B 1 292 ? -15.938 -5.789 -12.055 1 96.44 292 PRO B CA 1
ATOM 4733 C C . PRO B 1 292 ? -16.969 -4.672 -11.898 1 96.44 292 PRO B C 1
ATOM 4735 O O . PRO B 1 292 ? -16.609 -3.555 -11.508 1 96.44 292 PRO B O 1
ATOM 4738 N N . ASP B 1 293 ? -18.219 -4.977 -12.016 1 97.25 293 ASP B N 1
ATOM 4739 C CA . ASP B 1 293 ? -19.297 -3.99 -12.023 1 97.25 293 ASP B CA 1
ATOM 4740 C C . ASP B 1 293 ? -19.422 -3.297 -10.672 1 97.25 293 ASP B C 1
ATOM 4742 O O . ASP B 1 293 ? -19.781 -2.123 -10.594 1 97.25 293 ASP B O 1
ATOM 4746 N N . TYR B 1 294 ? -19.078 -3.971 -9.617 1 96.69 294 TYR B N 1
ATOM 4747 C CA . TYR B 1 294 ? -19.266 -3.381 -8.297 1 96.69 294 TYR B CA 1
ATOM 4748 C C . TYR B 1 294 ? -18.234 -2.301 -8.031 1 96.69 294 TYR B C 1
ATOM 4750 O O . TYR B 1 294 ? -18.406 -1.469 -7.137 1 96.69 294 TYR B O 1
ATOM 4758 N N . ILE B 1 295 ? -17.125 -2.309 -8.758 1 97.31 295 ILE B N 1
ATOM 4759 C CA . ILE B 1 295 ? -16.141 -1.235 -8.664 1 97.31 295 ILE B CA 1
ATOM 4760 C C . ILE B 1 295 ? -16.562 -0.062 -9.539 1 97.31 295 ILE B C 1
ATOM 4762 O O . ILE B 1 295 ? -16.531 1.092 -9.102 1 97.31 295 ILE B O 1
ATOM 4766 N N . GLY B 1 296 ? -17.016 -0.404 -10.773 1 97.5 296 GLY B N 1
ATOM 4767 C CA . GLY B 1 296 ? -17.453 0.602 -11.727 1 97.5 296 GLY B CA 1
ATOM 4768 C C . GLY B 1 296 ? -16.5 0.802 -12.883 1 97.5 296 GLY B C 1
ATOM 4769 O O . GLY B 1 296 ? -15.383 0.27 -12.867 1 97.5 296 GLY B O 1
ATOM 4770 N N . HIS B 1 297 ? -16.922 1.629 -13.898 1 97.94 297 HIS B N 1
ATOM 4771 C CA . HIS B 1 297 ? -16.172 1.761 -15.141 1 97.94 297 HIS B CA 1
ATOM 4772 C C . HIS B 1 297 ? -15.961 3.227 -15.5 1 97.94 297 HIS B C 1
ATOM 4774 O O . HIS B 1 297 ? -15.406 3.535 -16.562 1 97.94 297 HIS B O 1
ATOM 4780 N N . THR B 1 298 ? -16.438 4.125 -14.648 1 97.06 298 THR B N 1
ATOM 4781 C CA . THR B 1 298 ? -16.219 5.559 -14.828 1 97.06 298 THR B CA 1
ATOM 4782 C C . THR B 1 298 ? -15.43 6.137 -13.656 1 97.06 298 THR B C 1
ATOM 4784 O O . THR B 1 298 ? -15.375 5.539 -12.586 1 97.06 298 THR B O 1
ATOM 4787 N N . ASN B 1 299 ? -14.859 7.277 -13.859 1 96.69 299 ASN B N 1
ATOM 4788 C CA . ASN B 1 299 ? -14.133 7.93 -12.781 1 96.69 299 ASN B CA 1
ATOM 4789 C C . ASN B 1 299 ? -15.016 8.125 -11.547 1 96.69 299 ASN B C 1
ATOM 4791 O O . ASN B 1 299 ? -14.586 7.859 -10.422 1 96.69 299 ASN B O 1
ATOM 4795 N N . ALA B 1 300 ? -16.188 8.594 -11.781 1 95.19 300 ALA B N 1
ATOM 4796 C CA . ALA B 1 300 ? -17.109 8.859 -10.68 1 95.19 300 ALA B CA 1
ATOM 4797 C C . ALA B 1 300 ? -17.406 7.59 -9.898 1 95.19 300 ALA B C 1
ATOM 4799 O O . ALA B 1 300 ? -17.422 7.605 -8.664 1 95.19 300 ALA B O 1
ATOM 4800 N N . GLU B 1 301 ? -17.656 6.492 -10.57 1 96.88 301 GLU B N 1
ATOM 4801 C CA . GLU B 1 301 ? -17.953 5.215 -9.922 1 96.88 301 GLU B CA 1
ATOM 4802 C C . GLU B 1 301 ? -16.734 4.699 -9.164 1 96.88 301 GLU B C 1
ATOM 4804 O O . GLU B 1 301 ? -16.859 4.211 -8.039 1 96.88 301 GLU B O 1
ATOM 4809 N N . CYS B 1 302 ? -15.547 4.805 -9.766 1 97.75 302 CYS B N 1
ATOM 4810 C CA . CYS B 1 302 ? -14.32 4.336 -9.125 1 97.75 302 CYS B CA 1
ATOM 4811 C C . CYS B 1 302 ? -13.992 5.172 -7.895 1 97.75 302 CYS B C 1
ATOM 4813 O O . CYS B 1 302 ? -13.492 4.645 -6.898 1 97.75 302 CYS B O 1
ATOM 4815 N N . ILE B 1 303 ? -14.289 6.465 -7.957 1 95.5 303 ILE B N 1
ATOM 4816 C CA . ILE B 1 303 ? -14.078 7.348 -6.816 1 95.5 303 ILE B CA 1
ATOM 4817 C C . ILE B 1 303 ? -15 6.941 -5.672 1 95.5 303 ILE B C 1
ATOM 4819 O O . ILE B 1 303 ? -14.578 6.879 -4.516 1 95.5 303 ILE B O 1
ATOM 4823 N N . ALA B 1 304 ? -16.25 6.68 -5.98 1 94.5 304 ALA B N 1
ATOM 4824 C CA . ALA B 1 304 ? -17.188 6.234 -4.961 1 94.5 304 ALA B CA 1
ATOM 4825 C C . ALA B 1 304 ? -16.734 4.938 -4.309 1 94.5 304 ALA B C 1
ATOM 4827 O O . ALA B 1 304 ? -16.797 4.789 -3.084 1 94.5 304 ALA B O 1
ATOM 4828 N N . TYR B 1 305 ? -16.266 4.004 -5.113 1 96.88 305 TYR B N 1
ATOM 4829 C CA . TYR B 1 305 ? -15.75 2.74 -4.609 1 96.88 305 TYR B CA 1
ATOM 4830 C C . TYR B 1 305 ? -14.531 2.967 -3.723 1 96.88 305 TYR B C 1
ATOM 4832 O O . TYR B 1 305 ? -14.438 2.393 -2.635 1 96.88 305 TYR B O 1
ATOM 4840 N N . ARG B 1 306 ? -13.602 3.811 -4.188 1 96.69 306 ARG B N 1
ATOM 4841 C CA . ARG B 1 306 ? -12.414 4.152 -3.42 1 96.69 306 ARG B CA 1
ATOM 4842 C C . ARG B 1 306 ? -12.789 4.727 -2.057 1 96.69 306 ARG B C 1
ATOM 4844 O O . ARG B 1 306 ? -12.188 4.367 -1.041 1 96.69 306 ARG B O 1
ATOM 4851 N N . ASP B 1 307 ? -13.719 5.645 -2.025 1 94.31 307 ASP B N 1
ATOM 4852 C CA . ASP B 1 307 ? -14.117 6.297 -0.782 1 94.31 307 ASP B CA 1
ATOM 4853 C C . ASP B 1 307 ? -14.688 5.289 0.21 1 94.31 307 ASP B C 1
ATOM 4855 O O . ASP B 1 307 ? -14.359 5.324 1.398 1 94.31 307 ASP B O 1
ATOM 4859 N N . GLN B 1 308 ? -15.516 4.406 -0.286 1 95.75 308 GLN B N 1
ATOM 4860 C CA . GLN B 1 308 ? -16.078 3.359 0.565 1 95.75 308 GLN B CA 1
ATOM 4861 C C . GLN B 1 308 ? -14.969 2.453 1.115 1 95.75 308 GLN B C 1
ATOM 4863 O O . GLN B 1 308 ? -14.945 2.162 2.312 1 95.75 308 GLN B O 1
ATOM 4868 N N . MET B 1 309 ? -14.102 1.965 0.252 1 97.56 309 MET B N 1
ATOM 4869 C CA . MET B 1 309 ? -13.008 1.082 0.655 1 97.56 309 MET B CA 1
ATOM 4870 C C . MET B 1 309 ? -12.102 1.764 1.678 1 97.56 309 MET B C 1
ATOM 4872 O O . MET B 1 309 ? -11.672 1.137 2.646 1 97.56 309 MET B O 1
ATOM 4876 N N . LEU B 1 310 ? -11.82 3.057 1.381 1 97.44 310 LEU B N 1
ATOM 4877 C CA . LEU B 1 310 ? -10.961 3.809 2.287 1 97.44 310 LEU B CA 1
ATOM 4878 C C . LEU B 1 310 ? -11.578 3.898 3.678 1 97.44 310 LEU B C 1
ATOM 4880 O O . LEU B 1 310 ? -10.898 3.676 4.684 1 97.44 310 LEU B O 1
ATOM 4884 N N . ILE B 1 311 ? -12.852 4.223 3.779 1 96.81 311 ILE B N 1
ATOM 4885 C CA . ILE B 1 311 ? -13.562 4.324 5.051 1 96.81 311 ILE B CA 1
ATOM 4886 C C . ILE B 1 311 ? -13.531 2.973 5.762 1 96.81 311 ILE B C 1
ATOM 4888 O O . ILE B 1 311 ? -13.273 2.902 6.965 1 96.81 311 ILE B O 1
ATOM 4892 N N . ASP B 1 312 ? -13.742 1.859 5.035 1 97.56 312 ASP B N 1
ATOM 4893 C CA . ASP B 1 312 ? -13.734 0.523 5.625 1 97.56 312 ASP B CA 1
ATOM 4894 C C . ASP B 1 312 ? -12.352 0.165 6.164 1 97.56 312 ASP B C 1
ATOM 4896 O O . ASP B 1 312 ? -12.234 -0.414 7.246 1 97.56 312 ASP B O 1
ATOM 4900 N N . ILE B 1 313 ? -11.289 0.481 5.426 1 98 313 ILE B N 1
ATOM 4901 C CA . ILE B 1 313 ? -9.922 0.197 5.859 1 98 313 ILE B CA 1
ATOM 4902 C C . ILE B 1 313 ? -9.594 1.024 7.098 1 98 313 ILE B C 1
ATOM 4904 O O . ILE B 1 313 ? -8.961 0.528 8.031 1 98 313 ILE B O 1
ATOM 4908 N N . LEU B 1 314 ? -10.039 2.287 7.109 1 97.31 314 LEU B N 1
ATOM 4909 C CA . LEU B 1 314 ? -9.781 3.156 8.25 1 97.31 314 LEU B CA 1
ATOM 4910 C C . LEU B 1 314 ? -10.531 2.666 9.484 1 97.31 314 LEU B C 1
ATOM 4912 O O . LEU B 1 314 ? -10.031 2.793 10.609 1 97.31 314 LEU B O 1
ATOM 4916 N N . LYS B 1 315 ? -11.766 2.102 9.328 1 96.19 315 LYS B N 1
ATOM 4917 C CA . LYS B 1 315 ? -12.477 1.466 10.438 1 96.19 315 LYS B CA 1
ATOM 4918 C C . LYS B 1 315 ? -11.672 0.295 10.992 1 96.19 315 LYS B C 1
ATOM 4920 O O . LYS B 1 315 ? -11.578 0.126 12.211 1 96.19 315 LYS B O 1
ATOM 4925 N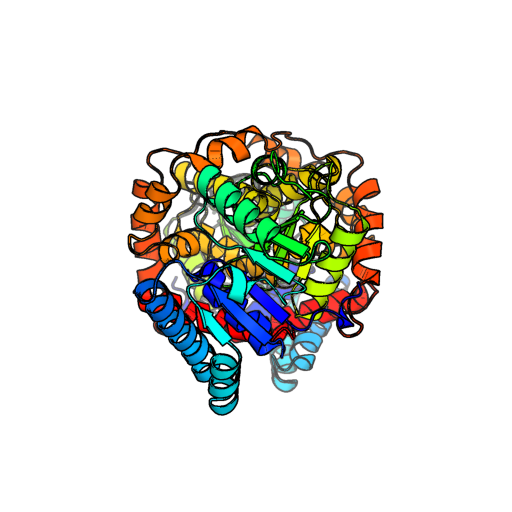 N . LEU B 1 316 ? -11.07 -0.516 10.102 1 96.75 316 LEU B N 1
ATOM 4926 C CA . LEU B 1 316 ? -10.242 -1.626 10.547 1 96.75 316 LEU B CA 1
ATOM 4927 C C . LEU B 1 316 ? -9.07 -1.123 11.391 1 96.75 316 LEU B C 1
ATOM 4929 O O . LEU B 1 316 ? -8.664 -1.78 12.352 1 96.75 316 LEU B O 1
ATOM 4933 N N . HIS B 1 317 ? -8.539 0.096 11.055 1 97.12 317 HIS B N 1
ATOM 4934 C CA . HIS B 1 317 ? -7.422 0.7 11.773 1 97.12 317 HIS B CA 1
ATOM 4935 C C . HIS B 1 317 ? -7.898 1.404 13.039 1 97.12 317 HIS B C 1
ATOM 4937 O O . HIS B 1 317 ? -7.094 1.985 13.773 1 97.12 317 HIS B O 1
ATOM 4943 N N . LYS B 1 318 ? -9.227 1.451 13.312 1 94.06 318 LYS B N 1
ATOM 4944 C CA . LYS B 1 318 ? -9.828 2.137 14.453 1 94.06 318 LYS B CA 1
ATOM 4945 C C . LYS B 1 318 ? -9.562 3.639 14.391 1 94.06 318 LYS B C 1
ATOM 4947 O O . LYS B 1 318 ? -9.258 4.258 15.414 1 94.06 318 LYS B O 1
ATOM 4952 N N . LYS B 1 319 ? -9.586 4.172 13.203 1 92.75 319 LYS B N 1
ATOM 4953 C CA . LYS B 1 319 ? -9.359 5.602 13 1 92.75 319 LYS B CA 1
ATOM 4954 C C . LYS B 1 319 ? -10.68 6.328 12.742 1 92.75 319 LYS B C 1
ATOM 4956 O O . LYS B 1 319 ? -10.695 7.547 12.562 1 92.75 319 LYS B O 1
ATOM 4961 N N . LEU B 1 320 ? -11.797 5.641 12.641 1 88.94 320 LEU B N 1
ATOM 4962 C CA . LEU B 1 320 ? -13.133 6.199 12.461 1 88.94 320 LEU B CA 1
ATOM 4963 C C . LEU B 1 320 ? -14.125 5.527 13.398 1 88.94 320 LEU B C 1
ATOM 4965 O O . LEU B 1 320 ? -13.93 4.379 13.805 1 88.94 320 LEU B O 1
#

InterPro domains:
  IPR006108 3-hydroxyacyl-CoA dehydrogenase, C-terminal [PF00725] (191-236)
  IPR006176 3-hydroxyacyl-CoA dehydrogenase, NAD binding [PF02737] (8-188)
  IPR006180 3-hydroxyacyl-CoA dehydrogenase, conserved site [PS00067] (188-213)
  IPR008927 6-phosphogluconate dehydrogenase-like, C-terminal domain superfamily [SSF48179] (191-261)
  IPR013328 6-phosphogluconate dehydrogenase, domain 2 [G3DSA:1.10.1040.10] (193-320)
  IPR036291 NAD(P)-binding domain superfamily [SSF51735] (5-188)

Sequence (640 aa):
MNVSDIKNVACVGGGVIGSSWAIQYALKGLHVTLYDINDQQLAKSHDQMLRSLDTLVAHNAITAARKDEIIACVRPTTSMEEAVQDAQFIQESGPERIEIKRSILAQVEQYAAPDALYASSTSGLLISDIVAEALHPERCIGAHPYNPPHLIPLVELTRCDKTDDDCVQLAYDFYQSIGKEAVLLRKECPGFIANRLQLALYREVQDLVMRGVCSVEDVDKALVYGPGIRWAIFGHNMIMQMGNPGGLTGMVEMLGNSGDRWLEDMASWTHQPDNWAQVAQPGVNQEMANFPDYIGHTNAECIAYRDQMLIDILKLHKKLMNVSDIKNVACVGGGVIGSSWAIQYALKGLHVTLYDINDQQLAKSHDQMLRSLDTLVAHNAITAARKDEIIACVRPTTSMEEAVQDAQFIQESGPERIEIKRSILAQVEQYAAPDALYASSTSGLLISDIVAEALHPERCIGAHPYNPPHLIPLVELTRCDKTDDDCVQLAYDFYQSIGKEAVLLRKECPGFIANRLQLALYREVQDLVMRGVCSVEDVDKALVYGPGIRWAIFGHNMIMQMGNPGGLTGMVEMLGNSGDRWLEDMASWTHQPDNWAQVAQPGVNQEMANFPDYIGHTNAECIAYRDQMLIDILKLHKKL

Nearest PDB structures (foldseek):
  3f3s-assembly1_A  TM=9.196E-01  e=3.547E-26  Homo sapiens
  3ado-assembly1_A  TM=9.204E-01  e=1.274E-25  Oryctolagus cuniculus
  4j0f-assembly1_B  TM=7.675E-01  e=2.332E-20  Caenorhabditis elegans
  4dyd-assembly1_A  TM=8.100E-01  e=6.196E-19  Acinetobacter baylyi
  4j0e-assembly1_A  TM=7.510E-01  e=2.691E-19  Caenorhabditis elegans

Radius of gyration: 26.43 Å; Cα contacts (8 Å, |Δi|>4): 1205; chains: 2; bounding box: 53×82×53 Å

Organism: NCBI:txid2714355

pLDDT: mean 96.64, std 2.42, range [84.19, 98.94]

Foldseek 3Di:
DALVPFQEEEQEFLPQASLLVLLLCLLLPGQYEYEDQDPVRVVVSLVNLLVVVVLCCVLPVDPPVSSVSSSVSYHYDHDLLVRAQPGLEYEYEDDQDLVVLLVSLVSNLVRHDLNRAAEYQHQFDALCSNCVPPPQLQRYWYWHADPHNNQAQETEIEHDPNHHPVNSVRVCVNSVSSLHDYDYDPDDDGRGDVSVVVVVLVQQLLVCVVVVVDFLLVVVVCCCVPCVVVCLPPNVQQVCQPVDPVGVVRSCVVCPCVCVVVVVVGDDDPDHDPCSCVRNVVRVLVNLVPDPPCCHNDPVSVVSNVSSVSSVSCVVVVSD/DALVPFQEEEQEFLPQASLLVLLLCLLLPGQYEYEDQDPVRVVVSLVNLLVVVVLCCVLPVDPPVSSVSSSVSYHYDHDLLVRAQPGLEYEYEDDQDLVVLLVSLVSNCVRHDLNRAAEYQHQFDALCSNCVPPPQLQRYWYWHADPHNNQAQETEIEHDPNHHPVNSVRVCVNSVSSLHDYDYDPDDDGRGDPSVVVVVLVLQLLVCVVVVVDFLLVVVVCCCVPCVVVCLPPNVQQVCQPVDPVGVVRSCVVCPCVCVVVVVVGDDDPDHDPCSCVRNVVRVLVNLVPDPPCCHNDPVSVVSNVSSVSSVSCVVVVSD

Secondary structure (DSSP, 8-state):
--GGG--EEEEE--SHHHHHHHHHHHHTT-EEEEE-SSHHHHHHHHHHHHHHHHHHHHTTSS-HHHHHHHHHHEEEES-HHHHHTT-SEEEE---S-HHHHHHHHHHHHHHS-TT-EEEE--SSS-HHHHTTT-S-GGGEEEEEE-SSTTT--EEEEE--TTS-HHHHHHHHHHHHHTT-EEEE-SS--TTTTHHHHHHHHHHHHHHHHHTTSS-HHHHHHHHIIIIIHHHTTS-HHHHHHHSSTTHHHHHHHHHTTTTHHHHHHS---SS--TTHHHHHHHHHHHHHHHS-TTT-SSHHHHHHHHHHHHHHHHHHTT--/--GGG--EEEEE--SHHHHHHHHHHHHTT-EEEEE-SSHHHHHHHHHHHHHHHHHHHHTTSS-HHHHHHHHHTEEEES-HHHHHTT-SEEEE---S-HHHHHHHHHHHHHHS-TT-EEEE--SSS-HHHHTTT-S-GGGEEEEEE-SSTTT--EEEEE--TTS-HHHHHHHHHHHHHTT-EEEE-SS--TTTTHHHHHHHHHHHHHHHHHTTSS-HHHHHHHHIIIIIHHHTTS-HHHHHHHSSTTHHHHHHHHHTTTTHHHHHHS---SS--TTHHHHHHHHHHHHHHHS-TTT-SSHHHHHHHHHHHHHHHHHHTT--